Protein AF-0000000079571972 (afdb_homodimer)

InterPro domains:
  IPR006089 Acyl-CoA dehydrogenase, conserved site [PS00072] (127-139)
  IPR006089 Acyl-CoA dehydrogenase, conserved site [PS00073] (340-359)
  IPR006091 Acyl-CoA dehydrogenase/oxidase, middle domain [PF02770] (125-221)
  IPR009075 Acyl-CoA dehydrogenase/oxidase, C-terminal [PF00441] (233-381)
  IPR009100 Acyl-CoA dehydrogenase/oxidase, N-terminal and middle domain superfamily [SSF56645] (8-245)
  IPR013786 Acyl-CoA dehydrogenase/oxidase, N-terminal [PF02771] (15-121)
  IPR036250 Acyl-CoA dehydrogenase-like, C-terminal [SSF47203] (231-381)
  IPR037069 Acyl-CoA dehydrogenase/oxidase, N-terminal domain superfamily [G3DSA:1.10.540.10] (5-122)
  IPR046373 Acyl-CoA oxidase/dehydrogenase, middle domain superfamily [G3DSA:2.40.110.10] (124-237)

Nearest PDB structures (foldseek):
  3r7k-assembly1_D  TM=9.551E-01  e=2.498E-31  Mycobacteroides abscessus ATCC 19977
  1ukw-assembly1_A  TM=9.372E-01  e=2.269E-30  Thermus thermophilus
  1buc-assembly1_A  TM=9.477E-01  e=1.796E-29  Megasphaera elsdenii
  1jqi-assembly1_B  TM=9.505E-01  e=3.747E-29  Rattus norvegicus
  7w0j-assembly1_A  TM=8.946E-01  e=2.552E-25  Thermobifida fusca YX

pLDDT: mean 96.96, std 5.47, range [35.09, 98.94]

Radius of gyration: 28.4 Å; Cα contacts (8 Å, |Δi|>4): 1554; chains: 2; bounding box: 53×86×61 Å

Secondary structure (DSSP, 8-state):
--TTS-TT--HHHHHHHHHHHHHHHHHHHHHHHHHHHHTS--HHHHHHHHHTT-SSTTS-GGGTS-S--HHHHHHHHHHHHTTT----THHHIIIIIHHHHHHHS-HHHHHHHHHHHHHTSS-EEEE--BTTBSS-GGG---EEEEETTEEEEEEEEEEEETTTT-SEEEEEEESSGGGGGGGEEEEEEEGGG-TTEEEEEEPPBSS-TTS-EEEEEEEEEEEEGGGEES-TT-HHHHHHHHHHHHHHHHHHHHHHHHHHHHHHHHHHHHH-EETTEEGGGSHHHHHHHHHHHHHHHHHHHHHHHHHHHHHHT---HHHHHHHHHHHHHHHHHHHHHHHHTTGGGGGBTTSHHHHHHHHHGGGGTTTS-HHHHHHHHHHH-/--TTS-TT--HHHHHHHHHHHHHHHHHHHHHHHHHHHHTS--HHHHHHHHHTT-SSTTS-GGGTS-S--HHHHHHHHHHHHTTT----THHHIIIIIHHHHHHHS-HHHHHHHHHHHHHTSS-EEEE--BTTBSS-GGG---EEEEETTEEEEEEEEEEEETTTT-SEEEEEEESSGGGGGGGEEEEEEEGGG-TTEEEEEEPPBSS-TTS-EEEEEEEEEEEEGGGEES-TT-HHHHHHHHHHHHHHHHHHHHHHHHHHHHHHHHHHHHH-EETTEEGGGSHHHHHHHHHHHHHHHHHHHHHHHHHHHHHHT---HHHHHHHHHHHHHHHHHHHHHHHHTTGGGGGBTTSHHHHHHHHHGGGGTTTS-HHHHHHHHHHH-

Organism: NCBI:txid1891644

Sequence (762 aa):
MSRYGRAWITGDVADLYDLASDFLTREVAAKAQMWAEQRHVDREFWKQAGELGLLCASIPEEYGGGGGTFVHHAAIQWAYSQTGDRAWGNSVHSGIVAHYLLDYGTEQQRQRWLPGMATGDLVAAIGMTEPSAGSDLKAIRTTARRDGDDYVINGSKTFITNGSSADLIVVAAKTDPDAGAKGISLIVVETGKADGFSVGRVLSKVGQHGADTSELFFDDVRVPADNLLGGEGTGFSMMMSQLPQERLIIGITAVGAMELALEVTRQHVKDREAFGQRLIDMQNTRFELAEAATLTKVAGVFLDDCMATHLHEGLDTPTAAMCKWWLTDVQCQVIDQCLQLFGGYGYMTEYPIARLYADARAQRIYGGANEIQKELIARSLMSRYGRAWITGDVADLYDLASDFLTREVAAKAQMWAEQRHVDREFWKQAGELGLLCASIPEEYGGGGGTFVHHAAIQWAYSQTGDRAWGNSVHSGIVAHYLLDYGTEQQRQRWLPGMATGDLVAAIGMTEPSAGSDLKAIRTTARRDGDDYVINGSKTFITNGSSADLIVVAAKTDPDAGAKGISLIVVETGKADGFSVGRVLSKVGQHGADTSELFFDDVRVPADNLLGGEGTGFSMMMSQLPQERLIIGITAVGAMELALEVTRQHVKDREAFGQRLIDMQNTRFELAEAATLTKVAGVFLDDCMATHLHEGLDTPTAAMCKWWLTDVQCQVIDQCLQLFGGYGYMTEYPIARLYADARAQRIYGGANEIQKELIARSL

Solvent-accessible surface area (backbone atoms only — not comparable to full-atom values): 37150 Å² total; per-residue (Å²): 124,56,99,76,77,42,90,83,55,48,72,71,37,35,52,48,23,53,52,39,32,56,53,47,46,54,48,46,74,74,38,45,68,58,18,34,76,71,30,32,64,56,66,66,56,40,32,52,36,15,73,70,50,72,25,26,22,41,33,52,51,94,35,50,20,60,51,43,42,65,64,41,42,50,30,42,46,39,33,43,17,55,61,63,64,59,30,73,56,50,63,46,24,40,62,38,47,48,48,52,38,63,75,40,33,50,73,67,52,31,62,66,47,40,35,37,39,10,41,29,80,33,37,38,21,58,37,66,31,26,92,77,13,59,85,39,57,60,62,53,76,25,31,34,44,80,56,88,69,22,28,37,27,39,41,55,30,36,76,17,53,27,46,75,68,32,39,34,32,42,31,54,23,26,62,35,80,86,46,50,48,54,7,20,17,31,36,51,42,50,50,90,68,26,60,47,56,44,67,58,57,72,64,59,47,58,30,45,48,11,27,27,30,11,30,38,39,30,50,67,20,55,40,56,49,84,36,48,39,62,46,87,28,41,27,45,61,53,51,63,69,49,42,31,60,51,23,46,53,52,27,44,36,24,45,25,40,34,52,42,34,50,52,56,38,54,55,46,28,63,68,40,56,54,87,89,36,40,42,54,77,36,66,71,49,44,52,56,47,50,53,36,50,52,53,44,50,53,45,45,53,52,50,50,52,50,50,53,38,36,75,72,76,49,54,51,64,44,60,23,26,49,41,27,35,50,35,28,50,50,28,47,53,37,33,52,59,41,23,58,75,46,42,73,55,23,44,24,51,89,35,67,49,20,45,48,47,39,38,45,64,52,51,45,29,55,93,52,31,37,68,55,25,52,49,48,37,57,72,74,106,122,56,98,76,77,42,92,83,57,47,72,70,38,35,54,49,24,52,53,39,32,56,53,46,46,54,50,45,75,73,38,45,69,58,18,33,74,69,31,33,62,57,67,66,56,40,31,52,35,14,75,70,49,70,25,25,22,38,34,51,50,94,34,47,20,60,51,45,42,67,64,42,41,48,30,41,48,40,33,43,18,56,62,63,64,61,30,72,55,50,62,46,24,41,63,41,48,48,49,53,39,64,76,38,33,52,72,66,52,29,61,66,47,41,35,37,39,10,40,28,79,31,38,37,20,58,37,65,32,25,93,77,15,58,84,40,56,60,62,54,76,25,31,33,42,79,54,88,69,21,28,37,27,37,40,53,30,36,77,17,52,28,46,75,68,31,38,35,32,43,32,53,22,26,62,34,79,87,47,50,48,54,7,21,17,32,37,51,41,50,53,90,68,27,60,46,54,44,67,58,57,72,64,59,49,58,30,45,49,11,27,26,28,13,30,38,39,30,50,66,21,56,40,57,48,84,35,47,39,62,47,89,28,41,27,45,61,52,51,63,68,50,42,31,61,50,22,47,53,52,28,45,36,24,44,27,40,33,52,42,35,50,52,56,38,54,54,46,29,64,70,39,56,55,86,91,35,43,40,55,76,36,66,70,50,43,51,56,49,51,53,38,50,49,51,46,51,55,43,46,53,52,50,50,51,52,49,54,39,36,76,71,75,49,55,52,65,42,60,22,25,50,40,27,35,51,35,28,50,51,27,48,52,38,33,51,59,40,22,59,77,48,42,72,55,22,44,22,51,87,34,66,49,19,45,46,49,39,37,43,64,51,52,47,29,58,92,52,31,38,67,56,27,51,50,49,39,58,73,73,108

Structure (mmCIF, N/CA/C/O backbone):
data_AF-0000000079571972-model_v1
#
loop_
_entity.id
_entity.type
_entity.pdbx_description
1 polymer Acyl-
#
loop_
_atom_site.group_PDB
_atom_site.id
_atom_site.type_symbol
_atom_site.label_atom_id
_atom_site.label_alt_id
_atom_site.label_comp_id
_atom_site.label_asym_id
_atom_site.label_entity_id
_atom_site.label_seq_id
_atom_site.pdbx_PDB_ins_code
_atom_site.Cartn_x
_atom_site.Cartn_y
_atom_site.Cartn_z
_atom_site.occupancy
_atom_site.B_iso_or_equiv
_atom_site.auth_seq_id
_atom_site.auth_comp_id
_atom_site.auth_asym_id
_atom_site.auth_atom_id
_atom_site.pdbx_PDB_model_num
ATOM 1 N N . MET A 1 1 ? -18.141 1.457 27.812 1 35.09 1 MET A N 1
ATOM 2 C CA . MET A 1 1 ? -17.312 2.053 26.766 1 35.09 1 MET A CA 1
ATOM 3 C C . MET A 1 1 ? -18.078 3.131 26 1 35.09 1 MET A C 1
ATOM 5 O O . MET A 1 1 ? -19.25 2.932 25.641 1 35.09 1 MET A O 1
ATOM 9 N N . SER A 1 2 ? -17.828 4.371 26.375 1 47.72 2 SER A N 1
ATOM 10 C CA . SER A 1 2 ? -18.609 5.488 25.859 1 47.72 2 SER A CA 1
ATOM 11 C C . SER A 1 2 ? -19.078 5.215 24.422 1 47.72 2 SER A C 1
ATOM 13 O O . SER A 1 2 ? -18.422 4.469 23.688 1 47.72 2 SER A O 1
ATOM 15 N N . ARG A 1 3 ? -20.359 5.465 24.234 1 50.91 3 ARG A N 1
ATOM 16 C CA . ARG A 1 3 ? -21.031 5.324 22.938 1 50.91 3 ARG A CA 1
ATOM 17 C C . ARG A 1 3 ? -20.109 5.785 21.812 1 50.91 3 ARG A C 1
ATOM 19 O O . ARG A 1 3 ? -20.234 5.32 20.672 1 50.91 3 ARG A O 1
ATOM 26 N N . TYR A 1 4 ? -19.156 6.656 22.281 1 67.5 4 TYR A N 1
ATOM 27 C CA . TYR A 1 4 ? -18.359 7.348 21.266 1 67.5 4 TYR A CA 1
ATOM 28 C C . TYR A 1 4 ? -16.922 6.836 21.25 1 67.5 4 TYR A C 1
ATOM 30 O O . TYR A 1 4 ? -16.125 7.223 20.391 1 67.5 4 TYR A O 1
ATOM 38 N N . GLY A 1 5 ? -16.516 5.934 22.172 1 67.56 5 GLY A N 1
ATOM 39 C CA . GLY A 1 5 ? -15.234 5.262 22.266 1 67.56 5 GLY A CA 1
ATOM 40 C C . GLY A 1 5 ? -14.148 6.125 22.891 1 67.56 5 GLY A C 1
ATOM 41 O O . GLY A 1 5 ? -12.992 5.711 22.984 1 67.56 5 GLY A O 1
ATOM 42 N N . ARG A 1 6 ? -14.602 7.516 23.156 1 84.19 6 ARG A N 1
ATOM 43 C CA . ARG A 1 6 ? -13.602 8.422 23.719 1 84.19 6 ARG A CA 1
ATOM 44 C C . ARG A 1 6 ? -14.172 9.203 24.891 1 84.19 6 ARG A C 1
ATOM 46 O O . ARG A 1 6 ? -15.242 9.805 24.781 1 84.19 6 ARG A O 1
ATOM 53 N N . ALA A 1 7 ? -13.461 9.398 26 1 84.56 7 ALA A N 1
ATOM 54 C CA . ALA A 1 7 ? -13.922 10.023 27.234 1 84.56 7 ALA A CA 1
ATOM 55 C C . ALA A 1 7 ? -14.117 11.523 27.047 1 84.56 7 ALA A C 1
ATOM 57 O O . ALA A 1 7 ? -14.898 12.148 27.781 1 84.56 7 ALA A O 1
ATOM 58 N N . TRP A 1 8 ? -13.445 12.094 26.109 1 91.38 8 TRP A N 1
ATOM 59 C CA . TRP A 1 8 ? -13.477 13.539 25.953 1 91.38 8 TRP A CA 1
ATOM 60 C C . TRP A 1 8 ? -14.602 13.961 25.016 1 91.38 8 TRP A C 1
ATOM 62 O O . TRP A 1 8 ? -14.781 15.156 24.75 1 91.38 8 TRP A O 1
ATOM 72 N N . ILE A 1 9 ? -15.383 13.102 24.516 1 93.44 9 ILE A N 1
ATOM 73 C CA . ILE A 1 9 ? -16.562 13.391 23.688 1 93.44 9 ILE A CA 1
ATOM 74 C C . ILE A 1 9 ? -17.812 13.352 24.562 1 93.44 9 ILE A C 1
ATOM 76 O O . ILE A 1 9 ? -18.422 12.297 24.734 1 93.44 9 ILE A O 1
ATOM 80 N N . THR A 1 10 ? -18.156 14.453 25.141 1 91.69 10 THR A N 1
ATOM 81 C CA . THR A 1 10 ? -19.312 14.594 26.016 1 91.69 10 THR A CA 1
ATOM 82 C C . THR A 1 10 ? -20.031 15.914 25.766 1 91.69 10 THR A C 1
ATOM 84 O O . THR A 1 10 ? -19.484 16.812 25.125 1 91.69 10 THR A O 1
ATOM 87 N N . GLY A 1 11 ? -21.312 15.992 26.156 1 93.25 11 GLY A N 1
ATOM 88 C CA . GLY A 1 11 ? -22.078 17.234 26.062 1 93.25 11 GLY A CA 1
ATOM 89 C C . GLY A 1 11 ? -22.188 17.75 24.641 1 93.25 11 GLY A C 1
ATOM 90 O O . GLY A 1 11 ? -22.562 17.016 23.719 1 93.25 11 GLY A O 1
ATOM 91 N N . ASP A 1 12 ? -21.859 18.984 24.531 1 94.25 12 ASP A N 1
ATOM 92 C CA . ASP A 1 12 ? -21.969 19.656 23.234 1 94.25 12 ASP A CA 1
ATOM 93 C C . ASP A 1 12 ? -20.969 19.062 22.25 1 94.25 12 ASP A C 1
ATOM 95 O O . ASP A 1 12 ? -21.219 19.062 21.031 1 94.25 12 ASP A O 1
ATOM 99 N N . VAL A 1 13 ? -19.844 18.562 22.703 1 96.56 13 VAL A N 1
ATOM 100 C CA . VAL A 1 13 ? -18.859 17.891 21.859 1 96.56 13 VAL A CA 1
ATOM 101 C C . VAL A 1 13 ? -19.469 16.641 21.25 1 96.56 13 VAL A C 1
ATOM 103 O O . VAL A 1 13 ? -19.219 16.312 20.078 1 96.56 13 VAL A O 1
ATOM 106 N N . ALA A 1 14 ? -20.266 15.953 22 1 96.44 14 ALA A N 1
ATOM 107 C CA . ALA A 1 14 ? -20.953 14.758 21.516 1 96.44 14 ALA A CA 1
ATOM 108 C C . ALA A 1 14 ? -21.953 15.109 20.406 1 96.44 14 ALA A C 1
ATOM 110 O O . ALA A 1 14 ? -22.094 14.367 19.438 1 96.44 14 ALA A O 1
ATOM 111 N N . ASP A 1 15 ? -22.656 16.203 20.578 1 96.38 15 ASP A N 1
ATOM 112 C CA . ASP A 1 15 ? -23.594 16.656 19.562 1 96.38 15 ASP A CA 1
ATOM 113 C C . ASP A 1 15 ? -22.859 16.953 18.25 1 96.38 15 ASP A C 1
ATOM 115 O O . ASP A 1 15 ? -23.344 16.609 17.172 1 96.38 15 ASP A O 1
ATOM 119 N N . LEU A 1 16 ? -21.781 17.594 18.406 1 97.75 16 LEU A N 1
ATOM 120 C CA . LEU A 1 16 ? -20.969 17.922 17.25 1 97.75 16 LEU A CA 1
ATOM 121 C C . LEU A 1 16 ? -20.438 16.656 16.578 1 97.75 16 LEU A C 1
ATOM 123 O O . LEU A 1 16 ? -20.422 16.562 15.344 1 97.75 16 LEU A O 1
ATOM 127 N N . TYR A 1 17 ? -19.969 15.734 17.375 1 97.75 17 TYR A N 1
ATOM 128 C CA . TYR A 1 17 ? -19.516 14.453 16.844 1 97.75 17 TYR A CA 1
ATOM 129 C C . TYR A 1 17 ? -20.625 13.781 16.031 1 97.75 17 TYR A C 1
ATOM 131 O O . TYR A 1 17 ? -20.375 13.289 14.922 1 97.75 17 TYR A O 1
ATOM 139 N N . ASP A 1 18 ? -21.812 13.719 16.547 1 97.62 18 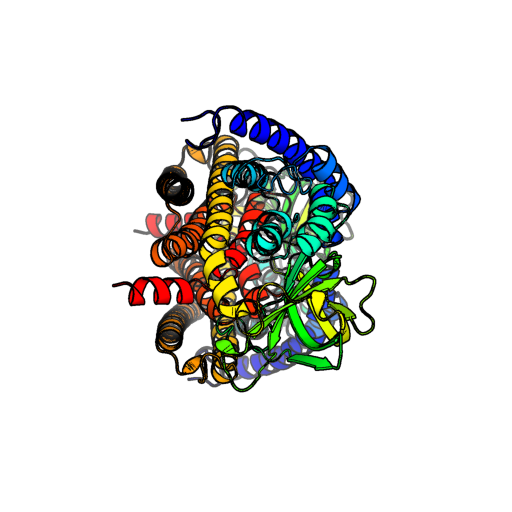ASP A N 1
ATOM 140 C CA . ASP A 1 18 ? -22.922 13.062 15.883 1 97.62 18 ASP A CA 1
ATOM 141 C C . ASP A 1 18 ? -23.234 13.734 14.547 1 97.62 18 ASP A C 1
ATOM 143 O O . ASP A 1 18 ? -23.469 13.055 13.547 1 97.62 18 ASP A O 1
ATOM 147 N N . LEU A 1 19 ? -23.234 15.016 14.594 1 97.88 19 LEU A N 1
ATOM 148 C CA . LEU A 1 19 ? -23.469 15.773 13.375 1 97.88 19 LEU A CA 1
ATOM 149 C C . LEU A 1 19 ? -22.391 15.477 12.336 1 97.88 19 LEU A C 1
ATOM 151 O O . LEU A 1 19 ? -22.703 15.188 11.18 1 97.88 19 LEU A O 1
ATOM 155 N N . ALA A 1 20 ? -21.156 15.562 12.734 1 98.5 20 ALA A N 1
ATOM 156 C CA . ALA A 1 20 ? -20.031 15.297 11.844 1 98.5 20 ALA A CA 1
ATOM 157 C C . ALA A 1 20 ? -20.078 13.875 11.312 1 98.5 20 ALA A C 1
ATOM 159 O O . ALA A 1 20 ? -19.891 13.641 10.117 1 98.5 20 ALA A O 1
ATOM 160 N N . SER A 1 21 ? -20.297 12.938 12.211 1 98.06 21 SER A N 1
ATOM 161 C CA . SER A 1 21 ? -20.328 11.531 11.836 1 98.06 21 SER A CA 1
ATOM 162 C C . SER A 1 21 ? -21.391 11.258 10.773 1 98.06 21 SER A C 1
ATOM 164 O O . SER A 1 21 ? -21.109 10.586 9.781 1 98.06 21 SER A O 1
ATOM 166 N N . ASP A 1 22 ? -22.578 11.773 10.969 1 98.19 22 ASP A N 1
ATOM 167 C CA . ASP A 1 22 ? -23.672 11.578 10.023 1 98.19 22 ASP A CA 1
ATOM 168 C C . ASP A 1 22 ? -23.328 12.164 8.656 1 98.19 22 ASP A C 1
ATOM 170 O O . ASP A 1 22 ? -23.484 11.5 7.629 1 98.19 22 ASP A O 1
ATOM 174 N N . PHE A 1 23 ? -22.859 13.367 8.656 1 98.56 23 PHE A N 1
ATOM 175 C CA . PHE A 1 23 ? -22.531 14.078 7.422 1 98.56 23 PHE A CA 1
ATOM 176 C C . PHE A 1 23 ? -21.391 13.398 6.695 1 98.56 23 PHE A C 1
ATOM 178 O O . PHE A 1 23 ? -21.484 13.102 5.5 1 98.56 23 PHE A O 1
ATOM 185 N N . LEU A 1 24 ? -20.312 13.07 7.391 1 98.62 24 LEU A N 1
ATOM 186 C CA . LEU A 1 24 ? -19.094 12.562 6.781 1 98.62 24 LEU A CA 1
ATOM 187 C C . LEU A 1 24 ? -19.281 11.133 6.293 1 98.62 24 LEU A C 1
ATOM 189 O O . LEU A 1 24 ? -18.797 10.773 5.215 1 98.62 24 LEU A O 1
ATOM 193 N N . THR A 1 25 ? -19.953 10.312 7.082 1 98 25 THR A N 1
ATOM 194 C CA . THR A 1 25 ? -20.203 8.945 6.648 1 98 25 THR A CA 1
ATOM 195 C C . THR A 1 25 ? -20.984 8.922 5.34 1 98 25 THR A C 1
ATOM 197 O O . THR A 1 25 ? -20.656 8.18 4.414 1 98 25 THR A O 1
ATOM 200 N N . ARG A 1 26 ? -22 9.742 5.242 1 98.06 26 ARG A N 1
ATOM 201 C CA . ARG A 1 26 ? -22.844 9.805 4.055 1 98.06 26 ARG A CA 1
ATOM 202 C C . ARG A 1 26 ? -22.047 10.312 2.85 1 98.06 26 ARG A C 1
ATOM 204 O O . ARG A 1 26 ? -22.094 9.703 1.777 1 98.06 26 ARG A O 1
ATOM 211 N N . GLU A 1 27 ? -21.328 11.422 2.986 1 98 27 GLU A N 1
ATOM 212 C CA . GLU A 1 27 ? -20.625 12.039 1.871 1 98 27 GLU A CA 1
ATOM 213 C C . GLU A 1 27 ? -19.469 11.164 1.393 1 98 27 GLU A C 1
ATOM 215 O O . GLU A 1 27 ? -19.219 11.055 0.189 1 98 27 GLU A O 1
ATOM 220 N N . VAL A 1 28 ? -18.766 10.555 2.312 1 97.06 28 VAL A N 1
ATOM 221 C CA . VAL A 1 28 ? -17.656 9.688 1.956 1 97.06 28 VAL A CA 1
ATOM 222 C C . VAL A 1 28 ? -18.156 8.477 1.178 1 97.06 28 VAL A C 1
ATOM 224 O O . VAL A 1 28 ? -17.594 8.102 0.152 1 97.06 28 VAL A O 1
ATOM 227 N N . ALA A 1 29 ? -19.219 7.875 1.631 1 96.19 29 ALA A N 1
ATOM 228 C CA . ALA A 1 29 ? -19.797 6.734 0.928 1 96.19 29 ALA A CA 1
ATOM 229 C C . ALA A 1 29 ? -20.172 7.102 -0.507 1 96.19 29 ALA A C 1
ATOM 231 O O . ALA A 1 29 ? -20 6.297 -1.425 1 96.19 29 ALA A O 1
ATOM 232 N N . ALA A 1 30 ? -20.578 8.312 -0.694 1 97.38 30 ALA A N 1
ATOM 233 C CA . ALA A 1 30 ? -21.109 8.742 -1.987 1 97.38 30 ALA A CA 1
ATOM 234 C C . ALA A 1 30 ? -19.984 9.211 -2.906 1 97.38 30 ALA A C 1
ATOM 236 O O . ALA A 1 30 ? -20.078 9.094 -4.129 1 97.38 30 ALA A O 1
ATOM 237 N N . LYS A 1 31 ? -18.875 9.766 -2.334 1 98 31 LYS A N 1
ATOM 238 C CA . LYS A 1 31 ? -18.016 10.594 -3.186 1 98 31 LYS A CA 1
ATOM 239 C C . LYS A 1 31 ? -16.562 10.125 -3.123 1 98 31 LYS A C 1
ATOM 241 O O . LYS A 1 31 ? -15.719 10.594 -3.889 1 98 31 LYS A O 1
ATOM 246 N N . ALA A 1 32 ? -16.25 9.227 -2.25 1 96.81 32 ALA A N 1
ATOM 247 C CA . ALA A 1 32 ? -14.859 8.844 -1.997 1 96.81 32 ALA A CA 1
ATOM 248 C C . ALA A 1 32 ? -14.172 8.398 -3.283 1 96.81 32 ALA A C 1
ATOM 250 O O . ALA A 1 32 ? -13.023 8.75 -3.537 1 96.81 32 ALA A O 1
ATOM 251 N N . GLN A 1 33 ? -14.805 7.582 -4.074 1 95.75 33 GLN A N 1
ATOM 252 C CA . GLN A 1 33 ? -14.211 7.082 -5.312 1 95.75 33 GLN A CA 1
ATOM 253 C C . GLN A 1 33 ? -13.914 8.227 -6.281 1 95.75 33 GLN A C 1
ATOM 255 O O . GLN A 1 33 ? -12.852 8.258 -6.898 1 95.75 33 GLN A O 1
ATOM 260 N N . MET A 1 34 ? -14.836 9.094 -6.414 1 97.38 34 MET A N 1
ATOM 261 C CA . MET A 1 34 ? -14.648 10.258 -7.27 1 97.38 34 MET A CA 1
ATOM 262 C C . MET A 1 34 ? -13.477 11.109 -6.789 1 97.38 34 MET A C 1
ATOM 264 O O . MET A 1 34 ? -12.656 11.555 -7.59 1 97.38 34 MET A O 1
ATOM 268 N N . TRP A 1 35 ? -13.422 11.391 -5.457 1 98.25 35 TRP A N 1
ATOM 269 C CA . TRP A 1 35 ? -12.312 12.156 -4.891 1 98.25 35 TRP A CA 1
ATOM 270 C C . TRP A 1 35 ? -10.977 11.484 -5.188 1 98.25 35 TRP A C 1
ATOM 272 O O . TRP A 1 35 ? -9.992 12.164 -5.492 1 98.25 35 TRP A O 1
ATOM 282 N N . ALA A 1 36 ? -10.922 10.172 -5.109 1 97 36 ALA A N 1
ATOM 283 C CA . ALA A 1 36 ? -9.695 9.438 -5.395 1 97 36 ALA A CA 1
ATOM 284 C C . ALA A 1 36 ? -9.273 9.617 -6.852 1 97 36 ALA A C 1
ATOM 286 O O . ALA A 1 36 ? -8.086 9.805 -7.141 1 97 36 ALA A O 1
ATOM 287 N N . GLU A 1 37 ? -10.172 9.609 -7.742 1 95.62 37 GLU A N 1
ATOM 288 C CA . GLU A 1 37 ? -9.891 9.719 -9.172 1 95.62 37 GLU A CA 1
ATOM 289 C C . GLU A 1 37 ? -9.43 11.125 -9.539 1 95.62 37 GLU A C 1
ATOM 291 O O . GLU A 1 37 ? -8.5 11.297 -10.336 1 95.62 37 GLU A O 1
ATOM 296 N N . GLN A 1 38 ? -10.078 12.094 -8.883 1 97.06 38 GLN A N 1
ATOM 297 C CA . GLN A 1 38 ? -9.742 13.469 -9.258 1 97.06 38 GLN A CA 1
ATOM 298 C C . GLN A 1 38 ? -8.648 14.031 -8.352 1 97.06 38 GLN A C 1
ATOM 300 O O . GLN A 1 38 ? -8.148 15.133 -8.586 1 97.06 38 GLN A O 1
ATOM 305 N N . ARG A 1 39 ? -8.32 13.367 -7.23 1 97.5 39 ARG A N 1
ATOM 306 C CA . ARG A 1 39 ? -7.207 13.656 -6.328 1 97.5 39 ARG A CA 1
ATOM 307 C C . ARG A 1 39 ? -7.473 14.922 -5.523 1 97.5 39 ARG A C 1
ATOM 309 O O . ARG A 1 39 ? -6.555 15.703 -5.266 1 97.5 39 ARG A O 1
ATOM 316 N N . HIS A 1 40 ? -8.711 15.227 -5.215 1 98 40 HIS A N 1
ATOM 317 C CA . HIS A 1 40 ? -9.117 16.297 -4.316 1 98 40 HIS A CA 1
ATOM 318 C C . HIS A 1 40 ? -10.602 16.203 -3.963 1 98 40 HIS A C 1
ATOM 320 O O . HIS A 1 40 ? -11.375 15.57 -4.691 1 98 40 HIS A O 1
ATOM 326 N N . VAL A 1 41 ? -10.961 16.781 -2.844 1 98.06 41 VAL A N 1
ATOM 327 C CA . VAL A 1 41 ? -12.375 16.922 -2.51 1 98.06 41 VAL A CA 1
ATOM 328 C C . VAL A 1 41 ? -12.953 18.156 -3.211 1 98.06 41 VAL A C 1
ATOM 330 O O . VAL A 1 41 ? -12.242 19.125 -3.457 1 98.06 41 VAL A O 1
ATOM 333 N N . ASP A 1 42 ? -14.211 18.109 -3.457 1 97.44 42 ASP A N 1
ATOM 334 C CA . ASP A 1 42 ? -14.891 19.203 -4.133 1 97.44 42 ASP A CA 1
ATOM 335 C C . ASP A 1 42 ? -14.938 20.453 -3.25 1 97.44 42 ASP A C 1
ATOM 337 O O . ASP A 1 42 ? -15.102 20.359 -2.033 1 97.44 42 ASP A O 1
ATOM 341 N N . ARG A 1 43 ? -14.859 21.594 -3.932 1 98.06 43 ARG A N 1
ATOM 342 C CA . ARG A 1 43 ? -15.016 22.859 -3.217 1 98.06 43 ARG A CA 1
ATOM 343 C C . ARG A 1 43 ? -16.375 22.922 -2.527 1 98.06 43 ARG A C 1
ATOM 345 O O . ARG A 1 43 ? -16.484 23.453 -1.423 1 98.06 43 ARG A O 1
ATOM 352 N N . GLU A 1 44 ? -17.359 22.375 -3.211 1 98.12 44 GLU A N 1
ATOM 353 C CA . GLU A 1 44 ? -18.703 22.359 -2.645 1 98.12 44 GLU A CA 1
ATOM 354 C C . GLU A 1 44 ? -18.734 21.594 -1.324 1 98.12 44 GLU A C 1
ATOM 356 O O . GLU A 1 44 ? -19.5 21.953 -0.418 1 98.12 44 GLU A O 1
ATOM 361 N N . PHE A 1 45 ? -17.984 20.547 -1.204 1 98.62 45 PHE A N 1
ATOM 362 C CA . PHE A 1 45 ? -17.922 19.781 0.037 1 98.62 45 PHE A CA 1
ATOM 363 C C . PHE A 1 45 ? -17.375 20.641 1.172 1 98.62 45 PHE A C 1
ATOM 365 O O . PHE A 1 45 ? -17.875 20.594 2.297 1 98.62 45 PHE A O 1
ATOM 372 N N . TRP A 1 46 ? -16.344 21.469 0.915 1 98.75 46 TRP A N 1
ATOM 373 C CA . TRP A 1 46 ? -15.812 22.406 1.898 1 98.75 46 TRP A CA 1
ATOM 374 C C . TRP A 1 46 ? -16.891 23.391 2.361 1 98.75 46 TRP A C 1
ATOM 376 O O . TRP A 1 46 ? -17.047 23.625 3.561 1 98.75 46 TRP A O 1
ATOM 386 N N . LYS A 1 47 ? -17.625 23.891 1.43 1 98.69 47 LYS A N 1
ATOM 387 C CA . LYS A 1 47 ? -18.656 24.875 1.746 1 98.69 47 LYS A CA 1
ATOM 388 C C . LYS A 1 47 ? -19.781 24.25 2.574 1 98.69 47 LYS A C 1
ATOM 390 O O . LYS A 1 47 ? -20.266 24.859 3.527 1 98.69 47 LYS A O 1
ATOM 395 N N . GLN A 1 48 ? -20.156 23.016 2.197 1 98.69 48 GLN A N 1
ATOM 396 C CA . GLN A 1 48 ? -21.172 22.312 2.967 1 98.69 48 GLN A CA 1
ATOM 397 C C . GLN A 1 48 ? -20.688 22.062 4.398 1 98.69 48 GLN A C 1
ATOM 399 O O . GLN A 1 48 ? -21.469 22.234 5.348 1 98.69 48 GLN A O 1
ATOM 404 N N . ALA A 1 49 ? -19.453 21.672 4.547 1 98.88 49 ALA A N 1
ATOM 405 C CA . ALA A 1 49 ? -18.891 21.484 5.879 1 98.88 49 ALA A CA 1
ATOM 406 C C . ALA A 1 49 ? -18.891 22.781 6.676 1 98.88 49 ALA A C 1
ATOM 408 O O . ALA A 1 49 ? -19.172 22.781 7.879 1 98.88 49 ALA A O 1
ATOM 409 N N . GLY A 1 50 ? -18.547 23.891 6 1 98.81 50 GLY A N 1
ATOM 410 C CA . GLY A 1 50 ? -18.609 25.188 6.641 1 98.81 50 GLY A CA 1
ATOM 411 C C . GLY A 1 50 ? -20 25.562 7.109 1 98.81 50 GLY A C 1
ATOM 412 O O . GLY A 1 50 ? -20.172 26.062 8.227 1 98.81 50 GLY A O 1
ATOM 413 N N . GLU A 1 51 ? -21 25.281 6.277 1 98.44 51 GLU A N 1
ATOM 414 C CA . GLU A 1 51 ? -22.375 25.578 6.617 1 98.44 51 GLU A CA 1
ATOM 415 C C . GLU A 1 51 ? -22.828 24.797 7.848 1 98.44 51 GLU A C 1
ATOM 417 O O . GLU A 1 51 ? -23.641 25.297 8.641 1 98.44 51 GLU A O 1
ATOM 422 N N . LEU A 1 52 ? -22.25 23.656 7.977 1 98.5 52 LEU A N 1
ATOM 423 C CA . LEU A 1 52 ? -22.641 22.781 9.078 1 98.5 52 LEU A CA 1
ATOM 424 C C . LEU A 1 52 ? -21.812 23.078 10.328 1 98.5 52 LEU A C 1
ATOM 426 O O . LEU A 1 52 ? -22.016 22.438 11.367 1 98.5 52 LEU A O 1
ATOM 430 N N . GLY A 1 53 ? -20.875 24 10.227 1 98.25 53 GLY A N 1
ATOM 431 C CA . GLY A 1 53 ? -20.047 24.359 11.375 1 98.25 53 GLY A CA 1
ATOM 432 C C . GLY A 1 53 ? -18.938 23.359 11.633 1 98.25 53 GLY A C 1
ATOM 433 O O . GLY A 1 53 ? -18.453 23.25 12.766 1 98.25 53 GLY A O 1
ATOM 434 N N . LEU A 1 54 ? -18.5 22.609 10.602 1 98.88 54 LEU A N 1
ATOM 435 C CA . LEU A 1 54 ? -17.5 21.578 10.773 1 98.88 54 LEU A CA 1
ATOM 436 C C . LEU A 1 54 ? -16.109 22.094 10.461 1 98.88 54 LEU A C 1
ATOM 438 O O . LEU A 1 54 ? -15.117 21.359 10.57 1 98.88 54 LEU A O 1
ATOM 442 N N . LEU A 1 55 ? -16 23.344 10.039 1 98.94 55 LEU A N 1
ATOM 443 C CA . LEU A 1 55 ? -14.727 24 9.828 1 98.94 55 LEU A CA 1
ATOM 444 C C . LEU A 1 55 ? -14.453 25.031 10.922 1 98.94 55 LEU A C 1
ATOM 446 O O . LEU A 1 55 ? -15.367 25.734 11.359 1 98.94 55 LEU A O 1
ATOM 450 N N . CYS A 1 56 ? -13.18 25.062 11.414 1 98.88 56 CYS A N 1
ATOM 451 C CA . CYS A 1 56 ? -12.727 26.047 12.383 1 98.88 56 CYS A CA 1
ATOM 452 C C . CYS A 1 56 ? -13.617 26.047 13.625 1 98.88 56 CYS A C 1
ATOM 454 O O . CYS A 1 56 ? -13.945 27.109 14.156 1 98.88 56 CYS A O 1
ATOM 456 N N . ALA A 1 57 ? -13.945 24.875 14.07 1 98.62 57 ALA A N 1
ATOM 457 C CA . ALA A 1 57 ? -14.836 24.719 15.219 1 98.62 57 ALA A CA 1
ATOM 458 C C . ALA A 1 57 ? -14.18 25.234 16.5 1 98.62 57 ALA A C 1
ATOM 460 O O . ALA A 1 57 ? -14.867 25.656 17.422 1 98.62 57 ALA A O 1
ATOM 461 N N . SER A 1 58 ? -12.844 25.25 16.562 1 98 58 SER A N 1
ATOM 462 C CA . SER A 1 58 ? -12.094 25.656 17.75 1 98 58 SER A CA 1
ATOM 463 C C . SER A 1 58 ? -11.711 27.125 17.688 1 98 58 SER A C 1
ATOM 465 O O . SER A 1 58 ? -10.992 27.625 18.547 1 98 58 SER A O 1
ATOM 467 N N . ILE A 1 59 ? -12.141 27.859 16.688 1 98.75 59 ILE A N 1
ATOM 468 C CA . ILE A 1 59 ? -11.82 29.266 16.5 1 98.75 59 ILE A CA 1
ATOM 469 C C . ILE A 1 59 ? -12.93 30.141 17.078 1 98.75 59 ILE A C 1
ATOM 471 O O . ILE A 1 59 ? -14.117 29.812 16.938 1 98.75 59 ILE A O 1
ATOM 475 N N . PRO A 1 60 ? -12.641 31.297 17.734 1 98.69 60 PRO A N 1
ATOM 476 C CA . PRO A 1 60 ? -13.648 32.156 18.328 1 98.69 60 PRO A CA 1
ATOM 477 C C . PRO A 1 60 ? -14.695 32.625 17.328 1 98.69 60 PRO A C 1
ATOM 479 O O . PRO A 1 60 ? -14.383 32.844 16.156 1 98.69 60 PRO A O 1
ATOM 482 N N . GLU A 1 61 ? -15.836 32.875 17.812 1 98.56 61 GLU A N 1
ATOM 483 C CA . GLU A 1 61 ? -16.969 33.312 17 1 98.56 61 GLU A CA 1
ATOM 484 C C . GLU A 1 61 ? -16.688 34.688 16.359 1 98.56 61 GLU A C 1
ATOM 486 O O . GLU A 1 61 ? -17.141 34.938 15.242 1 98.56 61 GLU A O 1
ATOM 491 N N . GLU A 1 62 ? -15.977 35.5 17.047 1 98.31 62 GLU A N 1
ATOM 492 C CA . GLU A 1 62 ? -15.664 36.812 16.531 1 98.31 62 GLU A CA 1
ATOM 493 C C . GLU A 1 62 ? -14.883 36.75 15.234 1 98.31 62 GLU A C 1
ATOM 495 O O . GLU A 1 62 ? -14.859 37.688 14.453 1 98.31 62 GLU A O 1
ATOM 500 N N . TYR A 1 63 ? -14.312 35.594 14.977 1 98.56 63 TYR A N 1
ATOM 501 C CA . TYR A 1 63 ? -13.57 35.406 13.734 1 98.56 63 TYR A CA 1
ATOM 502 C C . TYR A 1 63 ? -14.266 34.375 12.836 1 98.56 63 TYR A C 1
ATOM 504 O O . TYR A 1 63 ? -13.633 33.781 11.969 1 98.56 63 TYR A O 1
ATOM 512 N N . GLY A 1 64 ? -15.547 34.094 13.133 1 98.31 64 GLY A N 1
ATOM 513 C CA . GLY A 1 64 ? -16.359 33.25 12.273 1 98.31 64 GLY A CA 1
ATOM 514 C C . GLY A 1 64 ? -16.312 31.766 12.656 1 98.31 64 GLY A C 1
ATOM 515 O O . GLY A 1 64 ? -16.984 30.938 12.047 1 98.31 64 GLY A O 1
ATOM 516 N N . GLY A 1 65 ? -15.555 31.438 13.664 1 98.5 65 GLY A N 1
ATOM 517 C CA . GLY A 1 65 ? -15.43 30.047 14.078 1 98.5 65 GLY A CA 1
ATOM 518 C C . GLY A 1 65 ? -16.578 29.578 14.953 1 98.5 65 GLY A C 1
ATOM 519 O O . GLY A 1 65 ? -17.578 30.266 15.086 1 98.5 65 GLY A O 1
ATOM 520 N N . GLY A 1 66 ? -16.469 28.391 15.391 1 97.75 66 GLY A N 1
ATOM 521 C CA . GLY A 1 66 ? -17.531 27.75 16.156 1 97.75 66 GLY A CA 1
ATOM 522 C C . GLY A 1 66 ? -17.516 28.156 17.625 1 97.75 66 GLY A C 1
ATOM 523 O O . GLY A 1 66 ? -18.484 27.906 18.344 1 97.75 66 GLY A O 1
ATOM 524 N N . GLY A 1 67 ? -16.438 28.781 18.094 1 98.06 67 GLY A N 1
ATOM 525 C CA . GLY A 1 67 ? -16.359 29.266 19.469 1 98.06 67 GLY A CA 1
ATOM 526 C C . GLY A 1 67 ? -15.953 28.188 20.453 1 98.06 67 GLY A C 1
ATOM 527 O O . GLY A 1 67 ? -15.938 28.422 21.656 1 98.06 67 GLY A O 1
ATOM 528 N N . GLY A 1 68 ? -15.594 27.062 19.984 1 97.12 68 GLY A N 1
ATOM 529 C CA . GLY A 1 68 ? -15.188 25.953 20.844 1 97.12 68 GLY A CA 1
ATOM 530 C C . GLY A 1 68 ? -13.695 25.922 21.109 1 97.12 68 GLY A C 1
ATOM 531 O O . GLY A 1 68 ? -13.023 26.953 21.047 1 97.12 68 GLY A O 1
ATOM 532 N N . THR A 1 69 ? -13.266 24.781 21.562 1 96.06 69 THR A N 1
ATOM 533 C CA . THR A 1 69 ? -11.852 24.516 21.812 1 96.06 69 THR A CA 1
ATOM 534 C C . THR A 1 69 ? -11.344 23.391 20.922 1 96.06 69 THR A C 1
ATOM 536 O O . THR A 1 69 ? -12.07 22.906 20.047 1 96.06 69 THR A O 1
ATOM 539 N N . PHE A 1 70 ? -10.109 23.016 21.156 1 97.06 70 PHE A N 1
ATOM 540 C CA . PHE A 1 70 ? -9.5 21.984 20.328 1 97.06 70 PHE A CA 1
ATOM 541 C C . PHE A 1 70 ? -10.32 20.703 20.391 1 97.06 70 PHE A C 1
ATOM 543 O O . PHE A 1 70 ? -10.375 19.953 19.406 1 97.06 70 PHE A O 1
ATOM 550 N N . VAL A 1 71 ? -10.984 20.422 21.531 1 97.38 71 VAL A N 1
ATOM 551 C CA . VAL A 1 71 ? -11.742 19.188 21.688 1 97.38 71 VAL A CA 1
ATOM 552 C C . VAL A 1 71 ? -12.844 19.125 20.625 1 97.38 71 VAL A C 1
ATOM 554 O O . VAL A 1 71 ? -13.203 18.031 20.156 1 97.38 71 VAL A O 1
ATOM 557 N N . HIS A 1 72 ? -13.367 20.25 20.172 1 98.12 72 HIS A N 1
ATOM 558 C CA . HIS A 1 72 ? -14.391 20.297 19.125 1 98.12 72 HIS A CA 1
ATOM 559 C C . HIS A 1 72 ? -13.812 19.906 17.766 1 98.12 72 HIS A C 1
ATOM 561 O O . HIS A 1 72 ? -14.422 19.125 17.031 1 98.12 72 HIS A O 1
ATOM 567 N N . HIS A 1 73 ? -12.625 20.422 17.453 1 98.31 73 HIS A N 1
ATOM 568 C CA . HIS A 1 73 ? -11.961 19.953 16.25 1 98.31 73 HIS A CA 1
ATOM 569 C C . HIS A 1 73 ? -11.656 18.453 16.328 1 98.31 73 HIS A C 1
ATOM 571 O O . HIS A 1 73 ? -11.828 17.719 15.352 1 98.31 73 HIS A O 1
ATOM 577 N N . ALA A 1 74 ? -11.164 18.047 17.484 1 98.25 74 ALA A N 1
ATOM 578 C CA . ALA A 1 74 ? -10.805 16.656 17.703 1 98.25 74 ALA A CA 1
ATOM 579 C C . ALA A 1 74 ? -12 15.734 17.469 1 98.25 74 ALA A C 1
ATOM 581 O O . ALA A 1 74 ? -11.852 14.641 16.922 1 98.25 74 ALA A O 1
ATOM 582 N N . ALA A 1 75 ? -13.172 16.188 17.875 1 98.06 75 ALA A N 1
ATOM 583 C CA . ALA A 1 75 ? -14.383 15.398 17.672 1 98.06 75 ALA A CA 1
ATOM 584 C C . ALA A 1 75 ? -14.695 15.227 16.188 1 98.06 75 ALA A C 1
ATOM 586 O O . ALA A 1 75 ? -15.109 14.148 15.758 1 98.06 75 ALA A O 1
ATOM 587 N N . ILE A 1 76 ? -14.531 16.266 15.438 1 98.69 76 ILE A N 1
ATOM 588 C CA . ILE A 1 76 ? -14.75 16.219 14 1 98.69 76 ILE A CA 1
ATOM 589 C C . ILE A 1 76 ? -13.711 15.305 13.352 1 98.69 76 ILE A C 1
ATOM 591 O O . ILE A 1 76 ? -14.055 14.484 12.492 1 98.69 76 ILE A O 1
ATOM 595 N N . GLN A 1 77 ? -12.461 15.438 13.805 1 98.56 77 GLN A N 1
ATOM 596 C CA . GLN A 1 77 ? -11.391 14.586 13.289 1 98.56 77 GLN A CA 1
ATOM 597 C C . GLN A 1 77 ? -11.648 13.117 13.617 1 98.56 77 GLN A C 1
ATOM 599 O O . GLN A 1 77 ? -11.367 12.242 12.797 1 98.56 77 GLN A O 1
ATOM 604 N N . TRP A 1 78 ? -12.094 12.875 14.805 1 98.12 78 TRP A N 1
ATOM 605 C CA . TRP A 1 78 ? -12.422 11.516 15.219 1 98.12 78 TRP A CA 1
ATOM 606 C C . TRP A 1 78 ? -13.516 10.93 14.336 1 98.12 78 TRP A C 1
ATOM 608 O O . TRP A 1 78 ? -13.383 9.805 13.836 1 98.12 78 TRP A O 1
ATOM 618 N N . ALA A 1 79 ? -14.578 11.688 14.094 1 98.06 79 ALA A N 1
ATOM 619 C CA . ALA A 1 79 ? -15.656 11.25 13.211 1 98.06 79 ALA A CA 1
ATOM 620 C C . ALA A 1 79 ? -15.125 10.93 11.812 1 98.06 79 ALA A C 1
ATOM 622 O O . ALA A 1 79 ? -15.484 9.906 11.234 1 98.06 79 ALA A O 1
ATOM 623 N N . TYR A 1 80 ? -14.258 11.789 11.336 1 98.38 80 TYR A N 1
ATOM 624 C CA . TYR A 1 80 ? -13.703 11.602 10.008 1 98.38 80 TYR A CA 1
ATOM 625 C C . TYR A 1 80 ? -12.82 10.359 9.945 1 98.38 80 TYR A C 1
ATOM 627 O O . TYR A 1 80 ? -12.859 9.609 8.977 1 98.38 80 TYR A O 1
ATOM 635 N N . SER A 1 81 ? -12.039 10.164 11.016 1 97.69 81 SER A N 1
ATOM 636 C CA . SER A 1 81 ? -11.133 9.016 11.055 1 97.69 81 SER A CA 1
ATOM 637 C C . SER A 1 81 ? -11.906 7.707 10.977 1 97.69 81 SER A C 1
ATOM 639 O O . SER A 1 81 ? -11.422 6.734 10.391 1 97.69 81 SER A O 1
ATOM 641 N N . GLN A 1 82 ? -13.094 7.703 11.414 1 96.12 82 GLN A N 1
ATOM 642 C CA . GLN A 1 82 ? -13.906 6.492 11.477 1 96.12 82 GLN A CA 1
ATOM 643 C C . GLN A 1 82 ? -14.5 6.16 10.102 1 96.12 82 GLN A C 1
ATOM 645 O O . GLN A 1 82 ? -14.984 5.051 9.883 1 96.12 82 GLN A O 1
ATOM 650 N N . THR A 1 83 ? -14.453 7.078 9.203 1 97.56 83 THR A N 1
ATOM 651 C CA . THR A 1 83 ? -14.938 6.805 7.855 1 97.56 83 THR A CA 1
ATOM 652 C C . THR A 1 83 ? -13.898 6.02 7.055 1 97.56 83 THR A C 1
ATOM 654 O O . THR A 1 83 ? -14.227 5.41 6.035 1 97.56 83 THR A O 1
ATOM 657 N N . GLY A 1 84 ? -12.633 6.129 7.457 1 97.44 84 GLY A N 1
ATOM 658 C CA . GLY A 1 84 ? -11.547 5.492 6.727 1 97.44 84 GLY A CA 1
ATOM 659 C C . GLY A 1 84 ? -11.039 6.324 5.562 1 97.44 84 GLY A C 1
ATOM 660 O O . GLY A 1 84 ? -10.023 5.988 4.949 1 97.44 84 GLY A O 1
ATOM 661 N N . ASP A 1 85 ? -11.664 7.398 5.262 1 9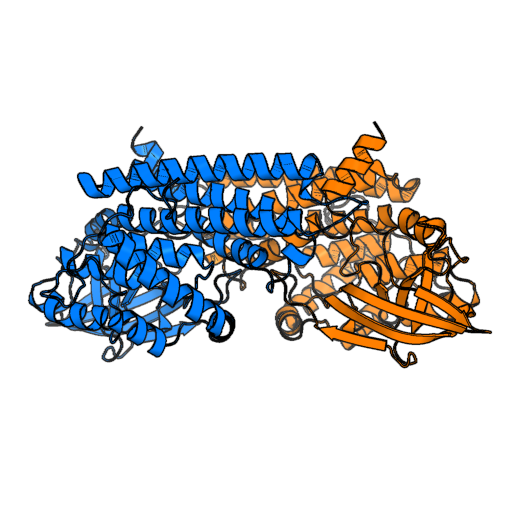7.75 85 ASP A N 1
ATOM 662 C CA . ASP A 1 85 ? -11.266 8.273 4.16 1 97.75 85 ASP A CA 1
ATOM 663 C C . ASP A 1 85 ? -10.117 9.188 4.578 1 97.75 85 ASP A C 1
ATOM 665 O O . ASP A 1 85 ? -9.93 9.453 5.766 1 97.75 85 ASP A O 1
ATOM 669 N N . ARG A 1 86 ? -9.297 9.602 3.615 1 98.06 86 ARG A N 1
ATOM 670 C CA . ARG A 1 86 ? -8.164 10.484 3.885 1 98.06 86 ARG A CA 1
ATOM 671 C C . ARG A 1 86 ? -8.094 11.609 2.857 1 98.06 86 ARG A C 1
ATOM 673 O O . ARG A 1 86 ? -7.055 12.25 2.695 1 98.06 86 ARG A O 1
ATOM 680 N N . ALA A 1 87 ? -9.172 11.883 2.164 1 98.5 87 ALA A N 1
ATOM 681 C CA . ALA A 1 87 ? -9.172 12.852 1.07 1 98.5 87 ALA A CA 1
ATOM 682 C C . ALA A 1 87 ? -9.266 14.281 1.6 1 98.5 87 ALA A C 1
ATOM 684 O O . ALA A 1 87 ? -8.633 15.195 1.057 1 98.5 87 ALA A O 1
ATOM 685 N N . TRP A 1 88 ? -10.023 14.484 2.688 1 98.62 88 TRP A N 1
ATOM 686 C CA . TRP A 1 88 ? -10.383 15.812 3.186 1 98.62 88 TRP A CA 1
ATOM 687 C C . TRP A 1 88 ? -9.281 16.375 4.066 1 98.62 88 TRP A C 1
ATOM 689 O O . TRP A 1 88 ? -8.953 15.812 5.109 1 98.62 88 TRP A O 1
ATOM 699 N N . GLY A 1 89 ? -8.688 17.516 3.672 1 98.5 89 GLY A N 1
ATOM 700 C CA . GLY A 1 89 ? -7.535 18.094 4.336 1 98.5 89 GLY A CA 1
ATOM 701 C C . GLY A 1 89 ? -7.91 19.062 5.445 1 98.5 89 GLY A C 1
ATOM 702 O O . GLY A 1 89 ? -7.223 20.062 5.668 1 98.5 89 GLY A O 1
ATOM 703 N N . ASN A 1 90 ? -8.984 18.797 6.195 1 98.81 90 ASN A N 1
ATOM 704 C CA . ASN A 1 90 ? -9.43 19.688 7.254 1 98.81 90 ASN A CA 1
ATOM 705 C C . ASN A 1 90 ? -8.445 19.719 8.422 1 98.81 90 ASN A C 1
ATOM 707 O O . ASN A 1 90 ? -8.367 20.703 9.148 1 98.81 90 ASN A O 1
ATOM 711 N N . SER A 1 91 ? -7.715 18.578 8.625 1 98.44 91 SER A N 1
ATOM 712 C CA . SER A 1 91 ? -6.699 18.562 9.672 1 98.44 91 SER A CA 1
ATOM 713 C C . SER A 1 91 ? -5.695 19.703 9.484 1 98.44 91 SER A C 1
ATOM 715 O O . SER A 1 91 ? -5.309 20.359 10.453 1 98.44 91 SER A O 1
ATOM 717 N N . VAL A 1 92 ? -5.352 19.953 8.25 1 98.69 92 VAL A N 1
ATOM 718 C CA . VAL A 1 92 ? -4.402 21.016 7.949 1 98.69 92 VAL A CA 1
ATOM 719 C C . VAL A 1 92 ? -5.117 22.359 7.969 1 98.69 92 VAL A C 1
ATOM 721 O O . VAL A 1 92 ? -4.633 23.312 8.578 1 98.69 92 VAL A O 1
ATOM 724 N N . HIS A 1 93 ? -6.312 22.422 7.449 1 98.81 93 HIS A N 1
ATOM 725 C CA . HIS A 1 93 ? -7.094 23.656 7.32 1 98.81 93 HIS A CA 1
ATOM 726 C C . HIS A 1 93 ? -7.527 24.172 8.688 1 98.81 93 HIS A C 1
ATOM 728 O O . HIS A 1 93 ? -6.898 25.078 9.234 1 98.81 93 HIS A O 1
ATOM 734 N N . SER A 1 94 ? -8.344 23.422 9.367 1 98.81 94 SER A N 1
ATOM 735 C CA . SER A 1 94 ? -8.914 23.844 10.633 1 98.81 94 SER A CA 1
ATOM 736 C C . SER A 1 94 ? -7.988 23.531 11.797 1 98.81 94 SER A C 1
ATOM 738 O O . SER A 1 94 ? -7.949 24.25 12.797 1 98.81 94 SER A O 1
ATOM 740 N N . GLY A 1 95 ? -7.25 22.438 11.664 1 98.19 95 GLY A N 1
ATOM 741 C CA . GLY A 1 95 ? -6.492 21.922 12.797 1 98.19 95 GLY A CA 1
ATOM 742 C C . GLY A 1 95 ? -5.133 22.578 12.945 1 98.19 95 GLY A C 1
ATOM 743 O O . GLY A 1 95 ? -4.586 22.625 14.055 1 98.19 95 GLY A O 1
ATOM 744 N N . ILE A 1 96 ? -4.598 23.078 11.836 1 98.31 96 ILE A N 1
ATOM 745 C CA . ILE A 1 96 ? -3.227 23.562 11.883 1 98.31 96 ILE A CA 1
ATOM 746 C C . ILE A 1 96 ? -3.197 25.047 11.477 1 98.31 96 ILE A C 1
ATOM 748 O O . ILE A 1 96 ? -3.018 25.922 12.328 1 98.31 96 ILE A O 1
ATOM 752 N N . VAL A 1 97 ? -3.623 25.375 10.312 1 98.81 97 VAL A N 1
ATOM 753 C CA . VAL A 1 97 ? -3.426 26.703 9.766 1 98.81 97 VAL A CA 1
ATOM 754 C C . VAL A 1 97 ? -4.289 27.703 10.531 1 98.81 97 VAL A C 1
ATOM 756 O O . VAL A 1 97 ? -3.842 28.812 10.836 1 98.81 97 VAL A O 1
ATOM 759 N N . ALA A 1 98 ? -5.496 27.344 10.812 1 98.88 98 ALA A N 1
ATOM 760 C CA . ALA A 1 98 ? -6.383 28.25 11.539 1 98.88 98 ALA A CA 1
ATOM 761 C C . ALA A 1 98 ? -5.762 28.688 12.859 1 98.88 98 ALA A C 1
ATOM 763 O O . ALA A 1 98 ? -5.922 29.828 13.281 1 98.88 98 ALA A O 1
ATOM 764 N N . HIS A 1 99 ? -5.035 27.812 13.477 1 98.38 99 HIS A N 1
ATOM 765 C CA . HIS A 1 99 ? -4.453 28.125 14.773 1 98.38 99 HIS A CA 1
ATOM 766 C C . HIS A 1 99 ? -3.182 28.953 14.625 1 98.38 99 HIS A C 1
ATOM 768 O O . HIS A 1 99 ? -2.844 29.75 15.508 1 98.38 99 HIS A O 1
ATOM 774 N N . TYR A 1 100 ? -2.441 28.812 13.539 1 98.75 100 TYR A N 1
ATOM 775 C CA . TYR A 1 100 ? -1.356 29.734 13.25 1 98.75 100 TYR A CA 1
ATOM 776 C C . TYR A 1 100 ? -1.875 31.172 13.141 1 98.75 100 TYR A C 1
ATOM 778 O O . TYR A 1 100 ? -1.309 32.094 13.742 1 98.75 100 TYR A O 1
ATOM 786 N N . LEU A 1 101 ? -2.982 31.312 12.414 1 98.81 101 LEU A N 1
ATOM 787 C CA . LEU A 1 101 ? -3.555 32.625 12.211 1 98.81 101 LEU A CA 1
ATOM 788 C C . LEU A 1 101 ? -4.105 33.188 13.523 1 98.81 101 LEU A C 1
ATOM 790 O O . LEU A 1 101 ? -3.932 34.375 13.812 1 98.81 101 LEU A O 1
ATOM 794 N N . LEU A 1 102 ? -4.73 32.344 14.258 1 98.69 102 LEU A N 1
ATOM 795 C CA . LEU A 1 102 ? -5.324 32.781 15.516 1 98.69 102 LEU A CA 1
ATOM 796 C C . LEU A 1 102 ? -4.25 33.25 16.5 1 98.69 102 LEU A C 1
ATOM 798 O O . LEU A 1 102 ? -4.355 34.312 17.094 1 98.69 102 LEU A O 1
ATOM 802 N N . ASP A 1 103 ? -3.211 32.469 16.656 1 98.06 103 ASP A N 1
ATOM 803 C CA . ASP A 1 103 ? -2.242 32.656 17.734 1 98.06 103 ASP A CA 1
ATOM 804 C C . ASP A 1 103 ? -1.211 33.719 17.359 1 98.06 103 ASP A C 1
ATOM 806 O O . ASP A 1 103 ? -0.69 34.406 18.234 1 98.06 103 ASP A O 1
ATOM 810 N N . TYR A 1 104 ? -0.946 33.875 16.078 1 98.62 104 TYR A N 1
ATOM 811 C CA . TYR A 1 104 ? 0.205 34.688 15.742 1 98.62 104 TYR A CA 1
ATOM 812 C C . TYR A 1 104 ? -0.201 35.844 14.812 1 98.62 104 TYR A C 1
ATOM 814 O O . TYR A 1 104 ? 0.593 36.75 14.555 1 98.62 104 TYR A O 1
ATOM 822 N N . GLY A 1 105 ? -1.413 35.812 14.312 1 98.62 105 GLY A N 1
ATOM 823 C CA . GLY A 1 105 ? -1.874 36.875 13.43 1 98.62 105 GLY A CA 1
ATOM 824 C C . GLY A 1 105 ? -2.227 38.156 14.156 1 98.62 105 GLY A C 1
ATOM 825 O 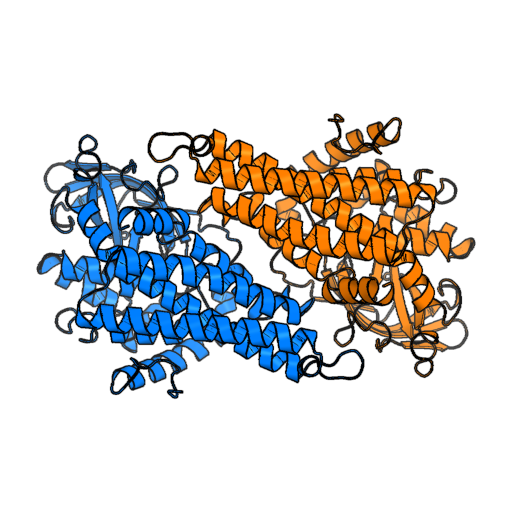O . GLY A 1 105 ? -2.553 38.125 15.344 1 98.62 105 GLY A O 1
ATOM 826 N N . THR A 1 106 ? -2.111 39.219 13.461 1 98.38 106 THR A N 1
ATOM 827 C CA . THR A 1 106 ? -2.672 40.469 13.953 1 98.38 106 THR A CA 1
ATOM 828 C C . THR A 1 106 ? -4.195 40.438 13.922 1 98.38 106 THR A C 1
ATOM 830 O O . THR A 1 106 ? -4.785 39.531 13.305 1 98.38 106 THR A O 1
ATOM 833 N N . GLU A 1 107 ? -4.762 41.406 14.586 1 98.44 107 GLU A N 1
ATOM 834 C CA . GLU A 1 107 ? -6.219 41.5 14.555 1 98.44 107 GLU A CA 1
ATOM 835 C C . GLU A 1 107 ? -6.734 41.625 13.125 1 98.44 107 GLU A C 1
ATOM 837 O O . GLU A 1 107 ? -7.73 41 12.758 1 98.44 107 GLU A O 1
ATOM 842 N N . GLN A 1 108 ? -6.074 42.406 12.328 1 98.25 108 GLN A N 1
ATOM 843 C CA . GLN A 1 108 ? -6.457 42.594 10.938 1 98.25 108 GLN A CA 1
ATOM 844 C C . GLN A 1 108 ? -6.359 41.281 10.164 1 98.25 108 GLN A C 1
ATOM 846 O O . GLN A 1 108 ? -7.238 40.938 9.359 1 98.25 108 GLN A O 1
ATOM 851 N N . GLN A 1 109 ? -5.344 40.562 10.383 1 98.69 109 GLN A N 1
ATOM 852 C CA . GLN A 1 109 ? -5.141 39.281 9.703 1 98.69 109 GLN A CA 1
ATOM 853 C C . GLN A 1 109 ? -6.215 38.25 10.094 1 98.69 109 GLN A C 1
ATOM 855 O O . GLN A 1 109 ? -6.77 37.562 9.234 1 98.69 109 GLN A O 1
ATOM 860 N N . ARG A 1 110 ? -6.547 38.156 11.359 1 98.81 110 ARG A N 1
ATOM 861 C CA . ARG A 1 110 ? -7.59 37.25 11.844 1 98.81 110 ARG A CA 1
ATOM 862 C C . ARG A 1 110 ? -8.93 37.562 11.195 1 98.81 110 ARG A C 1
ATOM 864 O O . ARG A 1 110 ? -9.633 36.656 10.727 1 98.81 110 ARG A O 1
ATOM 871 N N . GLN A 1 111 ? -9.203 38.844 11.133 1 98.62 111 GLN A N 1
ATOM 872 C CA . GLN A 1 111 ? -10.477 39.281 10.562 1 98.62 111 GLN A CA 1
ATOM 873 C C . GLN A 1 111 ? -10.508 39.031 9.055 1 98.62 111 GLN A C 1
ATOM 875 O O . GLN A 1 111 ? -11.57 38.75 8.492 1 98.62 111 GLN A O 1
ATOM 880 N N . ARG A 1 112 ? -9.461 39.094 8.484 1 98.38 112 ARG A N 1
ATOM 881 C CA . ARG A 1 112 ? -9.367 39 7.031 1 98.38 112 ARG A CA 1
ATOM 882 C C . ARG A 1 112 ? -9.516 37.562 6.559 1 98.38 112 ARG A C 1
ATOM 884 O O . ARG A 1 112 ? -10.148 37.312 5.531 1 98.38 112 ARG A O 1
ATOM 891 N N . TRP A 1 113 ? -8.984 36.594 7.242 1 98.88 113 TRP A N 1
ATOM 892 C CA . TRP A 1 113 ? -8.82 35.281 6.637 1 98.88 113 TRP A CA 1
ATOM 893 C C . TRP A 1 113 ? -9.664 34.25 7.367 1 98.88 113 TRP A C 1
ATOM 895 O O . TRP A 1 113 ? -10.273 33.375 6.738 1 98.88 113 TRP A O 1
ATOM 905 N N . LEU A 1 114 ? -9.82 34.25 8.68 1 98.94 114 LEU A N 1
ATOM 906 C CA . LEU A 1 114 ? -10.422 33.188 9.469 1 98.94 114 LEU A CA 1
ATOM 907 C C . LEU A 1 114 ? -11.906 33.031 9.125 1 98.94 114 LEU A C 1
ATOM 909 O O . LEU A 1 114 ? -12.398 31.906 9.008 1 98.94 114 LEU A O 1
ATOM 913 N N . PRO A 1 115 ? -12.656 34.156 8.945 1 98.88 115 PRO A N 1
ATOM 914 C CA . PRO A 1 115 ? -14.062 33.969 8.586 1 98.88 115 PRO A CA 1
ATOM 915 C C . PRO A 1 115 ? -14.242 33.188 7.281 1 98.88 115 PRO A C 1
ATOM 917 O O . PRO A 1 115 ? -15.109 32.312 7.191 1 98.88 115 PRO A O 1
ATOM 920 N N . GLY A 1 116 ? -13.453 33.469 6.281 1 98.88 116 GLY A N 1
ATOM 921 C CA . GLY A 1 116 ? -13.508 32.75 5.031 1 98.88 116 GLY A CA 1
ATOM 922 C C . GLY A 1 116 ? -13.125 31.281 5.184 1 98.88 116 GLY A C 1
ATOM 923 O O . GLY A 1 116 ? -13.664 30.422 4.492 1 98.88 116 GLY A O 1
ATOM 924 N N . MET A 1 117 ? -12.188 30.984 6.062 1 98.94 117 MET A N 1
ATOM 925 C CA . MET A 1 117 ? -11.82 29.594 6.355 1 98.94 117 MET A CA 1
ATOM 926 C C . MET A 1 117 ? -12.969 28.859 7.047 1 98.94 117 MET A C 1
ATOM 928 O O . MET A 1 117 ? -13.227 27.703 6.758 1 98.94 117 MET A O 1
ATOM 932 N N . ALA A 1 118 ? -13.695 29.562 7.902 1 98.88 118 ALA A N 1
ATOM 933 C CA . ALA A 1 118 ? -14.789 28.953 8.656 1 98.88 118 ALA A CA 1
ATOM 934 C C . ALA A 1 118 ? -15.953 28.578 7.73 1 98.88 118 ALA A C 1
ATOM 936 O O . ALA A 1 118 ? -16.656 27.594 7.965 1 98.88 118 ALA A O 1
ATOM 937 N N . THR A 1 119 ? -16.125 29.344 6.652 1 98.62 119 THR A N 1
ATOM 938 C CA . THR A 1 119 ? -17.25 29.109 5.746 1 98.62 119 THR A CA 1
ATOM 939 C C . THR A 1 119 ? -16.859 28.094 4.664 1 98.62 119 THR A C 1
ATOM 941 O O . THR A 1 119 ? -17.719 27.547 3.977 1 98.62 119 THR A O 1
ATOM 944 N N . GLY A 1 120 ? -15.602 27.906 4.527 1 98.69 120 GLY A N 1
ATOM 945 C CA . GLY A 1 120 ? -15.125 27.047 3.451 1 98.69 120 GLY A CA 1
ATOM 946 C C . GLY A 1 120 ? -14.891 27.797 2.154 1 98.69 120 GLY A C 1
ATOM 947 O O . GLY A 1 120 ? -14.516 27.203 1.142 1 98.69 120 GLY A O 1
ATOM 948 N N . ASP A 1 121 ? -15.039 29.094 2.188 1 98.5 121 ASP A N 1
ATOM 949 C CA . ASP A 1 121 ? -14.742 29.922 1.021 1 98.5 121 ASP A CA 1
ATOM 950 C C . ASP A 1 121 ? -13.242 30 0.76 1 98.5 121 ASP A C 1
ATOM 952 O O . ASP A 1 121 ? -12.812 30.188 -0.38 1 98.5 121 ASP A O 1
ATOM 956 N N . LEU A 1 122 ? -12.477 29.859 1.801 1 98.75 122 LEU A N 1
ATOM 957 C CA . LEU A 1 122 ? -11.031 29.766 1.708 1 98.75 122 LEU A CA 1
ATOM 958 C C . LEU A 1 122 ? -10.539 28.422 2.223 1 98.75 122 LEU A C 1
ATOM 960 O O . LEU A 1 122 ? -10.938 27.984 3.305 1 98.75 122 LEU A O 1
ATOM 964 N N . VAL A 1 123 ? -9.789 27.734 1.407 1 98.88 123 VAL A N 1
ATOM 965 C CA . VAL A 1 123 ? -9.086 26.531 1.828 1 98.88 123 VAL A CA 1
ATOM 966 C C . VAL A 1 123 ? -7.613 26.859 2.092 1 98.88 123 VAL A C 1
ATOM 968 O O . VAL A 1 123 ? -6.969 27.531 1.294 1 98.88 123 VAL A O 1
ATOM 971 N N . ALA A 1 124 ? -7.121 26.344 3.195 1 98.88 124 ALA A N 1
ATOM 972 C CA . ALA A 1 124 ? -5.785 26.75 3.611 1 98.88 124 ALA A CA 1
ATOM 973 C C . ALA A 1 124 ? -4.816 25.578 3.6 1 98.88 124 ALA A C 1
ATOM 975 O O . ALA A 1 124 ? -5.227 24.422 3.742 1 98.88 124 ALA A O 1
ATOM 976 N N . ALA A 1 125 ? -3.559 25.859 3.371 1 98.88 125 ALA A N 1
ATOM 977 C CA . ALA A 1 125 ? -2.432 24.938 3.428 1 98.88 125 ALA A CA 1
ATOM 978 C C . ALA A 1 125 ? -1.227 25.578 4.105 1 98.88 125 ALA A C 1
ATOM 980 O O . ALA A 1 125 ? -1.214 26.781 4.352 1 98.88 125 ALA A O 1
ATOM 981 N N . ILE A 1 126 ? -0.295 24.781 4.473 1 98.69 126 ILE A N 1
ATOM 982 C CA . ILE A 1 126 ? 0.979 25.25 5 1 98.69 126 ILE A CA 1
ATOM 983 C C . ILE A 1 126 ? 2.129 24.609 4.223 1 98.69 126 ILE A C 1
ATOM 985 O O . ILE A 1 126 ? 2.143 23.406 3.996 1 98.69 126 ILE A O 1
ATOM 989 N N . GLY A 1 127 ? 3.006 25.438 3.699 1 98.5 127 GLY A N 1
ATOM 990 C CA . GLY A 1 127 ? 4.133 25 2.893 1 98.5 127 GLY A CA 1
ATOM 991 C C . GLY A 1 127 ? 5.457 25.078 3.623 1 98.5 127 GLY A C 1
ATOM 992 O O . GLY A 1 127 ? 6.125 26.109 3.605 1 98.5 127 GLY A O 1
ATOM 993 N N . MET A 1 128 ? 5.938 23.938 4.141 1 97.31 128 MET A N 1
ATOM 994 C CA . MET A 1 128 ? 7.199 23.844 4.871 1 97.31 128 MET A CA 1
ATOM 995 C C . MET A 1 128 ? 8.219 23.016 4.098 1 97.31 128 MET A C 1
ATOM 997 O O . MET A 1 128 ? 9.266 23.531 3.693 1 97.31 128 MET A O 1
ATOM 1001 N N . THR A 1 129 ? 7.832 21.828 3.75 1 97.62 129 THR A N 1
ATOM 1002 C CA . THR A 1 129 ? 8.727 20.844 3.166 1 97.62 129 THR A CA 1
ATOM 1003 C C . THR A 1 129 ? 9.156 21.25 1.762 1 97.62 129 THR A C 1
ATOM 1005 O O . THR A 1 129 ? 8.352 21.766 0.989 1 97.62 129 THR A O 1
ATOM 1008 N N . GLU A 1 130 ? 10.414 21.125 1.501 1 98.06 130 GLU A N 1
ATOM 1009 C CA . GLU A 1 130 ? 11.023 21.359 0.196 1 98.06 130 GLU A CA 1
ATOM 1010 C C . GLU A 1 130 ? 11.703 20.109 -0.332 1 98.06 130 GLU A C 1
ATOM 1012 O O . GLU A 1 130 ? 11.945 19.156 0.421 1 98.06 130 GLU A O 1
ATOM 1017 N N . PRO A 1 131 ? 11.984 20.109 -1.604 1 94.75 131 PRO A N 1
ATOM 1018 C CA . PRO A 1 131 ? 12.664 18.938 -2.154 1 94.75 131 PRO A CA 1
ATOM 1019 C C . PRO A 1 131 ? 13.953 18.594 -1.404 1 94.75 131 PRO A C 1
ATOM 1021 O O . PRO A 1 131 ? 14.289 17.422 -1.235 1 94.75 131 PRO A O 1
ATOM 1024 N N . SER A 1 132 ? 14.625 19.547 -0.891 1 93.25 132 SER A N 1
ATOM 1025 C CA . SER A 1 132 ? 15.922 19.312 -0.261 1 93.25 132 SER A CA 1
ATOM 1026 C C . SER A 1 132 ? 15.812 19.328 1.26 1 93.25 132 SER A C 1
ATOM 1028 O O . SER A 1 132 ? 16.797 19.109 1.964 1 93.25 132 SER A O 1
ATOM 1030 N N . ALA A 1 133 ? 14.609 19.625 1.775 1 94.56 133 ALA A N 1
ATOM 1031 C CA . ALA A 1 133 ? 14.477 19.766 3.223 1 94.56 133 ALA A CA 1
ATOM 1032 C C . ALA A 1 133 ? 13.102 19.281 3.697 1 94.56 133 ALA A C 1
ATOM 1034 O O . ALA A 1 133 ? 12.078 19.859 3.314 1 94.56 133 ALA A O 1
ATOM 1035 N N . GLY A 1 134 ? 13.117 18.266 4.492 1 93.81 134 GLY A N 1
ATOM 1036 C CA . GLY A 1 134 ? 11.93 17.766 5.172 1 93.81 134 GLY A CA 1
ATOM 1037 C C . GLY A 1 134 ? 12.039 17.812 6.684 1 93.81 134 GLY A C 1
ATOM 1038 O O . GLY A 1 134 ? 11.766 18.844 7.297 1 93.81 134 GLY A O 1
ATOM 1039 N N . SER A 1 135 ? 12.633 16.75 7.266 1 91.62 135 SER A N 1
ATOM 1040 C CA . SER A 1 135 ? 12.875 16.688 8.703 1 91.62 135 SER A CA 1
ATOM 1041 C C . SER A 1 135 ? 13.836 17.797 9.148 1 91.62 135 SER A C 1
ATOM 1043 O O . SER A 1 135 ? 13.719 18.312 10.258 1 91.62 135 SER A O 1
ATOM 1045 N N . ASP A 1 136 ? 14.734 18.141 8.312 1 93.38 136 ASP A N 1
ATOM 1046 C CA . ASP A 1 136 ? 15.664 19.234 8.562 1 93.38 136 ASP A CA 1
ATOM 1047 C C . ASP A 1 136 ? 15.078 20.562 8.102 1 93.38 136 ASP A C 1
ATOM 1049 O O . ASP A 1 136 ? 15.641 21.219 7.223 1 93.38 136 ASP A O 1
ATOM 1053 N N . LEU A 1 137 ? 14.094 21 8.797 1 92.62 137 LEU A N 1
ATOM 1054 C CA . LEU A 1 137 ? 13.32 22.172 8.398 1 92.62 137 LEU A CA 1
ATOM 1055 C C . LEU A 1 137 ? 14.188 23.422 8.406 1 92.62 137 LEU A C 1
ATOM 1057 O O . LEU A 1 137 ? 13.938 24.359 7.645 1 92.62 137 LEU A O 1
ATOM 1061 N N . LYS A 1 138 ? 15.172 23.469 9.227 1 93.56 138 LYS A N 1
ATOM 1062 C CA . LYS A 1 138 ? 16.016 24.672 9.328 1 93.56 138 LYS A CA 1
ATOM 1063 C C . LYS A 1 138 ? 16.828 24.875 8.055 1 93.56 138 LYS A C 1
ATOM 1065 O O . LYS A 1 138 ? 17.375 25.953 7.832 1 93.56 138 LYS A O 1
ATOM 1070 N N . ALA A 1 139 ? 16.859 23.828 7.234 1 95.06 139 ALA A N 1
ATOM 1071 C CA . ALA A 1 139 ? 17.703 23.875 6.043 1 95.06 139 ALA A CA 1
ATOM 1072 C C . ALA A 1 139 ? 16.906 24.281 4.812 1 95.06 139 ALA A C 1
ATOM 1074 O O . ALA A 1 139 ? 17.391 24.203 3.686 1 95.06 139 ALA A O 1
ATOM 1075 N N . ILE A 1 140 ? 15.688 24.75 4.984 1 97.38 140 ILE A N 1
ATOM 1076 C CA . ILE A 1 140 ? 14.891 25.156 3.832 1 97.38 140 ILE A CA 1
ATOM 1077 C C . ILE A 1 140 ? 15.602 26.281 3.09 1 97.38 140 ILE A C 1
ATOM 1079 O O . ILE A 1 140 ? 16.422 26.984 3.67 1 97.38 140 ILE A O 1
ATOM 1083 N N . ARG A 1 141 ? 15.203 26.438 1.747 1 97.25 141 ARG A N 1
ATOM 1084 C CA . ARG A 1 141 ? 15.945 27.375 0.897 1 97.25 141 ARG A CA 1
ATOM 1085 C C . ARG A 1 141 ? 15.016 28.438 0.319 1 97.25 141 ARG A C 1
ATOM 1087 O O . ARG A 1 141 ? 15.477 29.438 -0.225 1 97.25 141 ARG A O 1
ATOM 1094 N N . THR A 1 142 ? 13.703 28.234 0.403 1 98.69 142 THR A N 1
ATOM 1095 C CA . THR A 1 142 ? 12.781 29.266 -0.036 1 98.69 142 THR A CA 1
ATOM 1096 C C . THR A 1 142 ? 13.078 30.594 0.665 1 98.69 142 THR A C 1
ATOM 1098 O O . THR A 1 142 ? 13.281 30.625 1.88 1 98.69 142 THR A O 1
ATOM 1101 N N . THR A 1 143 ? 13.086 31.688 -0.13 1 98.69 143 THR A N 1
ATOM 1102 C CA . THR A 1 143 ? 13.406 33 0.44 1 98.69 143 THR A CA 1
ATOM 1103 C C . THR A 1 143 ? 12.227 33.938 0.318 1 98.69 143 THR A C 1
ATOM 1105 O O . THR A 1 143 ? 11.383 33.781 -0.569 1 98.69 143 THR A O 1
ATOM 1108 N N . ALA A 1 144 ? 12.117 34.812 1.27 1 98.75 144 ALA A N 1
ATOM 1109 C CA . ALA A 1 144 ? 11.242 35.969 1.228 1 98.75 144 ALA A CA 1
ATOM 1110 C C . ALA A 1 144 ? 12.016 37.281 1.503 1 98.75 144 ALA A C 1
ATOM 1112 O O . ALA A 1 144 ? 12.188 37.656 2.66 1 98.75 144 ALA A O 1
ATOM 1113 N N . ARG A 1 145 ? 12.344 37.938 0.45 1 98.06 145 ARG A N 1
ATOM 1114 C CA . ARG A 1 145 ? 13.141 39.125 0.585 1 98.06 145 ARG A CA 1
ATOM 1115 C C . ARG A 1 145 ? 12.25 40.375 0.67 1 98.06 145 ARG A C 1
ATOM 1117 O O . ARG A 1 145 ? 11.352 40.562 -0.156 1 98.06 145 ARG A O 1
ATOM 1124 N N . ARG A 1 146 ? 12.531 41.219 1.674 1 97.81 146 ARG A N 1
ATOM 1125 C CA . ARG A 1 146 ? 11.789 42.469 1.792 1 97.81 146 ARG A CA 1
ATOM 1126 C C . ARG A 1 146 ? 12.133 43.438 0.644 1 97.81 146 ARG A C 1
ATOM 1128 O O . ARG A 1 146 ? 13.305 43.625 0.319 1 97.81 146 ARG A O 1
ATOM 1135 N N . ASP A 1 147 ? 11.148 43.938 -0.003 1 97.69 147 ASP A N 1
ATOM 1136 C CA . ASP A 1 147 ? 11.242 44.938 -1.052 1 97.69 147 ASP A CA 1
ATOM 1137 C C . ASP A 1 147 ? 10.18 46.031 -0.87 1 97.69 147 ASP A C 1
ATOM 1139 O O . ASP A 1 147 ? 9.086 45.938 -1.438 1 97.69 147 ASP A O 1
ATOM 1143 N N . GLY A 1 148 ? 10.547 47.062 -0.147 1 97.12 148 GLY A N 1
ATOM 1144 C CA . GLY A 1 148 ? 9.57 48.094 0.204 1 97.12 148 GLY A CA 1
ATOM 1145 C C . GLY A 1 148 ? 8.469 47.594 1.11 1 97.12 148 GLY A C 1
ATOM 1146 O O . GLY A 1 148 ? 8.742 47.062 2.189 1 97.12 148 GLY A O 1
ATOM 1147 N N . ASP A 1 149 ? 7.25 47.688 0.579 1 97.5 149 ASP A N 1
ATOM 1148 C CA . ASP A 1 149 ? 6.086 47.281 1.364 1 97.5 149 ASP A CA 1
ATOM 1149 C C . ASP A 1 149 ? 5.672 45.844 1.045 1 97.5 149 ASP A C 1
ATOM 1151 O O . ASP A 1 149 ? 4.59 45.406 1.432 1 97.5 149 ASP A O 1
ATOM 1155 N N . ASP A 1 150 ? 6.656 45.125 0.371 1 98.31 150 ASP A N 1
ATOM 1156 C CA . ASP A 1 150 ? 6.332 43.75 -0.028 1 98.31 150 ASP A CA 1
ATOM 1157 C C . ASP A 1 150 ? 7.453 42.781 0.345 1 98.31 150 ASP A C 1
ATOM 1159 O O . ASP A 1 150 ? 8.562 43.219 0.675 1 98.31 150 ASP A O 1
ATOM 1163 N N . TYR A 1 151 ? 7.086 41.562 0.419 1 98.62 151 TYR A N 1
ATOM 1164 C CA . TYR A 1 151 ? 8.047 40.469 0.312 1 98.62 151 TYR A CA 1
ATOM 1165 C C . TYR A 1 151 ? 8.039 39.875 -1.09 1 98.62 151 TYR A C 1
ATOM 1167 O O . TYR A 1 151 ? 6.988 39.781 -1.724 1 98.62 151 TYR A O 1
ATOM 1175 N N . VAL A 1 152 ? 9.203 39.5 -1.566 1 98.81 152 VAL A N 1
ATOM 1176 C CA . VAL A 1 152 ? 9.336 38.75 -2.803 1 98.81 152 VAL A CA 1
ATOM 1177 C C . VAL A 1 152 ? 9.781 37.312 -2.484 1 98.81 152 VAL A C 1
ATOM 1179 O O . VAL A 1 152 ? 10.883 37.125 -1.968 1 98.81 152 VAL A O 1
ATOM 1182 N N . ILE A 1 153 ? 8.93 36.344 -2.807 1 98.88 153 ILE A N 1
ATOM 1183 C CA . ILE A 1 153 ? 9.156 34.969 -2.42 1 98.88 153 ILE A CA 1
ATOM 1184 C C . ILE A 1 153 ? 9.664 34.156 -3.623 1 98.88 153 ILE A C 1
ATOM 1186 O O . ILE A 1 153 ? 9.094 34.25 -4.715 1 98.88 153 ILE A O 1
ATOM 1190 N N . ASN A 1 154 ? 10.766 33.469 -3.461 1 98.88 154 ASN A N 1
ATOM 1191 C CA . ASN A 1 154 ? 11.328 32.531 -4.441 1 98.88 154 ASN A CA 1
ATOM 1192 C C . ASN A 1 154 ? 11.625 31.172 -3.824 1 98.88 154 ASN A C 1
ATOM 1194 O O . ASN A 1 154 ? 12.211 31.094 -2.746 1 98.88 154 ASN A O 1
ATOM 1198 N N . GLY A 1 155 ? 11.141 30.156 -4.477 1 98.62 155 GLY A N 1
ATOM 1199 C CA . GLY A 1 155 ? 11.438 28.828 -3.996 1 98.62 155 GLY A CA 1
ATOM 1200 C C . GLY A 1 155 ? 10.383 27.797 -4.398 1 98.62 155 GLY A C 1
ATOM 1201 O O . GLY A 1 155 ? 9.672 28 -5.383 1 98.62 155 GLY A O 1
ATOM 1202 N N . SER A 1 156 ? 10.422 26.641 -3.742 1 98.69 156 SER A N 1
ATOM 1203 C CA . SER A 1 156 ? 9.477 25.562 -4.016 1 98.69 156 SER A CA 1
ATOM 1204 C C . SER A 1 156 ? 9.188 24.75 -2.756 1 98.69 156 SER A C 1
ATOM 1206 O O . SER A 1 156 ? 10.008 24.703 -1.842 1 98.69 156 SER A O 1
ATOM 1208 N N . LYS A 1 157 ? 8.031 24.312 -2.668 1 98.69 157 LYS A N 1
ATOM 1209 C CA . LYS A 1 157 ? 7.57 23.391 -1.643 1 98.69 157 LYS A CA 1
ATOM 1210 C C . LYS A 1 157 ? 7.043 22.094 -2.268 1 98.69 157 LYS A C 1
ATOM 1212 O O . LYS A 1 157 ? 6.664 22.078 -3.439 1 98.69 157 LYS A O 1
ATOM 1217 N N . THR A 1 158 ? 7.094 20.984 -1.505 1 98.31 158 THR A N 1
ATOM 1218 C CA . THR A 1 158 ? 6.586 19.703 -1.998 1 98.31 158 THR A CA 1
ATOM 1219 C C . THR A 1 158 ? 5.859 18.938 -0.89 1 98.31 158 THR A C 1
ATOM 1221 O O . THR A 1 158 ? 5.973 19.297 0.287 1 98.31 158 THR A O 1
ATOM 1224 N N . PHE A 1 159 ? 4.992 17.984 -1.294 1 98.38 159 PHE A N 1
ATOM 1225 C CA . PHE A 1 159 ? 4.164 17.188 -0.402 1 98.38 159 PHE A CA 1
ATOM 1226 C C . PHE A 1 159 ? 3.176 18.062 0.356 1 98.38 159 PHE A C 1
ATOM 1228 O O . PHE A 1 159 ? 2.912 17.828 1.538 1 98.38 159 PHE A O 1
ATOM 1235 N N . ILE A 1 160 ? 2.639 19.094 -0.258 1 98.62 160 ILE A N 1
ATOM 1236 C CA . ILE A 1 160 ? 1.823 20.062 0.481 1 98.62 160 ILE A CA 1
ATOM 1237 C C . ILE A 1 160 ? 0.355 19.641 0.417 1 98.62 160 ILE A C 1
ATOM 1239 O O . ILE A 1 160 ? -0.262 19.688 -0.649 1 98.62 160 ILE A O 1
ATOM 1243 N N . THR A 1 161 ? -0.167 19.234 1.564 1 98.38 161 THR A N 1
ATOM 1244 C CA . THR A 1 161 ? -1.586 18.922 1.704 1 98.38 161 THR A CA 1
ATOM 1245 C C . THR A 1 161 ? -2.441 20.141 1.369 1 98.38 161 THR A C 1
ATOM 1247 O O . THR A 1 161 ? -2.154 21.25 1.819 1 98.38 161 THR A O 1
ATOM 1250 N N . ASN A 1 162 ? -3.465 20.031 0.578 1 98.62 162 ASN A N 1
ATOM 1251 C CA . ASN A 1 162 ? -4.387 21.047 0.093 1 98.62 162 ASN A CA 1
ATOM 1252 C C . ASN A 1 162 ? -3.711 21.984 -0.911 1 98.62 162 ASN A C 1
ATOM 1254 O O . ASN A 1 162 ? -4.266 23.016 -1.27 1 98.62 162 ASN A O 1
ATOM 1258 N N . GLY A 1 163 ? -2.502 21.656 -1.355 1 98.38 163 GLY A N 1
ATOM 1259 C CA . GLY A 1 163 ? -1.684 22.594 -2.113 1 98.38 163 GLY A CA 1
ATOM 1260 C C . GLY A 1 163 ? -2.35 23.062 -3.389 1 98.38 163 GLY A C 1
ATOM 1261 O O . GLY A 1 163 ? -2.311 24.266 -3.707 1 98.38 163 GLY A O 1
ATOM 1262 N N . SER A 1 164 ? -3.018 22.234 -4.098 1 97.75 164 SER A N 1
ATOM 1263 C CA . SER A 1 164 ? -3.615 22.594 -5.375 1 97.75 164 SER A CA 1
ATOM 1264 C C . SER A 1 164 ? -4.949 23.312 -5.18 1 97.75 164 SER A C 1
ATOM 1266 O O . SER A 1 164 ? -5.371 24.094 -6.027 1 97.75 164 SER A O 1
ATOM 1268 N N . SER A 1 165 ? -5.547 23.078 -4.027 1 97.81 165 SER A N 1
ATOM 1269 C CA . SER A 1 165 ? -6.875 23.625 -3.766 1 97.81 165 SER A CA 1
ATOM 1270 C C . SER A 1 165 ? -6.801 24.875 -2.895 1 97.81 165 SER A C 1
ATOM 1272 O O . SER A 1 165 ? -7.809 25.562 -2.686 1 97.81 165 SER A O 1
ATOM 1274 N N . ALA A 1 166 ? -5.676 25.219 -2.434 1 98.69 166 ALA A N 1
ATOM 1275 C CA . ALA A 1 166 ? -5.555 26.219 -1.378 1 98.69 166 ALA A CA 1
ATOM 1276 C C . ALA A 1 166 ? -5.746 27.641 -1.935 1 98.69 166 ALA A C 1
ATOM 1278 O O . ALA A 1 166 ? -5.27 27.938 -3.029 1 98.69 166 ALA A O 1
ATOM 1279 N N . ASP A 1 167 ? -6.426 28.422 -1.199 1 98.69 167 ASP A N 1
ATOM 1280 C CA . ASP A 1 167 ? -6.555 29.859 -1.438 1 98.69 167 ASP A CA 1
ATOM 1281 C C . ASP A 1 167 ? -5.562 30.641 -0.585 1 98.69 167 ASP A C 1
ATOM 1283 O O . ASP A 1 167 ? -5.207 31.781 -0.923 1 98.69 167 ASP A O 1
ATOM 1287 N N . LEU A 1 168 ? -5.242 30.062 0.537 1 98.69 168 LEU A N 1
ATOM 1288 C CA . LEU A 1 168 ? -4.34 30.641 1.524 1 98.69 168 LEU A CA 1
ATOM 1289 C C . LEU A 1 168 ? -3.242 29.656 1.904 1 98.69 168 LEU A C 1
ATOM 1291 O O . LEU A 1 168 ? -3.531 28.547 2.34 1 98.69 168 LEU A O 1
ATOM 1295 N N . ILE A 1 169 ? -1.997 30.078 1.746 1 98.88 169 ILE A N 1
ATOM 1296 C CA . ILE A 1 169 ? -0.892 29.188 2.109 1 98.88 169 ILE A CA 1
ATOM 1297 C C . ILE A 1 169 ? 0.053 29.922 3.064 1 98.88 169 ILE A C 1
ATOM 1299 O O . ILE A 1 169 ? 0.57 30.984 2.742 1 98.88 169 ILE A O 1
ATOM 1303 N N . VAL A 1 170 ? 0.218 29.359 4.262 1 98.94 170 VAL A N 1
ATOM 1304 C CA . VAL A 1 170 ? 1.291 29.812 5.141 1 98.94 170 VAL A CA 1
ATOM 1305 C C . VAL A 1 170 ? 2.623 29.234 4.672 1 98.94 170 VAL A C 1
ATOM 1307 O O . VAL A 1 170 ? 2.84 28.031 4.75 1 98.94 170 VAL A O 1
ATOM 1310 N N . VAL A 1 171 ? 3.562 30.094 4.23 1 98.88 171 VAL A N 1
ATOM 1311 C CA . VAL A 1 171 ? 4.809 29.641 3.623 1 98.88 171 VAL A CA 1
ATOM 1312 C C . VAL A 1 171 ? 5.973 29.906 4.57 1 98.88 171 VAL A C 1
ATOM 1314 O O . VAL A 1 171 ? 6.199 31.047 4.973 1 98.88 171 VAL A O 1
ATOM 1317 N N . ALA A 1 172 ? 6.695 28.859 4.922 1 98.81 172 ALA A N 1
ATOM 1318 C CA . ALA A 1 172 ? 7.961 29.031 5.629 1 98.81 172 ALA A CA 1
ATOM 1319 C C . ALA A 1 172 ? 9.078 29.438 4.668 1 98.81 172 ALA A C 1
ATOM 1321 O O . ALA A 1 172 ? 9.344 28.734 3.688 1 98.81 172 ALA A O 1
ATOM 1322 N N . ALA A 1 173 ? 9.68 30.562 4.957 1 98.81 173 ALA A N 1
ATOM 1323 C CA . ALA A 1 173 ? 10.727 31.094 4.078 1 98.81 173 ALA A CA 1
ATOM 1324 C C . ALA A 1 173 ? 11.812 31.797 4.879 1 98.81 173 ALA A C 1
ATOM 1326 O O . ALA A 1 173 ? 11.57 32.281 5.996 1 98.81 173 ALA A O 1
ATOM 1327 N N . LYS A 1 174 ? 12.945 31.844 4.262 1 98.56 174 LYS A N 1
ATOM 1328 C CA . LYS A 1 174 ? 14.062 32.562 4.859 1 98.56 174 LYS A CA 1
ATOM 1329 C C . LYS A 1 174 ? 13.961 34.062 4.57 1 98.56 174 LYS A C 1
ATOM 1331 O O . LYS A 1 174 ? 14.055 34.5 3.418 1 98.56 174 LYS A O 1
ATOM 1336 N N . THR A 1 175 ? 13.789 34.812 5.617 1 98.44 175 THR A N 1
ATOM 1337 C CA . THR A 1 175 ? 13.914 36.281 5.496 1 98.44 175 THR A CA 1
ATOM 1338 C C . THR A 1 175 ? 15.344 36.719 5.789 1 98.44 175 THR A C 1
ATOM 1340 O O . THR A 1 175 ? 15.75 37.812 5.387 1 98.44 175 THR A O 1
ATOM 1343 N N . ASP A 1 176 ? 16.031 35.875 6.539 1 97.38 176 ASP A N 1
ATOM 1344 C CA . ASP A 1 176 ? 17.469 36 6.742 1 97.38 176 ASP A CA 1
ATOM 1345 C C . ASP A 1 176 ? 18.188 34.656 6.527 1 97.38 176 ASP A C 1
ATOM 1347 O O . ASP A 1 176 ? 18.391 33.906 7.477 1 97.38 176 ASP A O 1
ATOM 1351 N N . PRO A 1 177 ? 18.672 34.438 5.344 1 94.62 177 PRO A N 1
ATOM 1352 C CA . PRO A 1 177 ? 19.25 33.125 5 1 94.62 177 PRO A CA 1
ATOM 1353 C C . PRO A 1 177 ? 20.469 32.781 5.848 1 94.62 177 PRO A C 1
ATOM 1355 O O . PRO A 1 177 ? 20.844 31.625 5.953 1 94.62 177 PRO A O 1
ATOM 1358 N N . ASP A 1 178 ? 21.047 33.75 6.484 1 94.06 178 ASP A N 1
ATOM 1359 C CA . ASP A 1 178 ? 22.297 33.531 7.207 1 94.06 178 ASP A CA 1
ATOM 1360 C C . ASP A 1 178 ? 22.031 33.219 8.68 1 94.06 178 ASP A C 1
ATOM 1362 O O . ASP A 1 178 ? 22.953 32.875 9.43 1 94.06 178 ASP A O 1
ATOM 1366 N N . ALA A 1 179 ? 20.812 33.219 9.117 1 95.38 179 ALA A N 1
ATOM 1367 C CA . ALA A 1 179 ? 20.531 33.125 10.547 1 95.38 179 ALA A CA 1
ATOM 1368 C C . ALA A 1 179 ? 19.953 31.766 10.898 1 95.38 179 ALA A C 1
ATOM 1370 O O . ALA A 1 179 ? 19.297 31.609 11.938 1 95.38 179 ALA A O 1
ATOM 1371 N N . GLY A 1 180 ? 20.125 30.781 10.016 1 93.19 180 GLY A N 1
ATOM 1372 C CA . GLY A 1 180 ? 19.641 29.453 10.32 1 93.19 180 GLY A CA 1
ATOM 1373 C C . GLY A 1 180 ? 18.172 29.438 10.695 1 93.19 180 GLY A C 1
ATOM 1374 O O . GLY A 1 180 ? 17.328 29.984 9.992 1 93.19 180 GLY A O 1
ATOM 1375 N N . ALA A 1 181 ? 17.828 28.797 11.797 1 94.56 181 ALA A N 1
ATOM 1376 C CA . ALA A 1 181 ? 16.453 28.688 12.281 1 94.56 181 ALA A CA 1
ATOM 1377 C C . ALA A 1 181 ? 15.875 30.062 12.594 1 94.56 181 ALA A C 1
ATOM 1379 O O . ALA A 1 181 ? 14.688 30.312 12.367 1 94.56 181 ALA A O 1
ATOM 1380 N N . LYS A 1 182 ? 16.672 30.969 13.047 1 96.75 182 LYS A N 1
ATOM 1381 C CA . LYS A 1 182 ? 16.234 32.312 13.438 1 96.75 182 LYS A CA 1
ATOM 1382 C C . LYS A 1 182 ? 16 33.188 12.211 1 96.75 182 LYS A C 1
ATOM 1384 O O . LYS A 1 182 ? 15.547 34.312 12.344 1 96.75 182 LYS A O 1
ATOM 1389 N N . GLY A 1 183 ? 16.281 32.656 11.062 1 97.88 183 GLY A N 1
ATOM 1390 C CA . GLY A 1 183 ? 16.047 33.375 9.82 1 97.88 183 GLY A CA 1
ATOM 1391 C C . GLY A 1 183 ? 14.734 33 9.148 1 97.88 183 GLY A C 1
ATOM 1392 O O . GLY A 1 183 ? 14.352 33.594 8.141 1 97.88 183 GLY A O 1
ATOM 1393 N N . ILE A 1 184 ? 14.062 32.031 9.703 1 98.62 184 ILE A N 1
ATOM 1394 C CA . ILE A 1 184 ? 12.844 31.531 9.086 1 98.62 184 ILE A CA 1
ATOM 1395 C C . ILE A 1 184 ? 11.641 32.344 9.562 1 98.62 184 ILE A C 1
ATOM 1397 O O . ILE A 1 184 ? 11.469 32.562 10.766 1 98.62 184 ILE A O 1
ATOM 1401 N N . SER A 1 185 ? 10.867 32.812 8.664 1 98.81 185 SER A N 1
ATOM 1402 C CA . SER A 1 185 ? 9.609 33.531 8.906 1 98.81 185 SER A CA 1
ATOM 1403 C C . SER A 1 185 ? 8.438 32.812 8.227 1 98.81 185 SER A C 1
ATOM 1405 O O . SER A 1 185 ? 8.641 31.938 7.391 1 98.81 185 SER A O 1
ATOM 1407 N N . LEU A 1 186 ? 7.223 33.094 8.656 1 98.88 186 LEU A N 1
ATOM 1408 C CA . LEU A 1 186 ? 6 32.594 8.039 1 98.88 186 LEU A CA 1
ATOM 1409 C C . LEU A 1 186 ? 5.254 33.719 7.324 1 98.88 186 LEU A C 1
ATOM 1411 O O . LEU A 1 186 ? 4.891 34.719 7.945 1 98.88 186 LEU A O 1
ATOM 1415 N N . ILE A 1 187 ? 5.055 33.562 6.016 1 98.75 187 ILE A N 1
ATOM 1416 C CA . ILE A 1 187 ? 4.379 34.562 5.195 1 98.75 187 ILE A CA 1
ATOM 1417 C C . ILE A 1 187 ? 3.127 33.969 4.566 1 98.75 187 ILE A C 1
ATOM 1419 O O . ILE A 1 187 ? 3.189 32.875 3.953 1 98.75 187 ILE A O 1
ATOM 1423 N N . VAL A 1 188 ? 2 34.625 4.727 1 98.88 188 VAL A N 1
ATOM 1424 C CA . VAL A 1 188 ? 0.748 34.125 4.168 1 98.88 188 VAL A CA 1
ATOM 1425 C C . VAL A 1 188 ? 0.622 34.562 2.709 1 98.88 188 VAL A C 1
ATOM 1427 O O . VAL A 1 188 ? 0.716 35.75 2.395 1 98.88 188 VAL A O 1
ATOM 1430 N N . VAL A 1 189 ? 0.442 33.656 1.85 1 98.81 189 VAL A N 1
ATOM 1431 C CA . VAL A 1 189 ? 0.271 33.875 0.421 1 98.81 189 VAL A CA 1
ATOM 1432 C C . VAL A 1 189 ? -1.185 33.656 0.026 1 98.81 189 VAL A C 1
ATOM 1434 O O . VAL A 1 189 ? -1.714 32.562 0.22 1 98.81 189 VAL A O 1
ATOM 1437 N N . GLU A 1 190 ? -1.846 34.656 -0.452 1 98.75 190 GLU A N 1
ATOM 1438 C CA . GLU A 1 190 ? -3.146 34.5 -1.102 1 98.75 190 GLU A CA 1
ATOM 1439 C C . GLU A 1 190 ? -2.992 34.125 -2.57 1 98.75 190 GLU A C 1
ATOM 1441 O O . GLU A 1 190 ? -2.662 34.969 -3.406 1 98.75 190 GLU A O 1
ATOM 1446 N N . THR A 1 191 ? -3.348 32.938 -2.871 1 98.38 191 THR A N 1
ATOM 1447 C CA . THR A 1 191 ? -2.926 32.344 -4.137 1 98.38 191 THR A CA 1
ATOM 1448 C C . THR A 1 191 ? -3.613 33.031 -5.312 1 98.38 191 THR A C 1
ATOM 1450 O O . THR A 1 191 ? -3.047 33.125 -6.402 1 98.38 191 THR A O 1
ATOM 1453 N N . GLY A 1 192 ? -4.809 33.562 -5.164 1 96.38 192 GLY A N 1
ATOM 1454 C CA . GLY A 1 192 ? -5.547 34.219 -6.223 1 96.38 192 GLY A CA 1
ATOM 1455 C C . GLY A 1 192 ? -4.945 35.562 -6.617 1 96.38 192 GLY A C 1
ATOM 1456 O O . GLY A 1 192 ? -5.258 36.094 -7.684 1 96.38 192 GLY A O 1
ATOM 1457 N N . LYS A 1 193 ? -4.059 36.031 -5.832 1 94.06 193 LYS A N 1
ATOM 1458 C CA . LYS A 1 193 ? -3.449 37.344 -6.07 1 94.06 193 LYS A CA 1
ATOM 1459 C C . LYS A 1 193 ? -1.935 37.219 -6.215 1 94.06 193 LYS A C 1
ATOM 1461 O O . LYS A 1 193 ? -1.222 38.219 -6.164 1 94.06 193 LYS A O 1
ATOM 1466 N N . ALA A 1 194 ? -1.514 36.094 -6.277 1 96.31 194 ALA A N 1
ATOM 1467 C CA . ALA A 1 194 ? -0.074 35.844 -6.211 1 96.31 194 ALA A CA 1
ATOM 1468 C C . ALA A 1 194 ? 0.496 35.531 -7.594 1 96.31 194 ALA A C 1
ATOM 1470 O O . ALA A 1 194 ? 0.735 34.375 -7.93 1 96.31 194 ALA A O 1
ATOM 1471 N N . ASP A 1 195 ? 0.819 36.594 -8.383 1 97.12 195 ASP A N 1
ATOM 1472 C CA . ASP A 1 195 ? 1.518 36.406 -9.648 1 97.12 195 ASP A CA 1
ATOM 1473 C C . ASP A 1 195 ? 2.859 35.688 -9.422 1 97.12 195 ASP A C 1
ATOM 1475 O O . ASP A 1 195 ? 3.604 36.062 -8.508 1 97.12 195 ASP A O 1
ATOM 1479 N N . GLY A 1 196 ? 3.111 34.656 -10.258 1 98.44 196 GLY A N 1
ATOM 1480 C CA . GLY A 1 196 ? 4.348 33.906 -10.102 1 98.44 196 GLY A CA 1
ATOM 1481 C C . GLY A 1 196 ? 4.172 32.625 -9.32 1 98.44 196 GLY A C 1
ATOM 1482 O O . GLY A 1 196 ? 5.055 31.766 -9.328 1 98.44 196 GLY A O 1
ATOM 1483 N N . PHE A 1 197 ? 3.045 32.531 -8.648 1 98.62 197 PHE A N 1
ATOM 1484 C CA . PHE A 1 197 ? 2.709 31.312 -7.949 1 98.62 197 PHE A CA 1
ATOM 1485 C C . PHE A 1 197 ? 2.148 30.281 -8.922 1 98.62 197 PHE A C 1
ATOM 1487 O O . PHE A 1 197 ? 1.362 30.609 -9.812 1 98.62 197 PHE A O 1
ATOM 1494 N N . SER A 1 198 ? 2.6 29.016 -8.812 1 98.44 198 SER A N 1
ATOM 1495 C CA . SER A 1 198 ? 2.023 27.953 -9.609 1 98.44 198 SER A CA 1
ATOM 1496 C C . SER A 1 198 ? 2.039 26.625 -8.859 1 98.44 198 SER A C 1
ATOM 1498 O O . SER A 1 198 ? 2.883 26.406 -7.984 1 98.44 198 SER A O 1
ATOM 1500 N N . VAL A 1 199 ? 1.033 25.875 -9.164 1 98.06 199 VAL A N 1
ATOM 1501 C CA . VAL A 1 199 ? 0.927 24.5 -8.648 1 98.06 199 VAL A CA 1
ATOM 1502 C C . VAL A 1 199 ? 1.565 23.531 -9.633 1 98.06 199 VAL A C 1
ATOM 1504 O O . VAL A 1 199 ? 1.276 23.562 -10.828 1 98.06 199 VAL A O 1
ATOM 1507 N N . GLY A 1 200 ? 2.469 22.75 -9.109 1 96.81 200 GLY A N 1
ATOM 1508 C CA . GLY A 1 200 ? 3.018 21.688 -9.93 1 96.81 200 GLY A CA 1
ATOM 1509 C C . GLY A 1 200 ? 2.117 20.469 -10.008 1 96.81 200 GLY A C 1
ATOM 1510 O O . GLY A 1 200 ? 0.899 20.594 -10.148 1 96.81 200 GLY A O 1
ATOM 1511 N N . ARG A 1 201 ? 2.707 19.328 -9.961 1 92 201 ARG A N 1
ATOM 1512 C CA . ARG A 1 201 ? 1.971 18.078 -10.008 1 92 201 ARG A CA 1
ATOM 1513 C C . ARG A 1 201 ? 1.179 17.844 -8.727 1 92 201 ARG A C 1
ATOM 1515 O O . ARG A 1 201 ? 1.66 18.156 -7.633 1 92 201 ARG A O 1
ATOM 1522 N N . VAL A 1 202 ? -0.001 17.344 -8.867 1 95.25 202 VAL A N 1
ATOM 1523 C CA . VAL A 1 202 ? -0.625 16.625 -7.766 1 95.25 202 VAL A CA 1
ATOM 1524 C C . VAL A 1 202 ? -0.068 15.195 -7.703 1 95.25 202 VAL A C 1
ATOM 1526 O O . VAL A 1 202 ? -0.235 14.414 -8.641 1 95.25 202 VAL A O 1
ATOM 1529 N N . LEU A 1 203 ? 0.558 14.875 -6.652 1 96.06 203 LEU A N 1
ATOM 1530 C CA . LEU A 1 203 ? 1.492 13.758 -6.582 1 96.06 203 LEU A CA 1
ATOM 1531 C C . LEU A 1 203 ? 0.747 12.43 -6.555 1 96.06 203 LEU A C 1
ATOM 1533 O O . LEU A 1 203 ? -0.313 12.32 -5.934 1 96.06 203 LEU A O 1
ATOM 1537 N N . SER A 1 204 ? 1.297 11.398 -7.246 1 96.44 204 SER A N 1
ATOM 1538 C CA . SER A 1 204 ? 0.821 10.023 -7.207 1 96.44 204 SER A CA 1
ATOM 1539 C C . SER A 1 204 ? 1.437 9.258 -6.039 1 96.44 204 SER A C 1
ATOM 1541 O O . SER A 1 204 ? 2.66 9.219 -5.895 1 96.44 204 SER A O 1
ATOM 1543 N N . LYS A 1 205 ? 0.543 8.672 -5.242 1 97.94 205 LYS A N 1
ATOM 1544 C CA . LYS A 1 205 ? 0.973 8.102 -3.969 1 97.94 205 LYS A CA 1
ATOM 1545 C C . LYS A 1 205 ? 0.538 6.641 -3.848 1 97.94 205 LYS A C 1
ATOM 1547 O O . LYS A 1 205 ? -0.298 6.172 -4.625 1 97.94 205 LYS A O 1
ATOM 1552 N N . VAL A 1 206 ? 1.085 5.914 -2.887 1 98.06 206 VAL A N 1
ATOM 1553 C CA . VAL A 1 206 ? 0.727 4.539 -2.562 1 98.06 206 VAL A CA 1
ATOM 1554 C C . VAL A 1 206 ? -0.737 4.469 -2.135 1 98.06 206 VAL A C 1
ATOM 1556 O O . VAL A 1 206 ? -1.444 3.516 -2.465 1 98.06 206 VAL A O 1
ATOM 1559 N N . GLY A 1 207 ? -1.208 5.398 -1.438 1 98.31 207 GLY A N 1
ATOM 1560 C CA . GLY A 1 207 ? -2.551 5.555 -0.901 1 98.31 207 GLY A CA 1
ATOM 1561 C C . GLY A 1 207 ? -2.979 7.008 -0.785 1 98.31 207 GLY A C 1
ATOM 1562 O O . GLY A 1 207 ? -2.395 7.887 -1.422 1 98.31 207 GLY A O 1
ATOM 1563 N N . GLN A 1 208 ? -4.047 7.23 -0.066 1 98.38 208 GLN A N 1
ATOM 1564 C CA . GLN A 1 208 ? -4.609 8.57 0.089 1 98.38 208 GLN A CA 1
ATOM 1565 C C . GLN A 1 208 ? -4.793 9.25 -1.265 1 98.38 208 GLN A C 1
ATOM 1567 O O . GLN A 1 208 ? -4.379 10.391 -1.45 1 98.38 208 GLN A O 1
ATOM 1572 N N . HIS A 1 209 ? -5.344 8.523 -2.131 1 97.56 209 HIS A N 1
ATOM 1573 C CA . HIS A 1 209 ? -5.426 8.961 -3.52 1 97.56 209 HIS A CA 1
ATOM 1574 C C . HIS A 1 209 ? -6.281 10.211 -3.656 1 97.56 209 HIS A C 1
ATOM 1576 O O . HIS A 1 209 ? -6.043 11.039 -4.539 1 97.56 209 HIS A O 1
ATOM 1582 N N . GLY A 1 210 ? -7.254 10.383 -2.793 1 98.06 210 GLY A N 1
ATOM 1583 C CA . GLY A 1 210 ? -8.141 11.531 -2.879 1 98.06 210 GLY A CA 1
ATOM 1584 C C . GLY A 1 210 ? -7.566 12.781 -2.242 1 98.06 210 GLY A C 1
ATOM 1585 O O . GLY A 1 210 ? -8.102 13.875 -2.416 1 98.06 210 GLY A O 1
ATOM 1586 N N . ALA A 1 211 ? -6.52 12.625 -1.449 1 98.31 211 ALA A N 1
ATOM 1587 C CA . ALA A 1 211 ? -5.906 13.766 -0.779 1 98.31 211 ALA A CA 1
ATOM 1588 C C . ALA A 1 211 ? -5.109 14.617 -1.765 1 98.31 211 ALA A C 1
ATOM 1590 O O . ALA A 1 211 ? -4.258 14.102 -2.492 1 98.31 211 ALA A O 1
ATOM 1591 N N . ASP A 1 212 ? -5.418 15.867 -1.753 1 98 212 ASP A N 1
ATOM 1592 C CA . ASP A 1 212 ? -4.68 16.844 -2.547 1 98 212 ASP A CA 1
ATOM 1593 C C . ASP A 1 212 ? -3.303 17.109 -1.944 1 98 212 ASP A C 1
ATOM 1595 O O . ASP A 1 212 ? -3.188 17.828 -0.946 1 98 212 ASP A O 1
ATOM 1599 N N . THR A 1 213 ? -2.238 16.5 -2.469 1 98.12 213 THR A N 1
ATOM 1600 C CA . THR A 1 213 ? -0.845 16.703 -2.09 1 98.12 213 THR A CA 1
ATOM 1601 C C . THR A 1 213 ? -0.012 17.141 -3.291 1 98.12 213 THR A C 1
ATOM 1603 O O . THR A 1 213 ? 0.073 16.422 -4.289 1 98.12 213 THR A O 1
ATOM 1606 N N . SER A 1 214 ? 0.606 18.344 -3.189 1 98 214 SER A N 1
ATOM 1607 C CA . SER A 1 214 ? 1.117 18.891 -4.445 1 98 214 SER A CA 1
ATOM 1608 C C . SER A 1 214 ? 2.469 19.562 -4.242 1 98 214 SER A C 1
ATOM 1610 O O . SER A 1 214 ? 2.9 19.766 -3.107 1 98 214 SER A O 1
ATOM 1612 N N . GLU A 1 215 ? 3.076 19.812 -5.34 1 98.19 215 GLU A N 1
ATOM 1613 C CA . GLU A 1 215 ? 4.234 20.703 -5.438 1 98.19 215 GLU A CA 1
ATOM 1614 C C . GLU A 1 215 ? 3.807 22.156 -5.66 1 98.19 215 GLU A C 1
ATOM 1616 O O . GLU A 1 215 ? 2.836 22.406 -6.375 1 98.19 215 GLU A O 1
ATOM 1621 N N . LEU A 1 216 ? 4.516 23.016 -5.008 1 98.75 216 LEU A N 1
ATOM 1622 C CA . LEU A 1 216 ? 4.266 24.438 -5.168 1 98.75 216 LEU A CA 1
ATOM 1623 C C . LEU A 1 216 ? 5.527 25.156 -5.637 1 98.75 216 LEU A C 1
ATOM 1625 O O . LEU A 1 216 ? 6.633 24.828 -5.203 1 98.75 216 LEU A O 1
ATOM 1629 N N . PHE A 1 217 ? 5.297 26.172 -6.453 1 98.81 217 PHE A N 1
ATOM 1630 C CA . PHE A 1 217 ? 6.406 26.969 -6.969 1 98.81 217 PHE A CA 1
ATOM 1631 C C . PHE A 1 217 ? 6.145 28.453 -6.781 1 98.81 217 PHE A C 1
ATOM 1633 O O . PHE A 1 217 ? 5.02 28.922 -6.969 1 98.81 217 PHE A O 1
ATOM 1640 N N . PHE A 1 218 ? 7.156 29.141 -6.359 1 98.81 218 PHE A N 1
ATOM 1641 C CA . PHE A 1 218 ? 7.148 30.578 -6.191 1 98.81 218 PHE A CA 1
ATOM 1642 C C . PHE A 1 218 ? 8.25 31.234 -7.02 1 98.81 218 PHE A C 1
ATOM 1644 O O . PHE A 1 218 ? 9.438 31 -6.781 1 98.81 218 PHE A O 1
ATOM 1651 N N . ASP A 1 219 ? 7.84 31.984 -7.969 1 98.81 219 ASP A N 1
ATOM 1652 C CA . ASP A 1 219 ? 8.758 32.719 -8.836 1 98.81 219 ASP A CA 1
ATOM 1653 C C . ASP A 1 219 ? 8.508 34.219 -8.734 1 98.81 219 ASP A C 1
ATOM 1655 O O . ASP A 1 219 ? 7.637 34.75 -9.422 1 98.81 219 ASP A O 1
ATOM 1659 N N . ASP A 1 220 ? 9.273 34.875 -7.949 1 98.69 220 ASP A N 1
ATOM 1660 C CA . ASP A 1 220 ? 9.172 36.312 -7.68 1 98.69 220 ASP A CA 1
ATOM 1661 C C . ASP A 1 220 ? 7.746 36.688 -7.277 1 98.69 220 ASP A C 1
ATOM 1663 O O . ASP A 1 220 ? 7.176 37.625 -7.828 1 98.69 220 ASP A O 1
ATOM 1667 N N . VAL A 1 221 ? 7.195 35.938 -6.41 1 98.81 221 VAL A N 1
ATOM 1668 C CA . VAL A 1 221 ? 5.848 36.188 -5.918 1 98.81 221 VAL A CA 1
ATOM 1669 C C . VAL A 1 221 ? 5.883 37.375 -4.945 1 98.81 221 VAL A C 1
ATOM 1671 O O . VAL A 1 221 ? 6.543 37.312 -3.906 1 98.81 221 VAL A O 1
ATOM 1674 N N . ARG A 1 222 ? 5.152 38.406 -5.246 1 98.44 222 ARG A N 1
ATOM 1675 C CA . ARG A 1 222 ? 5.094 39.562 -4.395 1 98.44 222 ARG A CA 1
ATOM 1676 C C . ARG A 1 222 ? 3.865 39.531 -3.486 1 98.44 222 ARG A C 1
ATOM 1678 O O . ARG A 1 222 ? 2.748 39.312 -3.955 1 98.44 222 ARG A O 1
ATOM 1685 N N . VAL A 1 223 ? 4.109 39.688 -2.219 1 98.12 223 VAL A N 1
ATOM 1686 C CA . VAL A 1 223 ? 3.031 39.75 -1.236 1 98.12 223 VAL A CA 1
ATOM 1687 C C . VAL A 1 223 ? 3.248 40.938 -0.309 1 98.12 223 VAL A C 1
ATOM 1689 O O . VAL A 1 223 ? 4.387 41.281 0.023 1 98.12 223 VAL A O 1
ATOM 1692 N N . PRO A 1 224 ? 2.184 41.562 0.147 1 98.19 224 PRO A N 1
ATOM 1693 C CA . PRO A 1 224 ? 2.346 42.688 1.077 1 98.19 224 PRO A CA 1
ATOM 1694 C C . PRO A 1 224 ? 3.098 42.281 2.348 1 98.19 224 PRO A C 1
ATOM 1696 O O . PRO A 1 224 ? 2.9 41.188 2.871 1 98.19 224 PRO A O 1
ATOM 1699 N N . ALA A 1 225 ? 3.877 43.188 2.885 1 97.94 225 ALA A N 1
ATOM 1700 C CA . ALA A 1 225 ? 4.648 42.938 4.098 1 97.94 225 ALA A CA 1
ATOM 1701 C C . ALA A 1 225 ? 3.73 42.625 5.277 1 97.94 225 ALA A C 1
ATOM 1703 O O . ALA A 1 225 ? 4.105 41.875 6.184 1 97.94 225 ALA A O 1
ATOM 1704 N N . ASP A 1 226 ? 2.498 43.125 5.211 1 97.62 226 ASP A N 1
ATOM 1705 C CA . ASP A 1 226 ? 1.518 42.906 6.27 1 97.62 226 ASP A CA 1
ATOM 1706 C C . ASP A 1 226 ? 1.065 41.469 6.309 1 97.62 226 ASP A C 1
ATOM 1708 O O . ASP A 1 226 ? 0.398 41.031 7.254 1 97.62 226 ASP A O 1
ATOM 1712 N N . ASN A 1 227 ? 1.551 40.625 5.379 1 98.56 227 ASN A N 1
ATOM 1713 C CA . ASN A 1 227 ? 1.208 39.219 5.355 1 98.56 227 ASN A CA 1
ATOM 1714 C C . ASN A 1 227 ? 2.141 38.406 6.246 1 98.56 227 ASN A C 1
ATOM 1716 O O . ASN A 1 227 ? 1.919 37.188 6.453 1 98.56 227 ASN A O 1
ATOM 1720 N N . LEU A 1 228 ? 3.104 39 6.773 1 98.69 228 LEU A N 1
ATOM 1721 C CA . LEU A 1 228 ? 3.988 38.344 7.73 1 98.69 228 LEU A CA 1
ATOM 1722 C C . LEU A 1 228 ? 3.225 37.938 8.984 1 98.69 228 LEU A C 1
ATOM 1724 O O . LEU A 1 228 ? 2.537 38.75 9.594 1 98.69 228 LEU A O 1
ATOM 1728 N N . LEU A 1 229 ? 3.242 36.688 9.289 1 98.5 229 LEU A N 1
ATOM 1729 C CA . LEU A 1 229 ? 2.689 36.219 10.547 1 98.5 229 LEU A CA 1
ATOM 1730 C C . LEU A 1 229 ? 3.707 36.375 11.68 1 98.5 229 LEU A C 1
ATOM 1732 O O . LEU A 1 229 ? 4.859 35.938 11.539 1 98.5 229 LEU A O 1
ATOM 1736 N N . GLY A 1 230 ? 3.252 36.938 12.797 1 97.69 230 GLY A N 1
ATOM 1737 C CA . GLY A 1 230 ? 4.215 37.188 13.859 1 97.69 230 GLY A CA 1
ATOM 1738 C C . GLY A 1 230 ? 5.297 38.188 13.453 1 97.69 230 GLY A C 1
ATOM 1739 O O . GLY A 1 230 ? 5.004 39.25 12.93 1 97.69 230 GLY A O 1
ATOM 1740 N N . GLY A 1 231 ? 6.582 37.812 13.766 1 97.62 231 GLY A N 1
ATOM 1741 C CA . GLY A 1 231 ? 7.734 38.625 13.414 1 97.62 231 GLY A CA 1
ATOM 1742 C C . GLY A 1 231 ? 8.742 37.906 12.547 1 97.62 231 GLY A C 1
ATOM 1743 O O . GLY A 1 231 ? 8.727 36.688 12.469 1 97.62 231 GLY A O 1
ATOM 1744 N N . GLU A 1 232 ? 9.5 38.781 11.852 1 98.12 232 GLU A N 1
ATOM 1745 C CA . GLU A 1 232 ? 10.602 38.156 11.109 1 98.12 232 GLU A CA 1
ATOM 1746 C C . GLU A 1 232 ? 11.477 37.312 12.031 1 98.12 232 GLU A C 1
ATOM 1748 O O . GLU A 1 232 ? 11.773 37.688 13.156 1 98.12 232 GLU A O 1
ATOM 1753 N N . GLY A 1 233 ? 11.742 36.125 11.531 1 98.12 233 GLY A N 1
ATOM 1754 C CA . GLY A 1 233 ? 12.672 35.25 12.25 1 98.12 233 GLY A CA 1
ATOM 1755 C C . GLY A 1 233 ? 12 34.438 13.336 1 98.12 233 GLY A C 1
ATOM 1756 O O . GLY A 1 233 ? 12.656 33.625 14 1 98.12 233 GLY A O 1
ATOM 1757 N N . THR A 1 234 ? 10.703 34.531 13.484 1 98.31 234 THR A N 1
ATOM 1758 C CA . THR A 1 234 ? 10.031 33.812 14.555 1 98.31 234 THR A CA 1
ATOM 1759 C C . THR A 1 234 ? 9.312 32.594 14.016 1 98.31 234 THR A C 1
ATOM 1761 O O . THR A 1 234 ? 8.656 31.859 14.766 1 98.31 234 THR A O 1
ATOM 1764 N N . GLY A 1 235 ? 9.43 32.344 12.703 1 98.38 235 GLY A N 1
ATOM 1765 C CA . GLY A 1 235 ? 8.695 31.297 12.039 1 98.38 235 GLY A CA 1
ATOM 1766 C C . GLY A 1 235 ? 9.008 29.922 12.602 1 98.38 235 GLY A C 1
ATOM 1767 O O . GLY A 1 235 ? 8.102 29.125 12.867 1 98.38 235 GLY A O 1
ATOM 1768 N N . PHE A 1 236 ? 10.281 29.656 12.797 1 97.31 236 PHE A N 1
ATOM 1769 C CA . PHE A 1 236 ? 10.688 28.344 13.281 1 97.31 236 PHE A CA 1
ATOM 1770 C C . PHE A 1 236 ? 10.117 28.062 14.664 1 97.31 236 PHE A C 1
ATOM 1772 O O . PHE A 1 236 ? 9.578 26.984 14.922 1 97.31 236 PHE A O 1
ATOM 1779 N N . SER A 1 237 ? 10.203 29 15.523 1 97.31 237 SER A N 1
ATOM 1780 C CA . SER A 1 237 ? 9.68 28.844 16.875 1 97.31 237 SER A CA 1
ATOM 1781 C C . SER A 1 237 ? 8.164 28.641 16.859 1 97.31 237 SER A C 1
ATOM 1783 O O . SER A 1 237 ? 7.629 27.859 17.641 1 97.31 237 SER A O 1
ATOM 1785 N N . MET A 1 238 ? 7.465 29.359 16.031 1 97.88 238 MET A N 1
ATOM 1786 C CA . MET A 1 238 ? 6.02 29.203 15.898 1 97.88 238 MET A CA 1
ATOM 1787 C C . MET A 1 238 ? 5.664 27.781 15.453 1 97.88 238 MET A C 1
ATOM 1789 O O . MET A 1 238 ? 4.758 27.156 16.016 1 97.88 238 MET A O 1
ATOM 1793 N N . MET A 1 239 ? 6.391 27.297 14.477 1 96.94 239 MET A N 1
ATOM 1794 C CA . MET A 1 239 ? 6.129 25.953 13.969 1 96.94 239 MET A CA 1
ATOM 1795 C C . MET A 1 239 ? 6.367 24.906 15.047 1 96.94 239 MET A C 1
ATOM 1797 O O . MET A 1 239 ? 5.543 24.016 15.25 1 96.94 239 MET A O 1
ATOM 1801 N N . MET A 1 240 ? 7.473 25.016 15.781 1 94.62 240 MET A N 1
ATOM 1802 C CA . MET A 1 240 ? 7.781 24.062 16.844 1 94.62 240 MET A CA 1
ATOM 1803 C C . MET A 1 240 ? 6.691 24.062 17.906 1 94.62 240 MET A C 1
ATOM 1805 O O . MET A 1 240 ? 6.34 23 18.438 1 94.62 240 MET A O 1
ATOM 1809 N N . SER A 1 241 ? 6.172 25.219 18.156 1 95.19 241 SER A N 1
ATOM 1810 C CA . SER A 1 241 ? 5.152 25.359 19.203 1 95.19 241 SER A CA 1
ATOM 1811 C C . SER A 1 241 ? 3.84 24.719 18.781 1 95.19 241 SER A C 1
ATOM 1813 O O . SER A 1 241 ? 3.062 24.266 19.625 1 95.19 241 SER A O 1
ATOM 1815 N N . GLN A 1 242 ? 3.547 24.609 17.484 1 95.56 242 GLN A N 1
ATOM 1816 C CA . GLN A 1 242 ? 2.277 24.109 16.953 1 95.56 242 GLN A CA 1
ATOM 1817 C C . GLN A 1 242 ? 2.34 22.609 16.703 1 95.56 242 GLN A C 1
ATOM 1819 O O . GLN A 1 242 ? 1.305 21.953 16.578 1 95.56 242 GLN A O 1
ATOM 1824 N N . LEU A 1 243 ? 3.518 22 16.703 1 94.44 243 LEU A N 1
ATOM 1825 C CA . LEU A 1 243 ? 3.732 20.625 16.266 1 94.44 243 LEU A CA 1
ATOM 1826 C C . LEU A 1 243 ? 3.066 19.641 17.234 1 94.44 243 LEU A C 1
ATOM 1828 O O . LEU A 1 243 ? 2.494 18.625 16.797 1 94.44 243 LEU A O 1
ATOM 1832 N N . PRO A 1 244 ? 3.064 19.891 18.547 1 94.81 244 PRO A N 1
ATOM 1833 C CA . PRO A 1 244 ? 2.43 18.906 19.438 1 94.81 244 PRO A CA 1
ATOM 1834 C C . PRO A 1 244 ? 0.956 18.688 19.109 1 94.81 244 PRO A C 1
ATOM 1836 O O . PRO A 1 244 ? 0.497 17.531 19.078 1 94.81 244 PRO A O 1
ATOM 1839 N N . GLN A 1 245 ? 0.226 19.719 18.828 1 95.5 245 GLN A N 1
ATOM 1840 C CA . GLN A 1 245 ? -1.181 19.562 18.469 1 95.5 245 GLN A CA 1
ATOM 1841 C C . GLN A 1 245 ? -1.335 18.844 17.141 1 95.5 245 GLN A C 1
ATOM 1843 O O . GLN A 1 245 ? -2.238 18.031 16.969 1 95.5 245 GLN A O 1
ATOM 1848 N N . GLU A 1 246 ? -0.518 19.188 16.141 1 96.69 246 GLU A N 1
ATOM 1849 C CA . GLU A 1 246 ? -0.534 18.5 14.859 1 96.69 246 GLU A CA 1
ATOM 1850 C C . GLU A 1 246 ? -0.308 17 15.031 1 96.69 246 GLU A C 1
ATOM 1852 O O . GLU A 1 246 ? -1 16.188 14.414 1 96.69 246 GLU A O 1
ATOM 1857 N N . ARG A 1 247 ? 0.649 16.641 15.875 1 98.19 247 ARG A N 1
ATOM 1858 C CA . ARG A 1 247 ? 0.979 15.25 16.125 1 98.19 247 ARG A CA 1
ATOM 1859 C C . ARG A 1 247 ? -0.16 14.539 16.844 1 98.19 247 ARG A C 1
ATOM 1861 O O . ARG A 1 247 ? -0.405 13.352 16.609 1 98.19 247 ARG A O 1
ATOM 1868 N N . LEU A 1 248 ? -0.828 15.258 17.688 1 97.81 248 LEU A N 1
ATOM 1869 C CA . LEU A 1 248 ? -2.01 14.711 18.344 1 97.81 248 LEU A CA 1
ATOM 1870 C C . LEU A 1 248 ? -3.111 14.414 17.344 1 97.81 248 LEU A C 1
ATOM 1872 O O . LEU A 1 248 ? -3.791 13.391 17.438 1 97.81 248 LEU A O 1
ATOM 1876 N N . ILE A 1 249 ? -3.305 15.273 16.344 1 98.5 249 ILE A N 1
ATOM 1877 C CA . ILE A 1 249 ? -4.285 15.062 15.289 1 98.5 249 ILE A CA 1
ATOM 1878 C C . ILE A 1 249 ? -3.949 13.797 14.516 1 98.5 249 ILE A C 1
ATOM 1880 O O . ILE A 1 249 ? -4.836 13 14.195 1 98.5 249 ILE A O 1
ATOM 1884 N N . ILE A 1 250 ? -2.682 13.57 14.234 1 98.69 250 ILE A N 1
ATOM 1885 C CA . ILE A 1 250 ? -2.23 12.352 13.562 1 98.69 250 ILE A CA 1
ATOM 1886 C C . ILE A 1 250 ? -2.555 11.133 14.422 1 98.69 250 ILE A C 1
ATOM 1888 O O . ILE A 1 250 ? -3 10.109 13.906 1 98.69 250 ILE A O 1
ATOM 1892 N N . GLY A 1 251 ? -2.373 11.297 15.75 1 98.69 251 GLY A N 1
ATOM 1893 C CA . GLY A 1 251 ? -2.711 10.227 16.672 1 98.69 251 GLY A CA 1
ATOM 1894 C C . GLY A 1 251 ? -4.184 9.867 16.656 1 98.69 251 GLY A C 1
ATOM 1895 O O . GLY A 1 251 ? -4.543 8.688 16.672 1 98.69 251 GLY A O 1
ATOM 1896 N N . ILE A 1 252 ? -5.059 10.852 16.594 1 98.44 252 ILE A N 1
ATOM 1897 C CA . ILE A 1 252 ? -6.5 10.641 16.531 1 98.44 252 ILE A CA 1
ATOM 1898 C C . ILE A 1 252 ? -6.844 9.82 15.289 1 98.44 252 ILE A C 1
ATOM 1900 O O . ILE A 1 252 ? -7.609 8.852 15.367 1 98.44 252 ILE A O 1
ATOM 1904 N N . THR A 1 253 ? -6.25 10.172 14.188 1 98.62 253 THR A N 1
ATOM 1905 C CA . THR A 1 253 ? -6.488 9.477 12.93 1 98.62 253 THR A CA 1
ATOM 1906 C C . THR A 1 253 ? -6.004 8.031 13.008 1 98.62 253 THR A C 1
ATOM 1908 O O . THR A 1 253 ? -6.68 7.121 12.531 1 98.62 253 THR A O 1
ATOM 1911 N N . ALA A 1 254 ? -4.844 7.824 13.633 1 98.75 254 ALA A N 1
ATOM 1912 C CA . ALA A 1 254 ? -4.258 6.492 13.742 1 98.75 254 ALA A CA 1
ATOM 1913 C C . ALA A 1 254 ? -5.164 5.559 14.539 1 98.75 254 ALA A C 1
ATOM 1915 O O . ALA A 1 254 ? -5.473 4.449 14.094 1 98.75 254 ALA A O 1
ATOM 1916 N N . VAL A 1 255 ? -5.605 6.012 15.68 1 98.5 255 VAL A N 1
ATOM 1917 C CA . VAL A 1 255 ? -6.438 5.176 16.547 1 98.5 255 VAL A CA 1
ATOM 1918 C C . VAL A 1 255 ? -7.785 4.918 15.867 1 98.5 255 VAL A C 1
ATOM 1920 O O . VAL A 1 255 ? -8.297 3.799 15.906 1 98.5 255 VAL A O 1
ATOM 1923 N N . GLY A 1 256 ? -8.367 5.957 15.266 1 98.19 256 GLY A N 1
ATOM 1924 C CA . GLY A 1 256 ? -9.609 5.762 14.539 1 98.19 256 GLY A CA 1
ATOM 1925 C C . GLY A 1 256 ? -9.508 4.715 13.445 1 98.19 256 GLY A C 1
ATOM 1926 O O . GLY A 1 256 ? -10.406 3.889 13.281 1 98.19 256 GLY A O 1
ATOM 1927 N N . ALA A 1 257 ? -8.438 4.746 12.711 1 98.56 257 ALA A N 1
ATOM 1928 C CA . ALA A 1 257 ? -8.211 3.773 11.648 1 98.56 257 ALA A CA 1
ATOM 1929 C C . ALA A 1 257 ? -8.078 2.361 12.211 1 98.56 257 ALA A C 1
ATOM 1931 O O . ALA A 1 257 ? -8.562 1.4 11.609 1 98.56 257 ALA A O 1
ATOM 1932 N N . MET A 1 258 ? -7.371 2.234 13.359 1 98.56 258 MET A N 1
ATOM 1933 C CA . MET A 1 258 ? -7.23 0.93 14 1 98.56 258 MET A CA 1
ATOM 1934 C C . MET A 1 258 ? -8.594 0.364 14.391 1 98.56 258 MET A C 1
ATOM 1936 O O . MET A 1 258 ? -8.875 -0.811 14.141 1 98.56 258 MET A O 1
ATOM 1940 N N . GLU A 1 259 ? -9.359 1.182 14.945 1 98.25 259 GLU A N 1
ATOM 1941 C CA . GLU A 1 259 ? -10.68 0.731 15.383 1 98.25 259 GLU A CA 1
ATOM 1942 C C . GLU A 1 259 ? -11.539 0.304 14.195 1 98.25 259 GLU A C 1
ATOM 1944 O O . GLU A 1 259 ? -12.234 -0.71 14.258 1 98.25 259 GLU A O 1
ATOM 1949 N N . LEU A 1 260 ? -11.484 1.07 13.164 1 98.31 260 LEU A N 1
ATOM 1950 C CA . LEU A 1 260 ? -12.227 0.709 11.961 1 98.31 260 LEU A CA 1
ATOM 1951 C C . LEU A 1 260 ? -11.719 -0.608 11.383 1 98.31 260 LEU A C 1
ATOM 1953 O O . LEU A 1 260 ? -12.516 -1.464 10.984 1 98.31 260 LEU A O 1
ATOM 1957 N N . ALA A 1 261 ? -10.422 -0.772 11.305 1 98.81 261 ALA A N 1
ATOM 1958 C CA . ALA A 1 261 ? -9.836 -2.008 10.797 1 98.81 261 ALA A CA 1
ATOM 1959 C C . ALA A 1 261 ? -10.328 -3.217 11.578 1 98.81 261 ALA A C 1
ATOM 1961 O O . ALA A 1 261 ? -10.695 -4.238 10.992 1 98.81 261 ALA A O 1
ATOM 1962 N N . LEU A 1 262 ? -10.336 -3.07 12.875 1 98.38 262 LEU A N 1
ATOM 1963 C CA . LEU A 1 262 ? -10.805 -4.156 13.727 1 98.38 262 LEU A CA 1
ATOM 1964 C C . LEU A 1 262 ? -12.281 -4.445 13.484 1 98.38 262 LEU A C 1
ATOM 1966 O O . LEU A 1 262 ? -12.688 -5.605 13.422 1 98.38 262 LEU A O 1
ATOM 1970 N N . GLU A 1 263 ? -13.039 -3.412 13.359 1 97.81 263 GLU A N 1
ATOM 1971 C CA . GLU A 1 263 ? -14.477 -3.562 13.18 1 97.81 263 GLU A CA 1
ATOM 1972 C C . GLU A 1 263 ? -14.797 -4.293 11.875 1 97.81 263 GLU A C 1
ATOM 1974 O O . GLU A 1 263 ? -15.547 -5.273 11.875 1 97.81 263 GLU A O 1
ATOM 1979 N N . VAL A 1 264 ? -14.234 -3.85 10.805 1 98.31 264 VAL A N 1
ATOM 1980 C CA . VAL A 1 264 ? -14.555 -4.453 9.516 1 98.31 264 VAL A CA 1
ATOM 1981 C C . VAL A 1 264 ? -14 -5.879 9.461 1 98.31 264 VAL A C 1
ATOM 1983 O O . VAL A 1 264 ? -14.602 -6.758 8.836 1 98.31 264 VAL A O 1
ATOM 1986 N N . THR A 1 265 ? -12.898 -6.133 10.109 1 98.75 265 THR A N 1
ATOM 1987 C CA . THR A 1 265 ? -12.312 -7.469 10.125 1 98.75 265 THR A CA 1
ATOM 1988 C C . THR A 1 265 ? -13.164 -8.422 10.953 1 98.75 265 THR A C 1
ATOM 1990 O O . THR A 1 265 ? -13.391 -9.57 10.562 1 98.75 265 THR A O 1
ATOM 1993 N N . ARG A 1 266 ? -13.602 -7.938 12.125 1 98.12 266 ARG A N 1
ATOM 1994 C CA . ARG A 1 266 ? -14.484 -8.742 12.961 1 98.12 266 ARG A CA 1
ATOM 1995 C C . ARG A 1 266 ? -15.719 -9.188 12.18 1 98.12 266 ARG A C 1
ATOM 1997 O O . ARG A 1 266 ? -16.109 -10.352 12.25 1 98.12 266 ARG A O 1
ATOM 2004 N N . GLN A 1 267 ? -16.297 -8.305 11.43 1 98.19 267 GLN A N 1
ATOM 2005 C CA . GLN A 1 267 ? -17.469 -8.648 10.617 1 98.19 267 GLN A CA 1
ATOM 2006 C C . GLN A 1 267 ? -17.109 -9.664 9.539 1 98.19 267 GLN A C 1
ATOM 2008 O O . GLN A 1 267 ? -17.828 -10.641 9.328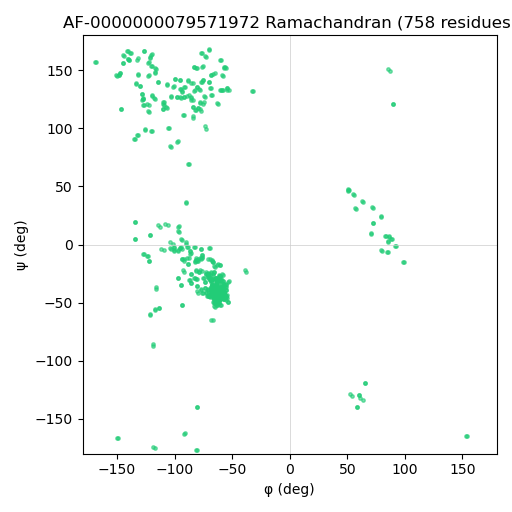 1 98.19 267 GLN A O 1
ATOM 2013 N N . HIS A 1 268 ? -16.031 -9.484 8.914 1 98.19 268 HIS A N 1
ATOM 2014 C CA . HIS A 1 268 ? -15.586 -10.359 7.832 1 98.19 268 HIS A CA 1
ATOM 2015 C C . HIS A 1 268 ? -15.383 -11.781 8.328 1 98.19 268 HIS A C 1
ATOM 2017 O O . HIS A 1 268 ? -15.883 -12.734 7.727 1 98.19 268 HIS A O 1
ATOM 2023 N N . VAL A 1 269 ? -14.695 -11.961 9.445 1 98.25 269 VAL A N 1
ATOM 2024 C CA . VAL A 1 269 ? -14.297 -13.289 9.891 1 98.25 269 VAL A CA 1
ATOM 2025 C C . VAL A 1 269 ? -15.5 -14.016 10.492 1 98.25 269 VAL A C 1
ATOM 2027 O O . VAL A 1 269 ? -15.5 -15.242 10.609 1 98.25 269 VAL A O 1
ATOM 2030 N N . LYS A 1 270 ? -16.484 -13.25 10.938 1 97.88 270 LYS A N 1
ATOM 2031 C CA . LYS A 1 270 ? -17.719 -13.859 11.422 1 97.88 270 LYS A CA 1
ATOM 2032 C C . LYS A 1 270 ? -18.578 -14.367 10.266 1 97.88 270 LYS A C 1
ATOM 2034 O O . LYS A 1 270 ? -19.297 -15.352 10.414 1 97.88 270 LYS A O 1
ATOM 2039 N N . ASP A 1 271 ? -18.469 -13.734 9.109 1 96.88 271 ASP A N 1
ATOM 2040 C CA . ASP A 1 271 ? -19.312 -14.055 7.961 1 96.88 271 ASP A CA 1
ATOM 2041 C C . ASP A 1 271 ? -18.625 -15.062 7.039 1 96.88 271 ASP A C 1
ATOM 2043 O O . ASP A 1 271 ? -19.281 -15.898 6.422 1 96.88 271 ASP A O 1
ATOM 2047 N N . ARG A 1 272 ? -17.359 -15.016 6.887 1 96.44 272 ARG A N 1
ATOM 2048 C CA . ARG A 1 272 ? -16.609 -15.852 5.961 1 96.44 272 ARG A CA 1
ATOM 2049 C C . ARG A 1 272 ? -16.406 -17.25 6.52 1 96.44 272 ARG A C 1
ATOM 2051 O O . ARG A 1 272 ? -16.062 -17.422 7.691 1 96.44 272 ARG A O 1
ATOM 2058 N N . GLU A 1 273 ? -16.656 -18.219 5.664 1 95.31 273 GLU A N 1
ATOM 2059 C CA . GLU A 1 273 ? -16.438 -19.609 6.039 1 95.31 273 GLU A CA 1
ATOM 2060 C C . GLU A 1 273 ? -15.328 -20.234 5.203 1 95.31 273 GLU A C 1
ATOM 2062 O O . GLU A 1 273 ? -15.195 -19.938 4.02 1 95.31 273 GLU A O 1
ATOM 2067 N N . ALA A 1 274 ? -14.523 -21.016 5.812 1 93.19 274 ALA A N 1
ATOM 2068 C CA . ALA A 1 274 ? -13.508 -21.875 5.203 1 93.19 274 ALA A CA 1
ATOM 2069 C C . ALA A 1 274 ? -13.258 -23.109 6.055 1 93.19 274 ALA A C 1
ATOM 2071 O O . ALA A 1 274 ? -13.312 -23.062 7.285 1 93.19 274 ALA A O 1
ATOM 2072 N N . PHE A 1 275 ? -12.961 -24.234 5.379 1 94.69 275 PHE A N 1
ATOM 2073 C CA . PHE A 1 275 ? -12.656 -25.5 6.031 1 94.69 275 PHE A CA 1
ATOM 2074 C C . PHE A 1 275 ? -13.797 -25.922 6.949 1 94.69 275 PHE A C 1
ATOM 2076 O O . PHE A 1 275 ? -13.555 -26.438 8.047 1 94.69 275 PHE A O 1
ATOM 2083 N N . GLY A 1 276 ? -15.008 -25.547 6.582 1 93.38 276 GLY A N 1
ATOM 2084 C CA . GLY A 1 276 ? -16.203 -26.047 7.242 1 93.38 276 GLY A CA 1
ATOM 2085 C C . GLY A 1 276 ? -16.578 -25.234 8.469 1 93.38 276 GLY A C 1
ATOM 2086 O O . GLY A 1 276 ? -17.453 -25.641 9.242 1 93.38 276 GLY A O 1
ATOM 2087 N N . GLN A 1 277 ? -15.914 -24.172 8.703 1 95.75 277 GLN A N 1
ATOM 2088 C CA . GLN A 1 277 ? -16.234 -23.312 9.852 1 95.75 277 GLN A CA 1
ATOM 2089 C C . GLN A 1 277 ? -16.031 -21.844 9.508 1 95.75 277 GLN A C 1
ATOM 2091 O O . GLN A 1 277 ? -15.398 -21.516 8.508 1 95.75 277 GLN A O 1
ATOM 2096 N N . ARG A 1 278 ? -16.703 -21.016 10.445 1 96.75 278 ARG A N 1
ATOM 2097 C CA . ARG A 1 278 ? -16.422 -19.594 10.297 1 96.75 278 ARG A CA 1
ATOM 2098 C C . ARG A 1 278 ? -14.953 -19.297 10.594 1 96.75 278 ARG A C 1
ATOM 2100 O O . ARG A 1 278 ? -14.336 -19.938 11.445 1 96.75 278 ARG A O 1
ATOM 2107 N N . LEU A 1 279 ? -14.328 -18.281 9.914 1 97.56 279 LEU A N 1
ATOM 2108 C CA . LEU A 1 279 ? -12.938 -17.922 10.164 1 97.56 279 LEU A CA 1
ATOM 2109 C C . LEU A 1 279 ? -12.719 -17.578 11.633 1 97.56 279 LEU A C 1
ATOM 2111 O O . LEU A 1 279 ? -11.688 -17.922 12.211 1 97.56 279 LEU A O 1
ATOM 2115 N N . ILE A 1 280 ? -13.734 -16.906 12.336 1 97.5 280 ILE A N 1
ATOM 2116 C CA . ILE A 1 280 ? -13.602 -16.469 13.719 1 97.5 280 ILE A CA 1
ATOM 2117 C C . ILE A 1 280 ? -13.477 -17.672 14.641 1 97.5 280 ILE A C 1
ATOM 2119 O O . ILE A 1 280 ? -13 -17.562 15.773 1 97.5 280 ILE A O 1
ATOM 2123 N N . ASP A 1 281 ? -13.867 -18.844 14.188 1 97.62 281 ASP A N 1
ATOM 2124 C CA . ASP A 1 281 ? -13.836 -20.047 15.016 1 97.62 281 ASP A CA 1
ATOM 2125 C C . ASP A 1 281 ? -12.469 -20.719 14.945 1 97.62 281 ASP A C 1
ATOM 2127 O O . ASP A 1 281 ? -12.188 -21.641 15.711 1 97.62 281 ASP A O 1
ATOM 2131 N N . MET A 1 282 ? -11.586 -20.297 14.109 1 97.06 282 MET A N 1
ATOM 2132 C CA . MET A 1 282 ? -10.227 -20.812 13.992 1 97.06 282 MET A CA 1
ATOM 2133 C C . MET A 1 282 ? -9.305 -20.156 15.008 1 97.06 282 MET A C 1
ATOM 2135 O O . MET A 1 282 ? -9.328 -18.938 15.172 1 97.06 282 MET A O 1
ATOM 2139 N N . GLN A 1 283 ? -8.398 -20.922 15.641 1 96.06 283 GLN A N 1
ATOM 2140 C CA . GLN A 1 283 ? -7.559 -20.438 16.719 1 96.06 283 GLN A CA 1
ATOM 2141 C C . GLN A 1 283 ? -6.637 -19.312 16.25 1 96.06 283 GLN A C 1
ATOM 2143 O O . GLN A 1 283 ? -6.484 -18.297 16.922 1 96.06 283 GLN A O 1
ATOM 2148 N N . ASN A 1 284 ? -5.992 -19.562 15.086 1 97.06 284 ASN A N 1
ATOM 2149 C CA . ASN A 1 284 ? -5.102 -18.531 14.562 1 97.06 284 ASN A CA 1
ATOM 2150 C C . ASN A 1 284 ? -5.82 -17.188 14.398 1 97.06 284 ASN A C 1
ATOM 2152 O O . ASN A 1 284 ? -5.285 -16.141 14.766 1 97.06 284 ASN A O 1
ATOM 2156 N N . THR A 1 285 ? -7.055 -17.219 13.836 1 97.88 285 THR A N 1
ATOM 2157 C CA . THR A 1 285 ? -7.844 -16.016 13.648 1 97.88 285 THR A CA 1
ATOM 2158 C C . THR A 1 285 ? -8.125 -15.328 14.984 1 97.88 285 THR A C 1
ATOM 2160 O O . THR A 1 285 ? -7.934 -14.117 15.125 1 97.88 285 THR A O 1
ATOM 2163 N N . ARG A 1 286 ? -8.5 -16.062 15.984 1 97.56 286 ARG A N 1
ATOM 2164 C CA . ARG A 1 286 ? -8.812 -15.516 17.297 1 97.56 286 ARG A CA 1
ATOM 2165 C C . ARG A 1 286 ? -7.578 -14.891 17.938 1 97.56 286 ARG A C 1
ATOM 2167 O O . ARG A 1 286 ? -7.664 -13.82 18.562 1 97.56 286 ARG A O 1
ATOM 2174 N N . PHE A 1 287 ? -6.383 -15.5 17.797 1 97.75 287 PHE A N 1
ATOM 2175 C CA . PHE A 1 287 ? -5.16 -14.977 18.406 1 97.75 287 PHE A CA 1
ATOM 2176 C C . PHE A 1 287 ? -4.738 -13.672 17.734 1 97.75 287 PHE A C 1
ATOM 2178 O O . PHE A 1 287 ? -4.367 -12.711 18.406 1 97.75 287 PHE A O 1
ATOM 2185 N N . GLU A 1 288 ? -4.805 -13.719 16.375 1 98.12 288 GLU A N 1
ATOM 2186 C CA . GLU A 1 288 ? -4.48 -12.492 15.648 1 98.12 288 GLU A CA 1
ATOM 2187 C C . GLU A 1 288 ? -5.41 -11.352 16.047 1 98.12 288 GLU A C 1
ATOM 2189 O O . GLU A 1 288 ? -4.957 -10.227 16.281 1 98.12 288 GLU A O 1
ATOM 2194 N N . LEU A 1 289 ? -6.691 -11.594 16.234 1 98.25 289 LEU A N 1
ATOM 2195 C CA . LEU A 1 289 ? -7.668 -10.578 16.609 1 98.25 289 LEU A CA 1
ATOM 2196 C C . LEU A 1 289 ? -7.453 -10.125 18.047 1 98.25 289 LEU A C 1
ATOM 2198 O O . LEU A 1 289 ? -7.613 -8.938 18.359 1 98.25 289 LEU A O 1
ATOM 2202 N N . ALA A 1 290 ? -7.102 -11.031 18.953 1 98.25 290 ALA A N 1
ATOM 2203 C CA . ALA A 1 290 ? -6.848 -10.68 20.344 1 98.25 290 ALA A CA 1
ATOM 2204 C C . ALA A 1 290 ? -5.676 -9.711 20.469 1 98.25 290 ALA A C 1
ATOM 2206 O O . ALA A 1 290 ? -5.734 -8.742 21.219 1 98.25 290 ALA A O 1
ATOM 2207 N N . GLU A 1 291 ? -4.645 -9.984 19.672 1 98.19 291 GLU A N 1
ATOM 2208 C CA . GLU A 1 291 ? -3.48 -9.102 19.672 1 98.19 291 GLU A CA 1
ATOM 2209 C C . GLU A 1 291 ? -3.832 -7.727 19.109 1 98.19 291 GLU A C 1
ATOM 2211 O O . GLU A 1 291 ? -3.504 -6.703 19.719 1 98.19 291 GLU A O 1
ATOM 2216 N N . ALA A 1 292 ? -4.535 -7.746 18.016 1 98.56 292 ALA A N 1
ATOM 2217 C CA . ALA A 1 292 ? -4.93 -6.488 17.375 1 98.56 292 ALA A CA 1
ATOM 2218 C C . ALA A 1 292 ? -5.848 -5.68 18.297 1 98.56 292 ALA A C 1
ATOM 2220 O O . ALA A 1 292 ? -5.684 -4.465 18.422 1 98.56 292 ALA A O 1
ATOM 2221 N N . ALA A 1 293 ? -6.754 -6.328 18.938 1 98.38 293 ALA A N 1
ATOM 2222 C CA . ALA A 1 293 ? -7.695 -5.668 19.828 1 98.38 293 ALA A CA 1
ATOM 2223 C C . ALA A 1 293 ? -6.977 -5.074 21.047 1 98.38 293 ALA A C 1
ATOM 2225 O O . ALA A 1 293 ? -7.285 -3.963 21.469 1 98.38 293 ALA A O 1
ATOM 2226 N N . THR A 1 294 ? -6 -5.844 21.578 1 98.44 294 THR A N 1
ATOM 2227 C CA . THR A 1 294 ? -5.254 -5.371 22.75 1 98.44 294 THR A CA 1
ATOM 2228 C C . THR A 1 294 ? -4.434 -4.133 22.391 1 98.44 294 THR A C 1
ATOM 2230 O O . THR A 1 294 ? -4.484 -3.127 23.109 1 98.44 294 THR A O 1
ATOM 2233 N N . LEU A 1 295 ? -3.766 -4.184 21.25 1 98.38 295 LEU A N 1
ATOM 2234 C CA . LEU A 1 295 ? -2.975 -3.043 20.797 1 98.38 295 LEU A CA 1
ATOM 2235 C C . LEU A 1 295 ? -3.865 -1.829 20.562 1 98.38 295 LEU A C 1
ATOM 2237 O O . LEU A 1 295 ? -3.51 -0.709 20.938 1 98.38 295 LEU A O 1
ATOM 2241 N N . THR A 1 296 ? -5.016 -2.045 19.969 1 98.44 296 THR A N 1
ATOM 2242 C CA . THR A 1 296 ? -5.945 -0.958 19.672 1 98.44 296 THR A CA 1
ATOM 2243 C C . THR A 1 296 ? -6.461 -0.332 20.969 1 98.44 296 THR A C 1
ATOM 2245 O O . THR A 1 296 ? -6.555 0.892 21.078 1 98.44 296 THR A O 1
ATOM 2248 N N . LYS A 1 297 ? -6.738 -1.148 21.938 1 97.25 297 LYS A N 1
ATOM 2249 C CA . LYS A 1 297 ? -7.199 -0.657 23.234 1 97.25 297 LYS A CA 1
ATOM 2250 C C . LYS A 1 297 ? -6.113 0.158 23.938 1 97.25 297 LYS A C 1
ATOM 2252 O O . LYS A 1 297 ? -6.379 1.248 24.453 1 97.25 297 LYS A O 1
ATOM 2257 N N . VAL A 1 298 ? -4.879 -0.354 23.953 1 97.5 298 VAL A N 1
ATOM 2258 C CA . VAL A 1 298 ? -3.754 0.333 24.578 1 97.5 298 VAL A CA 1
ATOM 2259 C C . VAL A 1 298 ? -3.514 1.67 23.875 1 97.5 298 VAL A C 1
ATOM 2261 O O . VAL A 1 298 ? -3.305 2.693 24.531 1 97.5 298 VAL A O 1
ATOM 2264 N N . ALA A 1 299 ? -3.635 1.688 22.562 1 98.31 299 ALA A N 1
ATOM 2265 C CA . ALA A 1 299 ? -3.465 2.904 21.781 1 98.31 299 ALA A CA 1
ATOM 2266 C C . ALA A 1 299 ? -4.535 3.938 22.125 1 98.31 299 ALA A C 1
ATOM 2268 O O . ALA A 1 299 ? -4.23 5.121 22.281 1 98.31 299 ALA A O 1
ATOM 2269 N N . GLY A 1 300 ? -5.77 3.484 22.219 1 97.38 300 GLY A N 1
ATOM 2270 C CA . GLY A 1 300 ? -6.859 4.379 22.578 1 97.38 300 GLY A CA 1
ATOM 2271 C C . GLY A 1 300 ? -6.699 5.012 23.938 1 97.38 300 GLY A C 1
ATOM 2272 O O . GLY A 1 300 ? -6.949 6.207 24.109 1 97.38 300 GLY A O 1
ATOM 2273 N N . VAL A 1 301 ? -6.238 4.227 24.906 1 96.88 301 VAL A N 1
ATOM 2274 C CA . VAL A 1 301 ? -6.035 4.719 26.266 1 96.88 301 VAL A CA 1
ATOM 2275 C C . VAL A 1 301 ? -4.926 5.77 26.266 1 96.88 301 VAL A C 1
ATOM 2277 O O . VAL A 1 301 ? -5.055 6.809 26.922 1 96.88 301 VAL A O 1
ATOM 2280 N N . PHE A 1 302 ? -3.867 5.531 25.562 1 98.19 302 PHE A N 1
ATOM 2281 C CA . PHE A 1 302 ? -2.76 6.473 25.484 1 98.19 302 PHE A CA 1
ATOM 2282 C C . PHE A 1 302 ? -3.199 7.77 24.812 1 98.19 302 PHE A C 1
ATOM 2284 O O . PHE A 1 302 ? -2.871 8.859 25.281 1 98.19 302 PHE A O 1
ATOM 2291 N N . LEU A 1 303 ? -3.984 7.648 23.719 1 98.12 303 LEU A N 1
ATOM 2292 C CA . LEU A 1 303 ? -4.508 8.828 23.047 1 98.12 303 LEU A CA 1
ATOM 2293 C C . LEU A 1 303 ? -5.363 9.664 23.984 1 98.12 303 LEU A C 1
ATOM 2295 O O . LEU A 1 303 ? -5.25 10.891 24.016 1 98.12 303 LEU A O 1
ATOM 2299 N N . ASP A 1 304 ? -6.203 9.031 24.766 1 96.62 304 ASP A N 1
ATOM 2300 C CA . ASP A 1 304 ? -7.066 9.727 25.719 1 96.62 304 ASP A CA 1
ATOM 2301 C C . ASP A 1 304 ? -6.242 10.484 26.75 1 96.62 304 ASP A C 1
ATOM 2303 O O . ASP A 1 304 ? -6.594 11.602 27.141 1 96.62 304 ASP A O 1
ATOM 2307 N N . ASP A 1 305 ? -5.203 9.859 27.188 1 96.44 305 ASP A N 1
ATOM 2308 C CA . ASP A 1 305 ? -4.316 10.523 28.141 1 96.44 305 ASP A CA 1
ATOM 2309 C C . ASP A 1 305 ? -3.674 11.758 27.531 1 96.44 305 ASP A C 1
ATOM 2311 O O . ASP A 1 305 ? -3.605 12.812 28.156 1 96.44 305 ASP A O 1
ATOM 2315 N N . CYS A 1 306 ? -3.195 11.656 26.312 1 97.81 306 CYS A N 1
ATOM 2316 C CA . CYS A 1 306 ? -2.602 12.789 25.594 1 97.81 306 CYS A CA 1
ATOM 2317 C C . CYS A 1 306 ? -3.617 13.906 25.406 1 97.81 306 CYS A C 1
ATOM 2319 O O . CYS A 1 306 ? -3.291 15.086 25.578 1 97.81 306 CYS A O 1
ATOM 2321 N N . MET A 1 307 ? -4.871 13.516 25.094 1 96.88 307 MET A N 1
ATOM 2322 C CA . MET A 1 307 ? -5.934 14.492 24.875 1 96.88 307 MET A CA 1
ATOM 2323 C C . MET A 1 307 ? -6.246 15.242 26.172 1 96.88 307 MET A C 1
ATOM 2325 O O . MET A 1 307 ? -6.34 16.469 26.172 1 96.88 307 MET A O 1
ATOM 2329 N N . ALA A 1 308 ? -6.379 14.484 27.219 1 94.88 308 ALA A N 1
ATOM 2330 C CA . ALA A 1 308 ? -6.672 15.102 28.516 1 94.88 308 ALA A CA 1
ATOM 2331 C C . ALA A 1 308 ? -5.57 16.078 28.922 1 94.88 308 ALA A C 1
ATOM 2333 O O . ALA A 1 308 ? -5.855 17.188 29.375 1 94.88 308 ALA A O 1
ATOM 2334 N N . THR A 1 309 ? -4.363 15.656 28.719 1 95.5 309 THR A N 1
ATOM 2335 C CA . THR A 1 309 ? -3.221 16.5 29.047 1 95.5 309 THR A CA 1
ATOM 2336 C C . THR A 1 309 ? -3.203 17.75 28.188 1 95.5 309 THR A C 1
ATOM 2338 O O . THR A 1 309 ? -3.016 18.859 28.703 1 95.5 309 THR A O 1
ATOM 2341 N N . HIS A 1 310 ? -3.438 17.625 26.922 1 95.81 310 HIS A N 1
ATOM 2342 C CA . HIS A 1 310 ? -3.396 18.75 26 1 95.81 310 HIS A CA 1
ATOM 2343 C C . HIS A 1 310 ? -4.461 19.781 26.344 1 95.81 310 HIS A C 1
ATOM 2345 O O . HIS A 1 310 ? -4.203 20.984 26.281 1 95.81 310 HIS A O 1
ATOM 2351 N N . LEU A 1 311 ? -5.652 19.328 26.703 1 92.38 311 LEU A N 1
ATOM 2352 C CA . LEU A 1 311 ? -6.781 20.219 26.984 1 92.38 311 LEU A CA 1
ATOM 2353 C C . LEU A 1 311 ? -6.586 20.938 28.312 1 92.38 311 LEU A C 1
ATOM 2355 O O . LEU A 1 311 ? -7.086 22.062 28.484 1 92.38 311 LEU A O 1
ATOM 2359 N N . HIS A 1 312 ? -5.836 20.359 29.172 1 92.31 312 HIS A N 1
ATOM 2360 C CA . HIS A 1 312 ? -5.664 20.953 30.5 1 92.31 312 HIS A CA 1
ATOM 2361 C C . HIS A 1 312 ? -4.426 21.844 30.547 1 92.31 312 HIS A C 1
ATOM 2363 O O . HIS A 1 312 ? -4.5 23 30.984 1 92.31 312 HIS A O 1
ATOM 2369 N N . GLU A 1 313 ? -3.27 21.375 30.141 1 93.5 313 GLU A N 1
ATOM 2370 C CA . GLU A 1 313 ? -2.031 22.109 30.359 1 93.5 313 GLU A CA 1
ATOM 2371 C C . GLU A 1 313 ? -1.168 22.125 29.094 1 93.5 313 GLU A C 1
ATOM 2373 O O . GLU A 1 313 ? -0.08 22.703 29.094 1 93.5 313 GLU A O 1
ATOM 2378 N N . GLY A 1 314 ? -1.647 21.625 28.094 1 92.81 314 GLY A N 1
ATOM 2379 C CA . GLY A 1 314 ? -0.826 21.484 26.906 1 92.81 314 GLY A CA 1
ATOM 2380 C C . GLY A 1 314 ? 0.006 20.219 26.891 1 92.81 314 GLY A C 1
ATOM 2381 O O . GLY A 1 314 ? 0.379 19.703 27.953 1 92.81 314 GLY A O 1
ATOM 2382 N N . LEU A 1 315 ? 0.284 19.719 25.75 1 95 315 LEU A N 1
ATOM 2383 C CA . LEU A 1 315 ? 1.077 18.516 25.594 1 95 315 LEU A CA 1
ATOM 2384 C C . LEU A 1 315 ? 2.545 18.844 25.359 1 95 315 LEU A C 1
ATOM 2386 O O . LEU A 1 315 ? 2.871 19.625 24.453 1 95 315 LEU A O 1
ATOM 2390 N N . ASP A 1 316 ? 3.412 18.281 26.156 1 95.56 316 ASP A N 1
ATOM 2391 C CA . ASP A 1 316 ? 4.836 18.547 25.969 1 95.56 316 ASP A CA 1
ATOM 2392 C C . ASP A 1 316 ? 5.375 17.844 24.734 1 95.56 316 ASP A C 1
ATOM 2394 O O . ASP A 1 316 ? 4.777 16.875 24.25 1 95.56 316 ASP A O 1
ATOM 2398 N N . THR A 1 317 ? 6.5 18.328 24.297 1 96.5 317 THR A N 1
ATOM 2399 C CA . THR A 1 317 ? 7.09 17.891 23.047 1 96.5 317 THR A CA 1
ATOM 2400 C C . THR A 1 317 ? 7.402 16.391 23.078 1 96.5 317 THR A C 1
ATOM 2402 O O . THR A 1 317 ? 7.027 15.648 22.172 1 96.5 317 THR A O 1
ATOM 2405 N N . PRO A 1 318 ? 8 15.789 24.125 1 97.38 318 PRO A N 1
ATOM 2406 C CA . PRO A 1 318 ? 8.32 14.359 24.109 1 97.38 318 PRO A CA 1
ATOM 2407 C C . PRO A 1 318 ? 7.07 13.484 24.125 1 97.38 318 PRO A C 1
ATOM 2409 O O . PRO A 1 318 ? 7.031 12.445 23.453 1 97.38 318 PRO A O 1
ATOM 2412 N N . THR A 1 319 ? 6.059 13.859 24.859 1 97.62 319 THR A N 1
ATOM 2413 C CA . THR A 1 319 ? 4.836 13.062 24.906 1 97.62 319 THR A CA 1
ATOM 2414 C C . THR A 1 319 ? 4.109 13.109 23.562 1 97.62 319 THR A C 1
ATOM 2416 O O . THR A 1 319 ? 3.586 12.094 23.109 1 97.62 319 THR A O 1
ATOM 2419 N N . ALA A 1 320 ? 4.078 14.297 22.953 1 98.31 320 ALA A N 1
ATOM 2420 C CA . ALA A 1 320 ? 3.494 14.422 21.609 1 98.31 320 ALA A CA 1
ATOM 2421 C C . ALA A 1 320 ? 4.25 13.562 20.609 1 98.31 320 ALA A C 1
ATOM 2423 O O . ALA A 1 320 ? 3.643 12.961 19.719 1 98.31 320 ALA A O 1
ATOM 2424 N N . ALA A 1 321 ? 5.562 13.523 20.766 1 98.38 321 ALA A N 1
ATOM 2425 C CA . ALA A 1 321 ? 6.398 12.688 19.906 1 98.38 321 ALA A CA 1
ATOM 2426 C C . ALA A 1 321 ? 6.086 11.203 20.109 1 98.38 321 ALA A C 1
ATOM 2428 O O . ALA A 1 321 ? 6.008 10.438 19.141 1 98.38 321 ALA A O 1
ATOM 2429 N N . MET A 1 322 ? 5.875 10.742 21.406 1 98.56 322 MET A N 1
ATOM 2430 C CA . MET A 1 322 ? 5.469 9.367 21.703 1 98.56 322 MET A CA 1
ATOM 2431 C C . MET A 1 322 ? 4.125 9.047 21.047 1 98.56 322 MET A C 1
ATOM 2433 O O . MET A 1 322 ? 3.947 7.965 20.484 1 98.56 322 MET A O 1
ATOM 2437 N N . CYS A 1 323 ? 3.242 10.016 21.125 1 98.56 323 CYS A N 1
ATOM 2438 C CA . CYS A 1 323 ? 1.908 9.852 20.562 1 98.56 323 CYS A CA 1
ATOM 2439 C C . CYS A 1 323 ? 1.982 9.594 19.062 1 98.56 323 CYS A C 1
ATOM 2441 O O . CYS A 1 323 ? 1.442 8.602 18.578 1 98.56 323 CYS A O 1
ATOM 2443 N N . LYS A 1 324 ? 2.691 10.461 18.406 1 98.56 324 LYS A N 1
ATOM 2444 C CA . LYS A 1 324 ? 2.791 10.375 16.953 1 98.56 324 LYS A CA 1
ATOM 2445 C C . LYS A 1 324 ? 3.514 9.102 16.531 1 98.56 324 LYS A C 1
ATOM 2447 O O . LYS A 1 324 ? 2.99 8.32 15.727 1 98.56 324 LYS A O 1
ATOM 2452 N N . TRP A 1 325 ? 4.688 8.828 17.016 1 98.31 325 TRP A N 1
ATOM 2453 C CA . TRP A 1 325 ? 5.484 7.734 16.469 1 98.31 325 TRP A CA 1
ATOM 2454 C C . TRP A 1 325 ? 4.887 6.383 16.828 1 98.31 325 TRP A C 1
ATOM 2456 O O . TRP A 1 325 ? 4.75 5.504 15.977 1 98.31 325 TRP A O 1
ATOM 2466 N N . TRP A 1 326 ? 4.453 6.168 18.094 1 98.62 326 TRP A N 1
ATOM 2467 C CA . TRP A 1 326 ? 4.031 4.836 18.516 1 98.62 326 TRP A CA 1
ATOM 2468 C C . TRP A 1 326 ? 2.643 4.512 17.969 1 98.62 326 TRP A C 1
ATOM 2470 O O . TRP A 1 326 ? 2.4 3.4 17.484 1 98.62 326 TRP A O 1
ATOM 2480 N N . LEU A 1 327 ? 1.736 5.488 18 1 98.81 327 LEU A N 1
ATOM 2481 C CA . LEU A 1 327 ? 0.388 5.219 17.516 1 98.81 327 LEU A CA 1
ATOM 2482 C C . LEU A 1 327 ? 0.402 4.914 16.016 1 98.81 327 LEU A C 1
ATOM 2484 O O . LEU A 1 327 ? -0.361 4.066 15.547 1 98.81 327 LEU A O 1
ATOM 2488 N N . THR A 1 328 ? 1.244 5.621 15.25 1 98.88 328 THR A N 1
ATOM 2489 C CA . THR A 1 328 ? 1.287 5.367 13.812 1 98.88 328 THR A CA 1
ATOM 2490 C C . THR A 1 328 ? 1.986 4.043 13.523 1 98.88 328 THR A C 1
ATOM 2492 O O . THR A 1 328 ? 1.622 3.342 12.578 1 98.88 328 THR A O 1
ATOM 2495 N N . ASP A 1 329 ? 2.977 3.631 14.328 1 98.62 329 ASP A N 1
ATOM 2496 C CA . ASP A 1 329 ? 3.621 2.33 14.172 1 98.62 329 ASP A CA 1
ATOM 2497 C C . ASP A 1 329 ? 2.641 1.193 14.461 1 98.62 329 ASP A C 1
ATOM 2499 O O . ASP A 1 329 ? 2.539 0.245 13.68 1 98.62 329 ASP A O 1
ATOM 2503 N N . VAL A 1 330 ? 1.945 1.332 15.586 1 98.56 330 VAL A N 1
ATOM 2504 C CA . VAL A 1 330 ? 1.009 0.29 16 1 98.56 330 VAL A CA 1
ATOM 2505 C C . VAL A 1 330 ? -0.163 0.236 15.016 1 98.56 330 VAL A C 1
ATOM 2507 O O . VAL A 1 330 ? -0.702 -0.839 14.742 1 98.56 330 VAL A O 1
ATOM 2510 N N . GLN A 1 331 ? -0.563 1.399 14.492 1 98.81 331 GLN A N 1
ATOM 2511 C CA . GLN A 1 331 ? -1.589 1.447 13.453 1 98.81 331 GLN A CA 1
ATOM 2512 C C . GLN A 1 331 ? -1.225 0.546 12.281 1 98.81 331 GLN A C 1
ATOM 2514 O O . GLN A 1 331 ? -2.051 -0.243 11.82 1 98.81 331 GLN A O 1
ATOM 2519 N N . CYS A 1 332 ? -0 0.664 11.773 1 98.81 332 CYS A N 1
ATOM 2520 C CA . CYS A 1 332 ? 0.449 -0.133 10.641 1 98.81 332 CYS A CA 1
ATOM 2521 C C . CYS A 1 332 ? 0.463 -1.617 10.984 1 98.81 332 CYS A C 1
ATOM 2523 O O . CYS A 1 332 ? 0.055 -2.451 10.172 1 98.81 332 CYS A O 1
ATOM 2525 N N . GLN A 1 333 ? 0.874 -1.945 12.172 1 98.56 333 GLN A N 1
ATOM 2526 C CA . GLN A 1 333 ? 0.908 -3.334 12.617 1 98.56 333 GLN A CA 1
ATOM 2527 C C . GLN A 1 333 ? -0.495 -3.934 12.656 1 98.56 333 GLN A C 1
ATOM 2529 O O . GLN A 1 333 ? -0.736 -5 12.094 1 98.56 333 GLN A O 1
ATOM 2534 N N . VAL A 1 334 ? -1.435 -3.244 13.328 1 98.81 334 VAL A N 1
ATOM 2535 C CA . VAL A 1 334 ? -2.799 -3.727 13.516 1 98.81 334 VAL A CA 1
ATOM 2536 C C . VAL A 1 334 ? -3.484 -3.891 12.164 1 98.81 334 VAL A C 1
ATOM 2538 O O . VAL A 1 334 ? -4.113 -4.918 11.898 1 98.81 334 VAL A O 1
ATOM 2541 N N . ILE A 1 335 ? -3.344 -2.928 11.32 1 98.88 335 ILE A N 1
ATOM 2542 C CA . ILE A 1 335 ? -4.027 -2.951 10.031 1 98.88 335 ILE A CA 1
ATOM 2543 C C . ILE A 1 335 ? -3.453 -4.066 9.156 1 98.88 335 ILE A C 1
ATOM 2545 O O . ILE A 1 335 ? -4.191 -4.746 8.445 1 98.88 335 ILE A O 1
ATOM 2549 N N . ASP A 1 336 ? -2.158 -4.258 9.203 1 98.75 336 ASP A N 1
ATOM 2550 C CA . ASP A 1 336 ? -1.52 -5.344 8.469 1 98.75 336 ASP A CA 1
ATOM 2551 C C . ASP A 1 336 ? -2.064 -6.699 8.914 1 98.75 336 ASP A C 1
ATOM 2553 O O . ASP A 1 336 ? -2.354 -7.559 8.078 1 98.75 336 ASP A O 1
ATOM 2557 N N . GLN A 1 337 ? -2.186 -6.938 10.211 1 98.5 337 GLN A N 1
ATOM 2558 C CA . GLN A 1 337 ? -2.74 -8.172 10.758 1 98.5 337 GLN A CA 1
ATOM 2559 C C . GLN A 1 337 ? -4.176 -8.383 10.289 1 98.5 337 GLN A C 1
ATOM 2561 O O . GLN A 1 337 ? -4.551 -9.492 9.898 1 98.5 337 GLN A O 1
ATOM 2566 N N . CYS A 1 338 ? -4.941 -7.309 10.336 1 98.81 338 CYS A N 1
ATOM 2567 C CA . CYS A 1 338 ? -6.34 -7.375 9.93 1 98.81 338 CYS A CA 1
ATOM 2568 C C . CYS A 1 338 ? -6.457 -7.691 8.438 1 98.81 338 CYS A C 1
ATOM 2570 O O . CYS A 1 338 ? -7.273 -8.523 8.039 1 98.81 338 CYS A O 1
ATOM 2572 N N . LEU A 1 339 ? -5.625 -7.039 7.641 1 98.88 339 LEU A N 1
ATOM 2573 C CA . LEU A 1 339 ? -5.637 -7.258 6.199 1 98.88 339 LEU A CA 1
ATOM 2574 C C . LEU A 1 339 ? -5.414 -8.734 5.871 1 98.88 339 LEU A C 1
ATOM 2576 O O . LEU A 1 339 ? -6.094 -9.289 5.004 1 98.88 339 LEU A O 1
ATOM 2580 N N . GLN A 1 340 ? -4.52 -9.336 6.566 1 98.75 340 GLN A N 1
ATOM 2581 C CA . GLN A 1 340 ? -4.164 -10.727 6.301 1 98.75 340 GLN A CA 1
ATOM 2582 C C . GLN A 1 340 ? -5.371 -11.641 6.453 1 98.75 340 GLN A C 1
ATOM 2584 O O . GLN A 1 340 ? -5.504 -12.633 5.727 1 98.75 340 GLN A O 1
ATOM 2589 N N . LEU A 1 341 ? -6.281 -11.328 7.309 1 98.38 341 LEU A N 1
ATOM 2590 C CA . LEU A 1 341 ? -7.438 -12.164 7.609 1 98.38 341 LEU A CA 1
ATOM 2591 C C . LEU A 1 341 ? -8.484 -12.062 6.504 1 98.38 341 LEU A C 1
ATOM 2593 O O . LEU A 1 341 ? -9.406 -12.875 6.441 1 98.38 341 LEU A O 1
ATOM 2597 N N . PHE A 1 342 ? -8.312 -11.117 5.586 1 98.19 342 PHE A N 1
ATOM 2598 C CA . PHE A 1 342 ? -9.219 -10.984 4.445 1 98.19 342 PHE A CA 1
ATOM 2599 C C . PHE A 1 342 ? -8.742 -11.844 3.281 1 98.19 342 PHE A C 1
ATOM 2601 O O . PHE A 1 342 ? -9.469 -12.031 2.305 1 98.19 342 PHE A O 1
ATOM 2608 N N . GLY A 1 343 ? -7.488 -12.398 3.34 1 97.19 343 GLY A N 1
ATOM 2609 C CA . GLY A 1 343 ? -6.945 -13.094 2.182 1 97.19 343 GLY A CA 1
ATOM 2610 C C . GLY A 1 343 ? -6.871 -12.219 0.943 1 97.19 343 GLY A C 1
ATOM 2611 O O . GLY A 1 343 ? -6.453 -11.062 1.019 1 97.19 343 GLY A O 1
ATOM 2612 N N . GLY A 1 344 ? -7.188 -12.758 -0.21 1 97.31 344 GLY A N 1
ATOM 2613 C CA . GLY A 1 344 ? -7.113 -12.031 -1.465 1 97.31 344 GLY A CA 1
ATOM 2614 C C . GLY A 1 344 ? -7.949 -10.766 -1.471 1 97.31 344 GLY A C 1
ATOM 2615 O O . GLY A 1 344 ? -7.566 -9.758 -2.076 1 97.31 344 GLY A O 1
ATOM 2616 N N . TYR A 1 345 ? -9.086 -10.789 -0.81 1 97.56 345 TYR A N 1
ATOM 2617 C CA . TYR A 1 345 ? -9.969 -9.633 -0.763 1 97.56 345 TYR A CA 1
ATOM 2618 C C . TYR A 1 345 ? -9.289 -8.453 -0.072 1 97.56 345 TYR A C 1
ATOM 2620 O O . TYR A 1 345 ? -9.562 -7.297 -0.399 1 97.56 345 TYR A O 1
ATOM 2628 N N . GLY A 1 346 ? -8.398 -8.742 0.862 1 98.25 346 GLY A N 1
ATOM 2629 C CA . GLY A 1 346 ? -7.711 -7.707 1.611 1 98.25 346 GLY A CA 1
ATOM 2630 C C . GLY A 1 346 ? -6.77 -6.879 0.755 1 98.25 346 GLY A C 1
ATOM 2631 O O . GLY A 1 346 ? -6.312 -5.816 1.177 1 98.25 346 GLY A O 1
ATOM 2632 N N . TYR A 1 347 ? -6.469 -7.379 -0.444 1 98.44 347 TYR A N 1
ATOM 2633 C CA . TYR A 1 347 ? -5.551 -6.699 -1.35 1 98.44 347 TYR A CA 1
ATOM 2634 C C . TYR A 1 347 ? -6.312 -5.934 -2.424 1 98.44 347 TYR A C 1
ATOM 2636 O O . TYR A 1 347 ? -5.711 -5.234 -3.242 1 98.44 347 TYR A O 1
ATOM 2644 N N . MET A 1 348 ? -7.66 -6.02 -2.432 1 98.19 348 MET A N 1
ATOM 2645 C CA . MET A 1 348 ? -8.523 -5.332 -3.385 1 98.19 348 MET A CA 1
ATOM 2646 C C . MET A 1 348 ? -9.031 -4.012 -2.811 1 98.19 348 MET A C 1
ATOM 2648 O O . MET A 1 348 ? -9.562 -3.975 -1.701 1 98.19 348 MET A O 1
ATOM 2652 N N . THR A 1 349 ? -8.984 -2.922 -3.582 1 96.25 349 THR A N 1
ATOM 2653 C CA . THR A 1 349 ? -9.242 -1.583 -3.066 1 96.25 349 THR A CA 1
ATOM 2654 C C . THR A 1 349 ? -10.742 -1.365 -2.848 1 96.25 349 THR A C 1
ATOM 2656 O O . THR A 1 349 ? -11.141 -0.393 -2.205 1 96.25 349 THR A O 1
ATOM 2659 N N . GLU A 1 350 ? -11.562 -2.322 -3.326 1 94.5 350 GLU A N 1
ATOM 2660 C CA . GLU A 1 350 ? -12.984 -2.238 -3.02 1 94.5 350 GLU A CA 1
ATOM 2661 C C . GLU A 1 350 ? -13.242 -2.482 -1.535 1 94.5 350 GLU A C 1
ATOM 2663 O O . GLU A 1 350 ? -14.273 -2.064 -1.003 1 94.5 350 GLU A O 1
ATOM 2668 N N . TYR A 1 351 ? -12.375 -3.164 -0.874 1 96.38 351 TYR A N 1
ATOM 2669 C CA . TYR A 1 351 ? -12.492 -3.408 0.56 1 96.38 351 TYR A CA 1
ATOM 2670 C C . TYR A 1 351 ? -11.781 -2.32 1.358 1 96.38 351 TYR A C 1
ATOM 2672 O O . TYR A 1 351 ? -10.625 -1.984 1.072 1 96.38 351 TYR A O 1
ATOM 2680 N N . PRO A 1 352 ? -12.406 -1.819 2.422 1 97.19 352 PRO A N 1
ATOM 2681 C CA . PRO A 1 352 ? -11.82 -0.725 3.195 1 97.19 352 PRO A CA 1
ATOM 2682 C C . PRO A 1 352 ? -10.461 -1.088 3.793 1 97.19 352 PRO A C 1
ATOM 2684 O O . PRO A 1 352 ? -9.594 -0.224 3.928 1 97.19 352 PRO A O 1
ATOM 2687 N N . ILE A 1 353 ? -10.242 -2.352 4.121 1 98.62 353 ILE A N 1
ATOM 2688 C CA . ILE A 1 353 ? -9.016 -2.768 4.797 1 98.62 353 ILE A CA 1
ATOM 2689 C C . ILE A 1 353 ? -7.816 -2.543 3.883 1 98.62 353 ILE A C 1
ATOM 2691 O O . ILE A 1 353 ? -6.727 -2.199 4.348 1 98.62 353 ILE A O 1
ATOM 2695 N N . ALA A 1 354 ? -8.016 -2.766 2.594 1 98.69 354 ALA A N 1
ATOM 2696 C CA . ALA A 1 354 ? -6.949 -2.527 1.621 1 98.69 354 ALA A CA 1
ATOM 2697 C C . ALA A 1 354 ? -6.57 -1.051 1.573 1 98.69 354 ALA A C 1
ATOM 2699 O O . ALA A 1 354 ? -5.383 -0.708 1.561 1 98.69 354 ALA A O 1
ATOM 2700 N N . ARG A 1 355 ? -7.555 -0.185 1.566 1 98.31 355 ARG A N 1
ATOM 2701 C CA . ARG A 1 355 ? -7.32 1.255 1.531 1 98.31 355 ARG A CA 1
ATOM 2702 C C . ARG A 1 355 ? -6.676 1.737 2.826 1 98.31 355 ARG A C 1
ATOM 2704 O O . ARG A 1 355 ? -5.773 2.578 2.801 1 98.31 355 ARG A O 1
ATOM 2711 N N . LEU A 1 356 ? -7.168 1.206 3.965 1 98.81 356 LEU A N 1
ATOM 2712 C CA . LEU A 1 356 ? -6.582 1.555 5.254 1 98.81 356 LEU A CA 1
ATOM 2713 C C . LEU A 1 356 ? -5.098 1.201 5.285 1 98.81 356 LEU A C 1
ATOM 2715 O O . LEU A 1 356 ? -4.285 1.968 5.805 1 98.81 356 LEU A O 1
ATOM 2719 N N . TYR A 1 357 ? -4.734 0.084 4.68 1 98.88 357 TYR A N 1
ATOM 2720 C CA . TYR A 1 357 ? -3.346 -0.363 4.637 1 98.88 357 TYR A CA 1
ATOM 2721 C C . TYR A 1 357 ? -2.486 0.604 3.83 1 98.88 357 TYR A C 1
ATOM 2723 O O . TYR A 1 357 ? -1.436 1.048 4.301 1 98.88 357 TYR A O 1
ATOM 2731 N N . ALA A 1 358 ? -2.934 0.904 2.674 1 98.69 358 ALA A N 1
ATOM 2732 C CA . ALA A 1 358 ? -2.182 1.799 1.799 1 98.69 358 ALA A CA 1
ATOM 2733 C C . ALA A 1 358 ? -2.062 3.193 2.41 1 98.69 358 ALA A C 1
ATOM 2735 O O . ALA A 1 358 ? -1.002 3.818 2.344 1 98.69 358 ALA A O 1
ATOM 2736 N N . ASP A 1 359 ? -3.115 3.643 3.061 1 98.69 359 ASP A N 1
ATOM 2737 C CA . ASP A 1 359 ? -3.182 5.004 3.582 1 98.69 359 ASP A CA 1
ATOM 2738 C C . ASP A 1 359 ? -2.293 5.164 4.812 1 98.69 359 ASP A C 1
ATOM 2740 O O . ASP A 1 359 ? -1.661 6.207 5 1 98.69 359 ASP A O 1
ATOM 2744 N N . ALA A 1 360 ? -2.213 4.199 5.645 1 98.62 360 ALA A N 1
ATOM 2745 C CA . ALA A 1 360 ? -1.593 4.289 6.965 1 98.62 360 ALA A CA 1
ATOM 2746 C C . ALA A 1 360 ? -0.094 4.551 6.848 1 98.62 360 ALA A C 1
ATOM 2748 O O . ALA A 1 360 ? 0.496 5.211 7.707 1 98.62 360 ALA A O 1
ATOM 2749 N N . ARG A 1 361 ? 0.465 4.07 5.746 1 98.56 361 ARG A N 1
ATOM 2750 C CA . ARG A 1 361 ? 1.922 4.008 5.676 1 98.56 361 ARG A CA 1
ATOM 2751 C C . ARG A 1 361 ? 2.529 5.406 5.668 1 98.56 361 ARG A C 1
ATOM 2753 O O . ARG A 1 361 ? 3.654 5.605 6.133 1 98.56 361 ARG A O 1
ATOM 2760 N N . ALA A 1 362 ? 1.816 6.395 5.258 1 98.38 362 ALA A N 1
ATOM 2761 C CA . ALA A 1 362 ? 2.299 7.77 5.176 1 98.38 362 ALA A CA 1
ATOM 2762 C C . ALA A 1 362 ? 2.484 8.367 6.566 1 98.38 362 ALA A C 1
ATOM 2764 O O . ALA A 1 362 ? 3.316 9.258 6.762 1 98.38 362 ALA A O 1
ATOM 2765 N N . GLN A 1 363 ? 1.75 7.848 7.562 1 98.44 363 GLN A N 1
ATOM 2766 C CA . GLN A 1 363 ? 1.666 8.516 8.859 1 98.44 363 GLN A CA 1
ATOM 2767 C C . GLN A 1 363 ? 2.924 8.266 9.688 1 98.44 363 GLN A C 1
ATOM 2769 O O . GLN A 1 363 ? 3.164 8.953 10.68 1 98.44 363 GLN A O 1
ATOM 2774 N N . ARG A 1 364 ? 3.762 7.336 9.25 1 98.5 364 ARG A N 1
ATOM 2775 C CA . ARG A 1 364 ? 5.051 7.137 9.906 1 98.5 364 ARG A CA 1
ATOM 2776 C C . ARG A 1 364 ? 6.09 8.125 9.383 1 98.5 364 ARG A C 1
ATOM 2778 O O . ARG A 1 364 ? 7.211 8.172 9.891 1 98.5 364 ARG A O 1
ATOM 2785 N N . ILE A 1 365 ? 5.625 8.953 8.391 1 98.31 365 ILE A N 1
ATOM 2786 C CA . ILE A 1 365 ? 6.562 9.844 7.707 1 98.31 365 ILE A CA 1
ATOM 2787 C C . ILE A 1 365 ? 6.18 11.297 7.969 1 98.31 365 ILE A C 1
ATOM 2789 O O . ILE A 1 365 ? 6.969 12.062 8.523 1 98.31 365 ILE A O 1
ATOM 2793 N N . TYR A 1 366 ? 4.918 11.672 7.645 1 96.56 366 TYR A N 1
ATOM 2794 C CA . TYR A 1 366 ? 4.598 13.094 7.738 1 96.56 366 TYR A CA 1
ATOM 2795 C C . TYR A 1 366 ? 4.391 13.516 9.188 1 96.56 366 TYR A C 1
ATOM 2797 O O . TYR A 1 366 ? 4.262 12.664 10.07 1 96.56 366 TYR A O 1
ATOM 2805 N N . GLY A 1 367 ? 4.395 14.836 9.445 1 95.12 367 GLY A N 1
ATOM 2806 C CA . GLY A 1 367 ? 4.391 15.344 10.805 1 95.12 367 GLY A CA 1
ATOM 2807 C C . GLY A 1 367 ? 5.715 15.141 11.516 1 95.12 367 GLY A C 1
ATOM 2808 O O . GLY A 1 367 ? 5.781 15.211 12.75 1 95.12 367 GLY A O 1
ATOM 2809 N N . GLY A 1 368 ? 6.809 14.906 10.758 1 95.56 368 GLY A N 1
ATOM 2810 C CA . GLY A 1 368 ? 8.094 14.445 11.258 1 95.56 368 GLY A CA 1
ATOM 2811 C C . GLY A 1 368 ? 8.211 12.938 11.305 1 95.56 368 GLY A C 1
ATOM 2812 O O . GLY A 1 368 ? 7.422 12.273 11.984 1 95.56 368 GLY A O 1
ATOM 2813 N N . ALA A 1 369 ? 9.203 12.445 10.578 1 97.12 369 ALA A N 1
ATOM 2814 C CA . ALA A 1 369 ? 9.375 10.992 10.523 1 97.12 369 ALA A CA 1
ATOM 2815 C C . ALA A 1 369 ? 9.516 10.406 11.922 1 97.12 369 ALA A C 1
ATOM 2817 O O . ALA A 1 369 ? 9.961 11.086 12.844 1 97.12 369 ALA A O 1
ATOM 2818 N N . ASN A 1 370 ? 9.117 9.172 12.062 1 97.62 370 ASN A N 1
ATOM 2819 C CA . ASN A 1 370 ? 9.133 8.531 13.375 1 97.62 370 ASN A CA 1
ATOM 2820 C C . ASN A 1 370 ? 10.531 8.539 13.984 1 97.62 370 ASN A C 1
ATOM 2822 O O . ASN A 1 370 ? 10.68 8.594 15.203 1 97.62 370 ASN A O 1
ATOM 2826 N N . GLU A 1 371 ? 11.617 8.586 13.211 1 97.31 371 GLU A N 1
ATOM 2827 C CA . GLU A 1 371 ? 12.992 8.688 13.688 1 97.31 371 GLU A CA 1
ATOM 2828 C C . GLU A 1 371 ? 13.242 10.039 14.359 1 97.31 371 GLU A C 1
ATOM 2830 O O . GLU A 1 371 ? 13.969 10.117 15.352 1 97.31 371 GLU A O 1
ATOM 2835 N N . ILE A 1 372 ? 12.633 11.086 13.828 1 96.81 372 ILE A N 1
ATOM 2836 C CA . ILE A 1 372 ? 12.75 12.398 14.445 1 96.81 372 ILE A CA 1
ATOM 2837 C C . ILE A 1 372 ? 12.055 12.406 15.805 1 96.81 372 ILE A C 1
ATOM 2839 O O . ILE A 1 372 ? 12.562 12.977 16.766 1 96.81 372 ILE A O 1
ATOM 2843 N N . GLN A 1 373 ? 10.859 11.773 15.875 1 98.12 373 GLN A N 1
ATOM 2844 C CA . GLN A 1 373 ? 10.156 11.68 17.141 1 98.12 373 GLN A CA 1
ATOM 2845 C C . GLN A 1 373 ? 11.016 10.969 18.188 1 98.12 373 GLN A C 1
ATOM 2847 O O . GLN A 1 373 ? 11.086 11.406 19.344 1 98.12 373 GLN A O 1
ATOM 2852 N N . LYS A 1 374 ? 11.664 9.875 17.781 1 97.69 374 LYS A N 1
ATOM 2853 C CA . LYS A 1 374 ? 12.539 9.141 18.688 1 97.69 374 LYS A CA 1
ATOM 2854 C C . LYS A 1 374 ? 13.695 10.016 19.172 1 97.69 374 LYS A C 1
ATOM 2856 O O . LYS A 1 374 ? 14.078 9.961 20.328 1 97.69 374 LYS A O 1
ATOM 2861 N N . GLU A 1 375 ? 14.234 10.828 18.312 1 96.38 375 GLU A N 1
ATOM 2862 C CA . GLU A 1 375 ? 15.281 11.758 18.703 1 96.38 375 GLU A CA 1
ATOM 2863 C C . GLU A 1 375 ? 14.773 12.75 19.734 1 96.38 375 GLU A C 1
ATOM 2865 O O . GLU A 1 375 ? 15.484 13.062 20.703 1 96.38 375 GLU A O 1
ATOM 2870 N N . LEU A 1 376 ? 13.57 13.266 19.547 1 96.19 376 LEU A N 1
ATOM 2871 C CA . LEU A 1 376 ? 13 14.234 20.469 1 96.19 376 LEU A CA 1
ATOM 2872 C C . LEU A 1 376 ? 12.789 13.609 21.859 1 96.19 376 LEU A C 1
ATOM 2874 O O . LEU A 1 376 ? 13.062 14.25 22.875 1 96.19 376 LEU A O 1
ATOM 2878 N N . ILE A 1 377 ? 12.305 12.398 21.891 1 97.19 377 ILE A N 1
ATOM 2879 C CA . ILE A 1 377 ? 12.109 11.672 23.156 1 97.19 377 ILE A CA 1
ATOM 2880 C C . ILE A 1 377 ? 13.461 11.445 23.828 1 97.19 377 ILE A C 1
ATOM 2882 O O . ILE A 1 377 ? 13.625 11.719 25.016 1 97.19 377 ILE A O 1
ATOM 2886 N N . ALA A 1 378 ? 14.484 11.039 23.062 1 97.56 378 ALA A N 1
ATOM 2887 C CA . ALA A 1 378 ? 15.812 10.734 23.594 1 97.56 378 ALA A CA 1
ATOM 2888 C C . ALA A 1 378 ? 16.453 11.984 24.203 1 97.56 378 ALA A C 1
ATOM 2890 O O . ALA A 1 378 ? 17.094 11.906 25.25 1 97.56 378 ALA A O 1
ATOM 2891 N N . ARG A 1 379 ? 16.266 13.109 23.562 1 95.75 379 ARG A N 1
ATOM 2892 C CA . ARG A 1 379 ? 16.828 14.367 24.047 1 95.75 379 ARG A CA 1
ATOM 2893 C C . ARG A 1 379 ? 16.219 14.742 25.391 1 95.75 379 ARG A C 1
ATOM 2895 O O . ARG A 1 379 ? 16.859 15.422 26.203 1 95.75 379 ARG A O 1
ATOM 2902 N N . SER A 1 380 ? 15.008 14.336 25.625 1 95.5 380 SER A N 1
ATOM 2903 C CA . SER A 1 380 ? 14.32 14.695 26.859 1 95.5 380 SER A CA 1
ATOM 2904 C C . SER A 1 380 ? 14.742 13.781 28.016 1 95.5 380 SER A C 1
ATOM 2906 O O . SER A 1 380 ? 14.422 14.055 29.172 1 95.5 380 SER A O 1
ATOM 2908 N N . LEU A 1 381 ? 15.477 12.617 27.766 1 95.5 381 LEU A N 1
ATOM 2909 C CA . LEU A 1 381 ? 15.891 11.656 28.781 1 95.5 381 LEU A CA 1
ATOM 2910 C C . LEU A 1 381 ? 17.172 12.117 29.469 1 95.5 381 LEU A C 1
ATOM 2912 O O . LEU A 1 381 ? 17.406 11.797 30.625 1 95.5 381 LEU A O 1
ATOM 2916 N N . MET B 1 1 ? 30.969 -12.742 -4.906 1 35.31 1 MET B N 1
ATOM 2917 C CA . MET B 1 1 ? 29.516 -12.781 -5.039 1 35.31 1 MET B CA 1
ATOM 2918 C C . MET B 1 1 ? 29.109 -12.828 -6.504 1 35.31 1 MET B C 1
ATOM 2920 O O . MET B 1 1 ? 29.656 -12.086 -7.332 1 35.31 1 MET B O 1
ATOM 2924 N N . SER B 1 2 ? 28.781 -14.016 -6.953 1 47.91 2 SER B N 1
ATOM 2925 C CA . SER B 1 2 ? 28.531 -14.227 -8.375 1 47.91 2 SER B CA 1
ATOM 2926 C C . SER B 1 2 ? 27.922 -12.992 -9.016 1 47.91 2 SER B C 1
ATOM 2928 O O . SER B 1 2 ? 27.234 -12.211 -8.344 1 47.91 2 SER B O 1
ATOM 2930 N N . ARG B 1 3 ? 28.516 -12.633 -10.141 1 51.09 3 ARG B N 1
ATOM 2931 C CA . ARG B 1 3 ? 28.078 -11.5 -10.953 1 51.09 3 ARG B CA 1
ATOM 2932 C C . ARG B 1 3 ? 26.562 -11.414 -11 1 51.09 3 ARG B C 1
ATOM 2934 O O . ARG B 1 3 ? 26 -10.336 -11.18 1 51.09 3 ARG B O 1
ATOM 2941 N N . TYR B 1 4 ? 26 -12.625 -10.703 1 67.88 4 TYR B N 1
ATOM 2942 C CA . TYR B 1 4 ? 24.562 -12.727 -10.93 1 67.88 4 TYR B CA 1
ATOM 2943 C C . TYR B 1 4 ? 23.812 -12.852 -9.609 1 67.88 4 TYR B C 1
ATOM 2945 O O . TYR B 1 4 ? 22.578 -12.836 -9.586 1 67.88 4 TYR B O 1
ATOM 2953 N N . GLY B 1 5 ? 24.5 -12.938 -8.445 1 67.88 5 GLY B N 1
ATOM 2954 C CA . GLY B 1 5 ? 23.969 -12.961 -7.094 1 67.88 5 GLY B CA 1
ATOM 2955 C C . GLY B 1 5 ? 23.422 -14.32 -6.688 1 67.88 5 GLY B C 1
ATOM 2956 O O . GLY B 1 5 ? 22.891 -14.477 -5.586 1 67.88 5 GLY B O 1
ATOM 2957 N N . ARG B 1 6 ? 23.438 -15.312 -7.797 1 84 6 ARG B N 1
ATOM 2958 C CA . ARG B 1 6 ? 22.906 -16.641 -7.496 1 84 6 ARG B CA 1
ATOM 2959 C C . ARG B 1 6 ? 23.828 -17.734 -8.008 1 84 6 ARG B C 1
ATOM 2961 O O . ARG B 1 6 ? 24.234 -17.719 -9.172 1 84 6 ARG B O 1
ATOM 2968 N N . ALA B 1 7 ? 24.062 -18.812 -7.281 1 84.56 7 ALA B N 1
ATOM 2969 C CA . ALA B 1 7 ? 25.016 -19.875 -7.594 1 84.56 7 ALA B CA 1
ATOM 2970 C C . ALA B 1 7 ? 24.516 -20.734 -8.75 1 84.56 7 ALA B C 1
ATOM 2972 O O . ALA B 1 7 ? 25.312 -21.359 -9.461 1 84.56 7 ALA B O 1
ATOM 2973 N N . TRP B 1 8 ? 23.25 -20.75 -8.953 1 91.19 8 TRP B N 1
ATOM 2974 C CA . TRP B 1 8 ? 22.672 -21.641 -9.953 1 91.19 8 TRP B CA 1
ATOM 2975 C C . TRP B 1 8 ? 22.594 -20.969 -11.312 1 91.19 8 TRP B C 1
ATOM 2977 O O . TRP B 1 8 ? 22.125 -21.562 -12.289 1 91.19 8 TRP B O 1
ATOM 2987 N N . ILE B 1 9 ? 23.016 -19.781 -11.477 1 93.38 9 ILE B N 1
ATOM 2988 C CA . ILE B 1 9 ? 23.094 -19.062 -12.75 1 93.38 9 ILE B CA 1
ATOM 2989 C C . ILE B 1 9 ? 24.516 -19.172 -13.312 1 93.38 9 ILE B C 1
ATOM 2991 O O . ILE B 1 9 ? 25.375 -18.344 -13.008 1 93.38 9 ILE B O 1
ATOM 2995 N N . THR B 1 10 ? 24.766 -20.188 -14.078 1 91.5 10 THR B N 1
ATOM 2996 C CA . THR B 1 10 ? 26.062 -20.469 -14.68 1 91.5 10 THR B CA 1
ATOM 2997 C C . THR B 1 10 ? 25.891 -20.969 -16.109 1 91.5 10 THR B C 1
ATOM 2999 O O . THR B 1 10 ? 24.797 -21.375 -16.5 1 91.5 10 THR B O 1
ATOM 3002 N N . GLY B 1 11 ? 26.953 -20.844 -16.922 1 93.19 11 GLY B N 1
ATOM 3003 C CA . GLY B 1 11 ? 26.953 -21.391 -18.266 1 93.19 11 GLY B CA 1
ATOM 3004 C C . GLY B 1 11 ? 25.875 -20.812 -19.141 1 93.19 11 GLY B C 1
ATOM 3005 O O . GLY B 1 11 ? 25.719 -19.594 -19.25 1 93.19 11 GLY B O 1
ATOM 3006 N N . ASP B 1 12 ? 25.172 -21.719 -19.734 1 94.12 12 ASP B N 1
ATOM 3007 C CA . ASP B 1 12 ? 24.109 -21.312 -20.656 1 94.12 12 ASP B CA 1
ATOM 3008 C C . ASP B 1 12 ? 22.984 -20.594 -19.906 1 94.12 12 ASP B C 1
ATOM 3010 O O . ASP B 1 12 ? 22.297 -19.75 -20.484 1 94.12 12 ASP B O 1
ATOM 3014 N N . VAL B 1 13 ? 22.766 -20.922 -18.656 1 96.56 13 VAL B N 1
ATOM 3015 C CA . VAL B 1 13 ? 21.766 -20.25 -17.828 1 96.56 13 VAL B CA 1
ATOM 3016 C C . VAL B 1 13 ? 22.156 -18.797 -17.641 1 96.56 13 VAL B C 1
ATOM 3018 O O . VAL B 1 13 ? 21.297 -17.906 -17.656 1 96.56 13 VAL B O 1
ATOM 3021 N N . ALA B 1 14 ? 23.422 -18.531 -17.531 1 96.38 14 ALA B N 1
ATOM 3022 C CA . ALA B 1 14 ? 23.922 -17.156 -17.406 1 96.38 14 ALA B CA 1
ATOM 3023 C C . ALA B 1 14 ? 23.656 -16.359 -18.688 1 96.38 14 ALA B C 1
ATOM 3025 O O . ALA B 1 14 ? 23.312 -15.188 -18.625 1 96.38 14 ALA B O 1
ATOM 3026 N N . ASP B 1 15 ? 23.859 -17 -19.812 1 96.38 15 ASP B N 1
ATOM 3027 C CA . ASP B 1 15 ? 23.594 -16.344 -21.094 1 96.38 15 ASP B CA 1
ATOM 3028 C C . ASP B 1 15 ? 22.109 -15.961 -21.203 1 96.38 15 ASP B C 1
ATOM 3030 O O . ASP B 1 15 ? 21.781 -14.867 -21.672 1 96.38 15 ASP B O 1
ATOM 3034 N N . LEU B 1 16 ? 21.328 -16.859 -20.797 1 97.69 16 LEU B N 1
ATOM 3035 C CA . LEU B 1 16 ? 19.875 -16.609 -20.828 1 97.69 16 LEU B CA 1
ATOM 3036 C C . LEU B 1 16 ? 19.5 -15.492 -19.875 1 97.69 16 LEU B C 1
ATOM 3038 O O . LEU B 1 16 ? 18.672 -14.641 -20.203 1 97.69 16 LEU B O 1
ATOM 3042 N N . TYR B 1 17 ? 20.078 -15.523 -18.703 1 97.75 17 TYR B N 1
ATOM 3043 C CA . TYR B 1 17 ? 19.844 -14.445 -17.734 1 97.75 17 TYR B CA 1
ATOM 3044 C C . TYR B 1 17 ? 20.219 -13.094 -18.344 1 97.75 17 TYR B C 1
ATOM 3046 O O . TYR B 1 17 ? 19.453 -12.133 -18.219 1 97.75 17 TYR B O 1
ATOM 3054 N N . ASP B 1 18 ? 21.344 -12.984 -18.969 1 97.62 18 ASP B N 1
ATOM 3055 C CA . ASP B 1 18 ? 21.812 -11.727 -19.531 1 97.62 18 ASP B CA 1
ATOM 3056 C C . ASP B 1 18 ? 20.859 -11.227 -20.625 1 97.62 18 ASP B C 1
ATOM 3058 O O . ASP B 1 18 ? 20.531 -10.039 -20.672 1 97.62 18 ASP B O 1
ATOM 3062 N N . LEU B 1 19 ? 20.453 -12.148 -21.422 1 97.88 19 LEU B N 1
ATOM 3063 C CA . LEU B 1 19 ? 19.484 -11.82 -22.469 1 97.88 19 LEU B CA 1
ATOM 3064 C C . LEU B 1 19 ? 18.188 -11.312 -21.859 1 97.88 19 LEU B C 1
ATOM 3066 O O . LEU B 1 19 ? 17.672 -10.266 -22.266 1 97.88 19 LEU B O 1
ATOM 3070 N N . ALA B 1 20 ? 17.656 -12.039 -20.922 1 98.5 20 ALA B N 1
ATOM 3071 C CA . ALA B 1 20 ? 16.406 -11.664 -20.266 1 98.5 20 ALA B CA 1
ATOM 3072 C C . ALA B 1 20 ? 16.547 -10.32 -19.547 1 98.5 20 ALA B C 1
ATOM 3074 O O . ALA B 1 20 ? 15.664 -9.461 -19.672 1 98.5 20 ALA B O 1
ATOM 3075 N N . SER B 1 21 ? 17.609 -10.18 -18.812 1 98.06 21 SER B N 1
ATOM 3076 C CA . SER B 1 21 ? 17.844 -8.953 -18.062 1 98.06 21 SER B CA 1
ATOM 3077 C C . SER B 1 21 ? 17.859 -7.73 -18.969 1 98.06 21 SER B C 1
ATOM 3079 O O . SER B 1 21 ? 17.219 -6.719 -18.672 1 98.06 21 SER B O 1
ATOM 3081 N N . ASP B 1 22 ? 18.578 -7.816 -20.062 1 98.12 22 ASP B N 1
ATOM 3082 C CA . ASP B 1 22 ? 18.688 -6.703 -21 1 98.12 22 ASP B CA 1
ATOM 3083 C C . ASP B 1 22 ? 17.312 -6.352 -21.594 1 98.12 22 ASP B C 1
ATOM 3085 O O . ASP B 1 22 ? 16.922 -5.184 -21.609 1 98.12 22 ASP B O 1
ATOM 3089 N N . PHE B 1 23 ? 16.625 -7.332 -22.031 1 98.62 23 PHE B N 1
ATOM 3090 C CA . PHE B 1 23 ? 15.32 -7.145 -22.672 1 98.62 23 PHE B CA 1
ATOM 3091 C C . PHE B 1 23 ? 14.312 -6.594 -21.672 1 98.62 23 PHE B C 1
ATOM 3093 O O . PHE B 1 23 ? 13.641 -5.598 -21.938 1 98.62 23 PHE B O 1
ATOM 3100 N N . LEU B 1 24 ? 14.242 -7.191 -20.484 1 98.62 24 LEU B N 1
ATOM 3101 C CA . LEU B 1 24 ? 13.211 -6.859 -19.516 1 98.62 24 LEU B CA 1
ATOM 3102 C C . LEU B 1 24 ? 13.469 -5.488 -18.891 1 98.62 24 LEU B C 1
ATOM 3104 O O . LEU B 1 24 ? 12.531 -4.715 -18.672 1 98.62 24 LEU B O 1
ATOM 3108 N N . THR B 1 25 ? 14.727 -5.199 -18.594 1 97.94 25 THR B N 1
ATOM 3109 C CA . THR B 1 25 ? 15.039 -3.889 -18.031 1 97.94 25 THR B CA 1
ATOM 3110 C C . THR B 1 25 ? 14.633 -2.777 -19 1 97.94 25 THR B C 1
ATOM 3112 O O . THR B 1 25 ? 14.023 -1.788 -18.594 1 97.94 25 THR B O 1
ATOM 3115 N N . ARG B 1 26 ? 14.914 -2.945 -20.25 1 98.06 26 ARG B N 1
ATOM 3116 C CA . ARG B 1 26 ? 14.602 -1.951 -21.266 1 98.06 26 ARG B CA 1
ATOM 3117 C C . ARG B 1 26 ? 13.094 -1.794 -21.438 1 98.06 26 ARG B C 1
ATOM 3119 O O . ARG B 1 26 ? 12.578 -0.675 -21.422 1 98.06 26 ARG B O 1
ATOM 3126 N N . GLU B 1 27 ? 12.359 -2.889 -21.594 1 98 27 GLU B N 1
ATOM 3127 C CA . GLU B 1 27 ? 10.93 -2.844 -21.859 1 98 27 GLU B CA 1
ATOM 3128 C C . GLU B 1 27 ? 10.156 -2.32 -20.656 1 98 27 GLU B C 1
ATOM 3130 O O . GLU B 1 27 ? 9.203 -1.556 -20.797 1 98 27 GLU B O 1
ATOM 3135 N N . VAL B 1 28 ? 10.562 -2.719 -19.484 1 97.06 28 VAL B N 1
ATOM 3136 C CA . VAL B 1 28 ? 9.898 -2.268 -18.266 1 97.06 28 VAL B CA 1
ATOM 3137 C C . VAL B 1 28 ? 10.078 -0.76 -18.094 1 97.06 28 VAL B C 1
ATOM 3139 O O . VAL B 1 28 ? 9.125 -0.04 -17.797 1 97.06 28 VAL B O 1
ATOM 3142 N N . ALA B 1 29 ? 11.273 -0.272 -18.297 1 96.19 29 ALA B N 1
ATOM 3143 C CA . ALA B 1 29 ? 11.531 1.163 -18.203 1 96.19 29 ALA B CA 1
ATOM 3144 C C . ALA B 1 29 ? 10.641 1.946 -19.172 1 96.19 29 ALA B C 1
ATOM 3146 O O . ALA B 1 29 ? 10.156 3.031 -18.828 1 96.19 29 ALA B O 1
ATOM 3147 N N . ALA B 1 30 ? 10.367 1.36 -20.281 1 97.44 30 ALA B N 1
ATOM 3148 C CA . ALA B 1 30 ? 9.648 2.061 -21.344 1 97.44 30 ALA B CA 1
ATOM 3149 C C . ALA B 1 30 ? 8.141 1.944 -21.156 1 97.44 30 ALA B C 1
ATOM 3151 O O . ALA B 1 30 ? 7.391 2.842 -21.547 1 97.44 30 ALA B O 1
ATOM 3152 N N . LYS B 1 31 ? 7.656 0.822 -20.562 1 98 31 LYS B N 1
ATOM 3153 C CA . LYS B 1 31 ? 6.246 0.508 -20.766 1 98 31 LYS B CA 1
ATOM 3154 C C . LYS B 1 31 ? 5.527 0.306 -19.438 1 98 31 LYS B C 1
ATOM 3156 O O . LYS B 1 31 ? 4.301 0.19 -19.391 1 98 31 LYS B O 1
ATOM 3161 N N . ALA B 1 32 ? 6.234 0.268 -18.359 1 96.81 32 ALA B N 1
ATOM 3162 C CA . ALA B 1 32 ? 5.656 -0.094 -17.062 1 96.81 32 ALA B CA 1
ATOM 3163 C C . ALA B 1 32 ? 4.48 0.81 -16.719 1 96.81 32 ALA B C 1
ATOM 3165 O O . ALA B 1 32 ? 3.451 0.338 -16.219 1 96.81 32 ALA B O 1
ATOM 3166 N N . GLN B 1 33 ? 4.605 2.088 -16.891 1 95.75 33 GLN B N 1
ATOM 3167 C CA . GLN B 1 33 ? 3.535 3.025 -16.562 1 95.75 33 GLN B CA 1
ATOM 3168 C C . GLN B 1 33 ? 2.291 2.754 -17.406 1 95.75 33 GLN B C 1
ATOM 3170 O O . GLN B 1 33 ? 1.172 2.768 -16.891 1 95.75 33 GLN B O 1
ATOM 3175 N N . MET B 1 34 ? 2.49 2.535 -18.656 1 97.38 34 MET B N 1
ATOM 3176 C CA . MET B 1 34 ? 1.382 2.213 -19.547 1 97.38 34 MET B CA 1
ATOM 3177 C C . MET B 1 34 ? 0.692 0.923 -19.109 1 97.38 34 MET B C 1
ATOM 3179 O O . MET B 1 34 ? -0.538 0.85 -19.094 1 97.38 34 MET B O 1
ATOM 3183 N N . TRP B 1 35 ? 1.482 -0.135 -18.812 1 98.25 35 TRP B N 1
ATOM 3184 C CA . TRP B 1 35 ? 0.921 -1.399 -18.344 1 98.25 35 TRP B CA 1
ATOM 3185 C C . TRP B 1 35 ? 0.087 -1.195 -17.094 1 98.25 35 TRP B C 1
ATOM 3187 O O . TRP B 1 35 ? -0.977 -1.799 -16.938 1 98.25 35 TRP B O 1
ATOM 3197 N N . ALA B 1 36 ? 0.55 -0.358 -16.188 1 97.06 36 ALA B N 1
ATOM 3198 C CA . ALA B 1 36 ? -0.181 -0.075 -14.953 1 97.06 36 ALA B CA 1
ATOM 3199 C C . ALA B 1 36 ? -1.524 0.585 -15.25 1 97.06 36 ALA B C 1
ATOM 3201 O O . ALA B 1 36 ? -2.541 0.243 -14.641 1 97.06 36 ALA B O 1
ATOM 3202 N N . GLU B 1 37 ? -1.562 1.465 -16.172 1 95.69 37 GLU B N 1
ATOM 3203 C CA . GLU B 1 37 ? -2.773 2.207 -16.516 1 95.69 37 GLU B CA 1
ATOM 3204 C C . GLU B 1 37 ? -3.791 1.31 -17.203 1 95.69 37 GLU B C 1
ATOM 3206 O O . GLU B 1 37 ? -4.988 1.386 -16.922 1 95.69 37 GLU B O 1
ATOM 3211 N N . GLN B 1 38 ? -3.256 0.443 -18.062 1 97.12 38 GLN B N 1
ATOM 3212 C CA . GLN B 1 38 ? -4.188 -0.381 -18.828 1 97.12 38 GLN B CA 1
ATOM 3213 C C . GLN B 1 38 ? -4.438 -1.716 -18.125 1 97.12 38 GLN B C 1
ATOM 3215 O O . GLN B 1 38 ? -5.289 -2.496 -18.547 1 97.12 38 GLN B O 1
ATOM 3220 N N . ARG B 1 39 ? -3.652 -2.078 -17.109 1 97.5 39 ARG B N 1
ATOM 3221 C CA . ARG B 1 39 ? -3.826 -3.225 -16.219 1 97.5 39 ARG B CA 1
ATOM 3222 C C . ARG B 1 39 ? -3.523 -4.531 -16.953 1 97.5 39 ARG B C 1
ATOM 3224 O O . ARG B 1 39 ? -4.191 -5.543 -16.734 1 97.5 39 ARG B O 1
ATOM 3231 N N . HIS B 1 40 ? -2.613 -4.527 -17.906 1 98 40 HIS B N 1
ATOM 3232 C CA . HIS B 1 40 ? -2.09 -5.711 -18.578 1 98 40 HIS B CA 1
ATOM 3233 C C . HIS B 1 40 ? -0.871 -5.367 -19.438 1 98 40 HIS B C 1
ATOM 3235 O O . HIS B 1 40 ? -0.673 -4.207 -19.797 1 98 40 HIS B O 1
ATOM 3241 N N . VAL B 1 41 ? -0.064 -6.371 -19.703 1 98.12 41 VAL B N 1
ATOM 3242 C CA . VAL B 1 41 ? 1.018 -6.203 -20.672 1 98.12 41 VAL B CA 1
ATOM 3243 C C . VAL B 1 41 ? 0.485 -6.41 -22.078 1 98.12 41 VAL B C 1
ATOM 3245 O O . VAL B 1 41 ? -0.469 -7.164 -22.297 1 98.12 41 VAL B O 1
ATOM 3248 N N . ASP B 1 42 ? 1.119 -5.801 -23.016 1 97.5 42 ASP B N 1
ATOM 3249 C CA . ASP B 1 42 ? 0.711 -5.902 -24.406 1 97.5 42 ASP B CA 1
ATOM 3250 C C . ASP B 1 42 ? 0.936 -7.312 -24.953 1 97.5 42 ASP B C 1
ATOM 3252 O O . ASP B 1 42 ? 1.924 -7.965 -24.609 1 97.5 42 ASP B O 1
ATOM 3256 N N . ARG B 1 43 ? 0.028 -7.699 -25.844 1 98 43 ARG B N 1
ATOM 3257 C CA . ARG B 1 43 ? 0.206 -8.977 -26.531 1 98 43 ARG B CA 1
ATOM 3258 C C . ARG B 1 43 ? 1.523 -9.008 -27.297 1 98 43 ARG B C 1
ATOM 3260 O O . ARG B 1 43 ? 2.188 -10.047 -27.359 1 98 43 ARG B O 1
ATOM 3267 N N . GLU B 1 44 ? 1.852 -7.867 -27.844 1 98.12 44 GLU B N 1
ATOM 3268 C CA . GLU B 1 44 ? 3.104 -7.773 -28.594 1 98.12 44 GLU B CA 1
ATOM 3269 C C . GLU B 1 44 ? 4.301 -8.078 -27.688 1 98.12 44 GLU B C 1
ATOM 3271 O O . GLU B 1 44 ? 5.297 -8.648 -28.156 1 98.12 44 GLU B O 1
ATOM 3276 N N . PHE B 1 45 ? 4.238 -7.672 -26.453 1 98.62 45 PHE B N 1
ATOM 3277 C CA . PHE B 1 45 ? 5.32 -7.957 -25.516 1 98.62 45 PHE B CA 1
ATOM 3278 C C . PHE B 1 45 ? 5.477 -9.453 -25.312 1 98.62 45 PHE B C 1
ATOM 3280 O O . PHE B 1 45 ? 6.594 -9.969 -25.266 1 98.62 45 PHE B O 1
ATOM 3287 N N . TRP B 1 46 ? 4.383 -10.211 -25.219 1 98.75 46 TRP B N 1
ATOM 3288 C CA . TRP B 1 46 ? 4.422 -11.672 -25.125 1 98.75 46 TRP B CA 1
ATOM 3289 C C . TRP B 1 46 ? 5.105 -12.273 -26.344 1 98.75 46 TRP B C 1
ATOM 3291 O O . TRP B 1 46 ? 5.961 -13.156 -26.203 1 98.75 46 TRP B O 1
ATOM 3301 N N . LYS B 1 47 ? 4.742 -11.797 -27.484 1 98.62 47 LYS B N 1
ATOM 3302 C CA . LYS B 1 47 ? 5.293 -12.336 -28.719 1 98.62 47 LYS B CA 1
ATOM 3303 C C . LYS B 1 47 ? 6.789 -12.055 -28.828 1 98.62 47 LYS B C 1
ATOM 3305 O O . LYS B 1 47 ? 7.559 -12.914 -29.25 1 98.62 47 LYS B O 1
ATOM 3310 N N . GLN B 1 48 ? 7.176 -10.836 -28.438 1 98.69 48 GLN B N 1
ATOM 3311 C CA . GLN B 1 48 ? 8.594 -10.492 -28.438 1 98.69 48 GLN B CA 1
ATOM 3312 C C . GLN B 1 48 ? 9.375 -11.391 -27.484 1 98.69 48 GLN B C 1
ATOM 3314 O O . GLN B 1 48 ? 10.469 -11.859 -27.812 1 98.69 48 GLN B O 1
ATOM 3319 N N . ALA B 1 49 ? 8.812 -11.633 -26.328 1 98.88 49 ALA B N 1
ATOM 3320 C CA . ALA B 1 49 ? 9.445 -12.539 -25.359 1 98.88 49 ALA B CA 1
ATOM 3321 C C . ALA B 1 49 ? 9.57 -13.945 -25.938 1 98.88 49 ALA B C 1
ATOM 3323 O O . ALA B 1 49 ? 10.586 -14.617 -25.734 1 98.88 49 ALA B O 1
ATOM 3324 N N . GLY B 1 50 ? 8.516 -14.391 -26.625 1 98.81 50 GLY B N 1
ATOM 3325 C CA . GLY B 1 50 ? 8.562 -15.688 -27.281 1 98.81 50 GLY B CA 1
ATOM 3326 C C . GLY B 1 50 ? 9.648 -15.773 -28.344 1 98.81 50 GLY B C 1
ATOM 3327 O O . GLY B 1 50 ? 10.375 -16.766 -28.406 1 98.81 50 GLY B O 1
ATOM 3328 N N . GLU B 1 51 ? 9.789 -14.727 -29.125 1 98.44 51 GLU B N 1
ATOM 3329 C CA . GLU B 1 51 ? 10.805 -14.68 -30.172 1 98.44 51 GLU B CA 1
ATOM 3330 C C . GLU B 1 51 ? 12.211 -14.773 -29.594 1 98.44 51 GLU B C 1
ATOM 3332 O O . GLU B 1 51 ? 13.109 -15.359 -30.203 1 98.44 51 GLU B O 1
ATOM 3337 N N . LEU B 1 52 ? 12.32 -14.258 -28.406 1 98.5 52 LEU B N 1
ATOM 3338 C CA . LEU B 1 52 ? 13.633 -14.219 -27.766 1 98.5 52 LEU B CA 1
ATOM 3339 C C . LEU B 1 52 ? 13.875 -15.5 -26.969 1 98.5 52 LEU B C 1
ATOM 3341 O O . LEU B 1 52 ? 14.938 -15.664 -26.359 1 98.5 52 LEU B O 1
ATOM 3345 N N . GLY B 1 53 ? 12.891 -16.391 -26.938 1 98.25 53 GLY B N 1
ATOM 3346 C CA . GLY B 1 53 ? 13.055 -17.641 -26.219 1 98.25 53 GLY B CA 1
ATOM 3347 C C . GLY B 1 53 ? 12.867 -17.5 -24.719 1 98.25 53 GLY B C 1
ATOM 3348 O O . GLY B 1 53 ? 13.383 -18.297 -23.938 1 98.25 53 GLY B O 1
ATOM 3349 N N . LEU B 1 54 ? 12.125 -16.469 -24.281 1 98.88 54 LEU B N 1
ATOM 3350 C CA . LEU B 1 54 ? 11.961 -16.188 -22.859 1 98.88 54 LEU B CA 1
ATOM 3351 C C . LEU B 1 54 ? 10.68 -16.828 -22.328 1 98.88 54 LEU B C 1
ATOM 3353 O O . LEU B 1 54 ? 10.375 -16.719 -21.125 1 98.88 54 LEU B O 1
ATOM 3357 N N . LEU B 1 55 ? 9.906 -17.453 -23.188 1 98.94 55 LEU B N 1
ATOM 3358 C CA . LEU B 1 55 ? 8.727 -18.203 -22.781 1 98.94 55 LEU B CA 1
ATOM 3359 C C . LEU B 1 55 ? 8.969 -19.703 -22.891 1 98.94 55 LEU B C 1
ATOM 3361 O O . LEU B 1 55 ? 9.617 -20.156 -23.828 1 98.94 55 LEU B O 1
ATOM 3365 N N . CYS B 1 56 ? 8.492 -20.453 -21.859 1 98.88 56 CYS B N 1
ATOM 3366 C CA . CYS B 1 56 ? 8.547 -21.922 -21.859 1 98.88 56 CYS B CA 1
ATOM 3367 C C . CYS B 1 56 ? 9.969 -22.406 -22.062 1 98.88 56 CYS B C 1
ATOM 3369 O O . CYS B 1 56 ? 10.195 -23.375 -22.797 1 98.88 56 CYS B O 1
ATOM 3371 N N . ALA B 1 57 ? 10.891 -21.766 -21.406 1 98.62 57 ALA B N 1
ATOM 3372 C CA . ALA B 1 57 ? 12.305 -22.094 -21.562 1 98.62 57 ALA B CA 1
ATOM 3373 C C . ALA B 1 57 ? 12.602 -23.484 -21.016 1 98.62 57 ALA B C 1
ATOM 3375 O O . ALA B 1 57 ? 13.547 -24.141 -21.453 1 98.62 57 ALA B O 1
ATOM 3376 N N . SER B 1 58 ? 11.805 -23.984 -20.062 1 98 58 SER B N 1
ATOM 3377 C CA . SER B 1 58 ? 12.016 -25.281 -19.422 1 98 58 SER B CA 1
ATOM 3378 C C . SER B 1 58 ? 11.242 -26.391 -20.109 1 98 58 SER B C 1
ATOM 3380 O O . SER B 1 58 ? 11.234 -27.531 -19.656 1 98 58 SER B O 1
ATOM 3382 N N . ILE B 1 59 ? 10.57 -26.109 -21.188 1 98.75 59 ILE B N 1
ATOM 3383 C CA . ILE B 1 59 ? 9.758 -27.078 -21.922 1 98.75 59 ILE B CA 1
ATOM 3384 C C . ILE B 1 59 ? 10.578 -27.672 -23.078 1 98.75 59 ILE B C 1
ATOM 3386 O O . ILE B 1 59 ? 11.336 -26.969 -23.734 1 98.75 59 ILE B O 1
ATOM 3390 N N . PRO B 1 60 ? 10.461 -28.984 -23.391 1 98.69 60 PRO B N 1
ATOM 3391 C CA . PRO B 1 60 ? 11.227 -29.641 -24.453 1 98.69 60 PRO B CA 1
ATOM 3392 C C . PRO B 1 60 ? 11.031 -28.969 -25.812 1 98.69 60 PRO B C 1
ATOM 3394 O O . PRO B 1 60 ? 9.945 -28.484 -26.125 1 98.69 60 PRO B O 1
ATOM 3397 N N . GLU B 1 61 ? 12.008 -29.094 -26.609 1 98.56 61 GLU B N 1
ATOM 3398 C CA . GLU B 1 61 ? 12.008 -28.5 -27.938 1 98.56 61 GLU B CA 1
ATOM 3399 C C . GLU B 1 61 ? 10.922 -29.109 -28.828 1 98.56 61 GLU B C 1
ATOM 3401 O O . GLU B 1 61 ? 10.352 -28.438 -29.672 1 98.56 61 GLU B O 1
ATOM 3406 N N . GLU B 1 62 ? 10.695 -30.344 -28.625 1 98.31 62 GLU B N 1
ATOM 3407 C CA . GLU B 1 62 ? 9.695 -31.047 -29.422 1 98.31 62 GLU B CA 1
ATOM 3408 C C . GLU B 1 62 ? 8.312 -30.422 -29.25 1 98.31 62 GLU B C 1
ATOM 3410 O O . GLU B 1 62 ? 7.434 -30.609 -30.094 1 98.31 62 GLU B O 1
ATOM 3415 N N . TYR B 1 63 ? 8.156 -29.656 -28.203 1 98.56 63 TYR B N 1
ATOM 3416 C CA . TYR B 1 63 ? 6.887 -28.984 -27.969 1 98.56 63 TYR B CA 1
ATOM 3417 C C . TYR B 1 63 ? 7.043 -27.469 -28.109 1 98.56 63 TYR B C 1
ATOM 3419 O O . TYR B 1 63 ? 6.25 -26.703 -27.562 1 98.56 63 TYR B O 1
ATOM 3427 N N . GLY B 1 64 ? 8.156 -27.031 -28.703 1 98.31 64 GLY B N 1
ATOM 3428 C CA . GLY B 1 64 ? 8.359 -25.625 -29.016 1 98.31 64 GLY B CA 1
ATOM 3429 C C . GLY B 1 64 ? 9.094 -24.859 -27.922 1 98.31 64 GLY B C 1
ATOM 3430 O O . GLY B 1 64 ? 9.359 -23.672 -28.062 1 98.31 64 GLY B O 1
ATOM 3431 N N . GLY B 1 65 ? 9.422 -25.531 -26.844 1 98.5 65 GLY B N 1
ATOM 3432 C CA . GLY B 1 65 ? 10.094 -24.875 -25.734 1 98.5 65 GLY B CA 1
ATOM 3433 C C . GLY B 1 65 ? 11.586 -24.719 -25.953 1 98.5 65 GLY B C 1
ATOM 3434 O O . GLY B 1 65 ? 12.086 -24.953 -27.047 1 98.5 65 GLY B O 1
ATOM 3435 N N . GLY B 1 66 ? 12.227 -24.203 -24.969 1 97.75 66 GLY B N 1
ATOM 3436 C CA . GLY B 1 66 ? 13.641 -23.891 -25.062 1 97.75 66 GLY B CA 1
ATOM 3437 C C . GLY B 1 66 ? 14.531 -25.109 -24.828 1 97.75 66 GLY B C 1
ATOM 3438 O O . GLY B 1 66 ? 15.727 -25.062 -25.094 1 97.75 66 GLY B O 1
ATOM 3439 N N . GLY B 1 67 ? 13.961 -26.203 -24.312 1 98 67 GLY B N 1
ATOM 3440 C CA . GLY B 1 67 ? 14.703 -27.438 -24.125 1 98 67 GLY B CA 1
ATOM 3441 C C . GLY B 1 67 ? 15.5 -27.453 -22.828 1 98 67 GLY B C 1
ATOM 3442 O O . GLY B 1 67 ? 16.266 -28.391 -22.578 1 98 67 GLY B O 1
ATOM 3443 N N . GLY B 1 68 ? 15.32 -26.5 -22.016 1 97.12 68 GLY B N 1
ATOM 3444 C CA . GLY B 1 68 ? 16.031 -26.422 -20.734 1 97.12 68 GLY B CA 1
ATOM 3445 C C . GLY B 1 68 ? 15.281 -27.078 -19.594 1 97.12 68 GLY B C 1
ATOM 3446 O O . GLY B 1 68 ? 14.477 -27.984 -19.812 1 97.12 68 GLY B O 1
ATOM 3447 N N . THR B 1 69 ? 15.695 -26.703 -18.422 1 96.06 69 THR B N 1
ATOM 3448 C CA . THR B 1 69 ? 15.062 -27.156 -17.188 1 96.06 69 THR B CA 1
ATOM 3449 C C . THR B 1 69 ? 14.508 -25.969 -16.406 1 96.06 69 THR B C 1
ATOM 3451 O O . THR B 1 69 ? 14.508 -24.828 -16.891 1 96.06 69 THR B O 1
ATOM 3454 N N . PHE B 1 70 ? 14.016 -26.281 -15.219 1 97.06 70 PHE B N 1
ATOM 3455 C CA . PHE B 1 70 ? 13.406 -25.234 -14.406 1 97.06 70 PHE B CA 1
ATOM 3456 C C . PHE B 1 70 ? 14.398 -24.109 -14.141 1 97.06 70 PHE B C 1
ATOM 3458 O O . PHE B 1 70 ? 14 -22.953 -14.008 1 97.06 70 PHE B O 1
ATOM 3465 N N . VAL B 1 71 ? 15.719 -24.438 -14.055 1 97.31 71 VAL B N 1
ATOM 3466 C CA . VAL B 1 71 ? 16.719 -23.422 -13.75 1 97.31 71 VAL B CA 1
ATOM 3467 C C . VAL B 1 71 ? 16.703 -22.328 -14.82 1 97.31 71 VAL B C 1
ATOM 3469 O O . VAL B 1 71 ? 16.969 -21.156 -14.531 1 97.31 71 VAL B O 1
ATOM 3472 N N . HIS B 1 72 ? 16.328 -22.641 -16.047 1 98.12 72 HIS B N 1
ATOM 3473 C CA . HIS B 1 72 ? 16.234 -21.672 -17.141 1 98.12 72 HIS B CA 1
ATOM 3474 C C . HIS B 1 72 ? 15.055 -20.719 -16.922 1 98.12 72 HIS B C 1
ATOM 3476 O O . HIS B 1 72 ? 15.188 -19.516 -17.078 1 98.12 72 HIS B O 1
ATOM 3482 N N . HIS B 1 73 ? 13.914 -21.281 -16.531 1 98.25 73 HIS B N 1
ATOM 3483 C CA . HIS B 1 73 ? 12.797 -20.406 -16.156 1 98.25 73 HIS B CA 1
ATOM 3484 C C . HIS B 1 73 ? 13.164 -19.531 -14.961 1 98.25 73 HIS B C 1
ATOM 3486 O O . HIS B 1 73 ? 12.828 -18.344 -14.938 1 98.25 73 HIS B O 1
ATOM 3492 N N . ALA B 1 74 ? 13.797 -20.156 -13.984 1 98.25 74 ALA B N 1
ATOM 3493 C CA . ALA B 1 74 ? 14.188 -19.438 -12.773 1 98.25 74 ALA B CA 1
ATOM 3494 C C . ALA B 1 74 ? 15.094 -18.266 -13.102 1 98.25 74 ALA B C 1
ATOM 3496 O O . ALA B 1 74 ? 14.984 -17.203 -12.477 1 98.25 74 ALA B O 1
ATOM 3497 N N . ALA B 1 75 ? 15.961 -18.422 -14.07 1 98.06 75 ALA B N 1
ATOM 3498 C CA . ALA B 1 75 ? 16.859 -17.344 -14.477 1 98.06 75 ALA B CA 1
ATOM 3499 C C . ALA B 1 75 ? 16.078 -16.188 -15.078 1 98.06 75 ALA B C 1
ATOM 3501 O O . ALA B 1 75 ? 16.391 -15.016 -14.812 1 98.06 75 ALA B O 1
ATOM 3502 N N . ILE B 1 76 ? 15.102 -16.469 -15.859 1 98.62 76 ILE B N 1
ATOM 3503 C CA . ILE B 1 76 ? 14.25 -15.453 -16.453 1 98.62 76 ILE B CA 1
ATOM 3504 C C . ILE B 1 76 ? 13.445 -14.75 -15.367 1 98.62 76 ILE B C 1
ATOM 3506 O O . ILE B 1 76 ? 13.344 -13.523 -15.359 1 98.62 76 ILE B O 1
ATOM 3510 N N . GLN B 1 77 ? 12.938 -15.562 -14.43 1 98.5 77 GLN B N 1
ATOM 3511 C CA . GLN B 1 77 ? 12.18 -15 -13.312 1 98.5 77 GLN B CA 1
ATOM 3512 C C . GLN B 1 77 ? 13.055 -14.102 -12.445 1 98.5 77 GLN B C 1
ATOM 3514 O O . GLN B 1 77 ? 12.602 -13.07 -11.961 1 98.5 77 GLN B O 1
ATOM 3519 N N . TRP B 1 78 ? 14.25 -14.539 -12.211 1 98.06 78 TRP B N 1
ATOM 3520 C CA . TRP B 1 78 ? 15.203 -13.75 -11.438 1 98.06 78 TRP B CA 1
ATOM 3521 C C . TRP B 1 78 ? 15.484 -12.414 -12.117 1 98.06 78 TRP B C 1
ATOM 3523 O O . TRP B 1 78 ? 15.422 -11.359 -11.477 1 98.06 78 TRP B O 1
ATOM 3533 N N . ALA B 1 79 ? 15.727 -12.438 -13.422 1 98.06 79 ALA B N 1
ATOM 3534 C CA . ALA B 1 79 ? 15.945 -11.211 -14.188 1 98.06 79 ALA B CA 1
ATOM 3535 C C . ALA B 1 79 ? 14.742 -10.273 -14.07 1 98.06 79 ALA B C 1
ATOM 3537 O O . ALA B 1 79 ? 14.906 -9.07 -13.859 1 98.06 79 ALA B O 1
ATOM 3538 N N . TYR B 1 80 ? 13.578 -10.852 -14.164 1 98.38 80 TYR B N 1
ATOM 3539 C CA . TYR B 1 80 ? 12.359 -10.055 -14.094 1 98.38 80 TYR B CA 1
ATOM 3540 C C . TYR B 1 80 ? 12.172 -9.461 -12.703 1 98.38 80 TYR B C 1
ATOM 3542 O O . TYR B 1 80 ? 11.773 -8.297 -12.57 1 98.38 80 TYR B O 1
ATOM 3550 N N . SER B 1 81 ? 12.484 -10.273 -11.68 1 97.69 81 SER B N 1
ATOM 3551 C CA . SER B 1 81 ? 12.32 -9.805 -10.305 1 97.69 81 SER B CA 1
ATOM 3552 C C . SER B 1 81 ? 13.195 -8.586 -10.031 1 97.69 81 SER B C 1
ATOM 3554 O O . SER B 1 81 ? 12.805 -7.699 -9.266 1 97.69 81 SER B O 1
ATOM 3556 N N . GLN B 1 82 ? 14.258 -8.453 -10.719 1 96.19 82 GLN B N 1
ATOM 3557 C CA . GLN B 1 82 ? 15.219 -7.379 -10.492 1 96.19 82 GLN B CA 1
ATOM 3558 C C . GLN B 1 82 ? 14.75 -6.078 -11.141 1 96.19 82 GLN B C 1
ATOM 3560 O O . GLN B 1 82 ? 15.281 -5.008 -10.844 1 96.19 82 GLN B O 1
ATOM 3565 N N . THR B 1 83 ? 13.789 -6.156 -11.992 1 97.5 83 THR B N 1
ATOM 3566 C CA . THR B 1 83 ? 13.25 -4.941 -12.602 1 97.5 83 THR B CA 1
ATOM 3567 C C . THR B 1 83 ? 12.297 -4.23 -11.641 1 97.5 83 THR B C 1
ATOM 3569 O O . THR B 1 83 ? 12.008 -3.045 -11.812 1 97.5 83 THR B O 1
ATOM 3572 N N . GLY B 1 84 ? 11.727 -4.988 -10.695 1 97.44 84 GLY B N 1
ATOM 3573 C CA . GLY B 1 84 ? 10.742 -4.438 -9.773 1 97.44 84 GLY B CA 1
ATOM 3574 C C . GLY B 1 84 ? 9.336 -4.445 -10.336 1 97.44 84 GLY B C 1
ATOM 3575 O O . GLY B 1 84 ? 8.375 -4.156 -9.617 1 97.44 84 GLY B O 1
ATOM 3576 N N . ASP B 1 85 ? 9.172 -4.793 -11.555 1 97.75 85 ASP B N 1
ATOM 3577 C CA . ASP B 1 85 ? 7.863 -4.832 -12.188 1 97.75 85 ASP B CA 1
ATOM 3578 C C . ASP B 1 85 ? 7.117 -6.117 -11.836 1 97.75 85 ASP B C 1
ATOM 3580 O O . ASP B 1 85 ? 7.738 -7.121 -11.477 1 97.75 85 ASP B O 1
ATOM 3584 N N . ARG B 1 86 ? 5.781 -6.059 -11.836 1 98.06 86 ARG B N 1
ATOM 3585 C CA . ARG B 1 86 ? 4.957 -7.223 -11.523 1 98.06 86 ARG B CA 1
ATOM 3586 C C . ARG B 1 86 ? 3.818 -7.371 -12.523 1 98.06 86 ARG B C 1
ATOM 3588 O O . ARG B 1 86 ? 2.83 -8.055 -12.258 1 98.06 86 ARG B O 1
ATOM 3595 N N . ALA B 1 87 ? 3.928 -6.762 -13.672 1 98.5 87 ALA B N 1
ATOM 3596 C CA . ALA B 1 87 ? 2.84 -6.734 -14.648 1 98.5 87 ALA B CA 1
ATOM 3597 C C . ALA B 1 87 ? 2.791 -8.031 -15.453 1 98.5 87 ALA B C 1
ATOM 3599 O O . ALA B 1 87 ? 1.71 -8.523 -15.781 1 98.5 87 ALA B O 1
ATOM 3600 N N . TRP B 1 88 ? 3.955 -8.609 -15.758 1 98.62 88 TRP B N 1
ATOM 3601 C CA . TRP B 1 88 ? 4.09 -9.719 -16.688 1 98.62 88 TRP B CA 1
ATOM 3602 C C . TRP B 1 88 ? 3.816 -11.047 -16 1 98.62 88 TRP B C 1
ATOM 3604 O O . TRP B 1 88 ? 4.527 -11.43 -15.062 1 98.62 88 TRP B O 1
ATOM 3614 N N . GLY B 1 89 ? 2.787 -11.789 -16.453 1 98.56 89 GLY B N 1
ATOM 3615 C CA . GLY B 1 89 ? 2.326 -13.008 -15.805 1 98.56 89 GLY B CA 1
ATOM 3616 C C . GLY B 1 89 ? 3.012 -14.258 -16.312 1 98.56 89 GLY B C 1
ATOM 3617 O O . GLY B 1 89 ? 2.393 -15.32 -16.406 1 98.56 89 GLY B O 1
ATOM 3618 N N . ASN B 1 90 ? 4.293 -14.188 -16.641 1 98.81 90 ASN B N 1
ATOM 3619 C CA . ASN B 1 90 ? 5.012 -15.336 -17.188 1 98.81 90 ASN B CA 1
ATOM 3620 C C . ASN B 1 90 ? 5.195 -16.422 -16.125 1 98.81 90 ASN B C 1
ATOM 3622 O O . ASN B 1 90 ? 5.316 -17.609 -16.469 1 98.81 90 ASN B O 1
ATOM 3626 N N . SER B 1 91 ? 5.254 -16.016 -14.844 1 98.44 91 SER B N 1
ATOM 3627 C CA . SER B 1 91 ? 5.344 -17.016 -13.781 1 98.44 91 SER B CA 1
ATOM 3628 C C . SER B 1 91 ? 4.195 -18.016 -13.859 1 98.44 91 SER B C 1
ATOM 3630 O O . SER B 1 91 ? 4.402 -19.219 -13.695 1 98.44 91 SER B O 1
ATOM 3632 N N . VAL B 1 92 ? 3.045 -17.516 -14.18 1 98.69 92 VAL B N 1
ATOM 3633 C CA . VAL B 1 92 ? 1.873 -18.375 -14.297 1 98.69 92 VAL B CA 1
ATOM 3634 C C . VAL B 1 92 ? 1.889 -19.094 -15.648 1 98.69 92 VAL B C 1
ATOM 3636 O O . VAL B 1 92 ? 1.692 -20.297 -15.719 1 98.69 92 VAL B O 1
ATOM 3639 N N . HIS B 1 93 ? 2.248 -18.391 -16.703 1 98.81 93 HIS B N 1
ATOM 3640 C CA . HIS B 1 93 ? 2.244 -18.906 -18.062 1 98.81 93 HIS B CA 1
ATOM 3641 C C . HIS B 1 93 ? 3.293 -20 -18.25 1 98.81 93 HIS B C 1
ATOM 3643 O O . HIS B 1 93 ? 2.975 -21.188 -18.219 1 98.81 93 HIS B O 1
ATOM 3649 N N . SER B 1 94 ? 4.539 -19.641 -18.125 1 98.81 94 SER B N 1
ATOM 3650 C CA . SER B 1 94 ? 5.645 -20.547 -18.375 1 98.81 94 SER B CA 1
ATOM 3651 C C . SER B 1 94 ? 5.973 -21.375 -17.141 1 98.81 94 SER B C 1
ATOM 3653 O O . SER B 1 94 ? 6.395 -22.531 -17.25 1 98.81 94 SER B O 1
ATOM 3655 N N . GLY B 1 95 ? 5.777 -20.781 -15.969 1 98.19 95 GLY B N 1
ATOM 3656 C CA . GLY B 1 95 ? 6.258 -21.391 -14.742 1 98.19 95 GLY B CA 1
ATOM 3657 C C . GLY B 1 95 ? 5.281 -22.391 -14.156 1 98.19 95 GLY B C 1
ATOM 3658 O O . GLY B 1 95 ? 5.684 -23.312 -13.445 1 98.19 95 GLY B O 1
ATOM 3659 N N . ILE B 1 96 ? 4.008 -22.219 -14.477 1 98.38 96 ILE B N 1
ATOM 3660 C CA . ILE B 1 96 ? 3.002 -23.047 -13.82 1 98.38 96 ILE B CA 1
ATOM 3661 C C . ILE B 1 96 ? 2.211 -23.828 -14.867 1 98.38 96 ILE B C 1
ATOM 3663 O O . ILE B 1 96 ? 2.396 -25.031 -15.031 1 98.38 96 ILE B O 1
ATOM 3667 N N . VAL B 1 97 ? 1.551 -23.156 -15.758 1 98.88 97 VAL B N 1
ATOM 3668 C CA . VAL B 1 97 ? 0.595 -23.812 -16.656 1 98.88 97 VAL B CA 1
ATOM 3669 C C . VAL B 1 97 ? 1.338 -24.703 -17.641 1 98.88 97 VAL B C 1
ATOM 3671 O O . VAL B 1 97 ? 0.898 -25.812 -17.938 1 98.88 97 VAL B O 1
ATOM 3674 N N . ALA B 1 98 ? 2.418 -24.219 -18.172 1 98.88 98 ALA B N 1
ATOM 3675 C CA . ALA B 1 98 ? 3.18 -25.031 -19.125 1 98.88 98 ALA B CA 1
ATOM 3676 C C . ALA B 1 98 ? 3.561 -26.375 -18.531 1 98.88 98 ALA B C 1
ATOM 3678 O O . ALA B 1 98 ? 3.57 -27.391 -19.25 1 98.88 98 ALA B O 1
ATOM 3679 N N . HIS B 1 99 ? 3.822 -26.422 -17.266 1 98.38 99 HIS B N 1
ATOM 3680 C CA . HIS B 1 99 ? 4.25 -27.656 -16.641 1 98.38 99 HIS B CA 1
ATOM 3681 C C . HIS B 1 99 ? 3.059 -28.562 -16.328 1 98.38 99 HIS B C 1
ATOM 3683 O O . HIS B 1 99 ? 3.191 -29.781 -16.312 1 98.38 99 HIS B O 1
ATOM 3689 N N . TYR B 1 100 ? 1.892 -28 -16.062 1 98.75 100 TYR B N 1
ATOM 3690 C CA . TYR B 1 100 ? 0.688 -28.828 -16 1 98.75 100 TYR B CA 1
ATOM 3691 C C . TYR B 1 100 ? 0.467 -29.578 -17.312 1 98.75 100 TYR B C 1
ATOM 3693 O O . TYR B 1 100 ? 0.217 -30.781 -17.312 1 98.75 100 TYR B O 1
ATOM 3701 N N . LEU B 1 101 ? 0.611 -28.844 -18.422 1 98.81 101 LEU B N 1
ATOM 3702 C CA . LEU B 1 101 ? 0.391 -29.438 -19.734 1 98.81 101 LEU B CA 1
ATOM 3703 C C . LEU B 1 101 ? 1.465 -30.469 -20.047 1 98.81 101 LEU B C 1
ATOM 3705 O O . LEU B 1 101 ? 1.163 -31.547 -20.578 1 98.81 101 LEU B O 1
ATOM 3709 N N . LEU B 1 102 ? 2.664 -30.141 -19.703 1 98.69 102 LEU B N 1
ATOM 3710 C CA . LEU B 1 102 ? 3.77 -31.047 -19.984 1 98.69 102 LEU B CA 1
ATOM 3711 C C . LEU B 1 102 ? 3.621 -32.344 -19.203 1 98.69 102 LEU B C 1
ATOM 3713 O O . LEU B 1 102 ? 3.738 -33.438 -19.766 1 98.69 102 LEU B O 1
ATOM 3717 N N . ASP B 1 103 ? 3.33 -32.281 -17.922 1 98.06 103 ASP B N 1
ATOM 3718 C CA . ASP B 1 103 ? 3.402 -33.406 -17.016 1 98.06 103 ASP B CA 1
ATOM 3719 C C . ASP B 1 103 ? 2.135 -34.25 -17.094 1 98.06 103 ASP B C 1
ATOM 3721 O O . ASP B 1 103 ? 2.18 -35.469 -16.891 1 98.06 103 ASP B O 1
ATOM 3725 N N . TYR B 1 104 ? 1.021 -33.625 -17.422 1 98.62 104 TYR B N 1
ATOM 3726 C CA . TYR B 1 104 ? -0.225 -34.375 -17.266 1 98.62 104 TYR B CA 1
ATOM 3727 C C . TYR B 1 104 ? -0.997 -34.438 -18.578 1 98.62 104 TYR B C 1
ATOM 3729 O O . TYR B 1 104 ? -1.991 -35.156 -18.672 1 98.62 104 TYR B O 1
ATOM 3737 N N . GLY B 1 105 ? -0.583 -33.688 -19.562 1 98.62 105 GLY B N 1
ATOM 3738 C CA . GLY B 1 105 ? -1.265 -33.719 -20.859 1 98.62 105 GLY B CA 1
ATOM 3739 C C . GLY B 1 105 ? -0.96 -34.938 -21.672 1 98.62 105 GLY B C 1
ATOM 3740 O O . GLY B 1 105 ? 0.08 -35.562 -21.484 1 98.62 105 GLY B O 1
ATOM 3741 N N . THR B 1 106 ? -1.866 -35.281 -22.5 1 98.31 106 THR B N 1
ATOM 3742 C CA . THR B 1 106 ? -1.587 -36.281 -23.531 1 98.31 106 THR B CA 1
ATOM 3743 C C . THR B 1 106 ? -0.625 -35.719 -24.578 1 98.31 106 THR B C 1
ATOM 3745 O O . THR B 1 106 ? -0.38 -34.5 -24.625 1 98.31 106 THR B O 1
ATOM 3748 N N . GLU B 1 107 ? -0.133 -36.625 -25.391 1 98.44 107 GLU B N 1
ATOM 3749 C CA . GLU B 1 107 ? 0.736 -36.188 -26.469 1 98.44 107 GLU B CA 1
ATOM 3750 C C . GLU B 1 107 ? 0.023 -35.188 -27.391 1 98.44 107 GLU B C 1
ATOM 3752 O O . GLU B 1 107 ? 0.609 -34.188 -27.797 1 98.44 107 GLU B O 1
ATOM 3757 N N . GLN B 1 108 ? -1.19 -35.438 -27.672 1 98.25 108 GLN B N 1
ATOM 3758 C CA . GLN B 1 108 ? -1.981 -34.562 -28.516 1 98.25 108 GLN B CA 1
ATOM 3759 C C . GLN B 1 108 ? -2.145 -33.188 -27.875 1 98.25 108 GLN B C 1
ATOM 3761 O O . GLN B 1 108 ? -2.039 -32.156 -28.547 1 98.25 108 GLN B O 1
ATOM 3766 N N . GLN B 1 109 ? -2.396 -33.156 -26.625 1 98.69 109 GLN B N 1
ATOM 3767 C CA . GLN B 1 109 ? -2.574 -31.906 -25.906 1 98.69 109 GLN B CA 1
ATOM 3768 C C . GLN B 1 109 ? -1.281 -31.094 -25.875 1 98.69 109 GLN B C 1
ATOM 3770 O O . GLN B 1 109 ? -1.295 -29.891 -26.109 1 98.69 109 GLN B O 1
ATOM 3775 N N . ARG B 1 110 ? -0.146 -31.719 -25.609 1 98.81 110 ARG B N 1
ATOM 3776 C CA . ARG B 1 110 ? 1.15 -31.047 -25.609 1 98.81 110 ARG B CA 1
ATOM 3777 C C . ARG B 1 110 ? 1.447 -30.406 -26.953 1 98.81 110 ARG B C 1
ATOM 3779 O O . ARG B 1 110 ? 1.863 -29.25 -27.031 1 98.81 110 ARG B O 1
ATOM 3786 N N . GLN B 1 111 ? 1.159 -31.156 -27.969 1 98.62 111 GLN B N 1
ATOM 3787 C CA . GLN B 1 111 ? 1.421 -30.672 -29.328 1 98.62 111 GLN B CA 1
ATOM 3788 C C . GLN B 1 111 ? 0.469 -29.547 -29.703 1 98.62 111 GLN B C 1
ATOM 3790 O O . GLN B 1 111 ? 0.841 -28.641 -30.438 1 98.62 111 GLN B O 1
ATOM 3795 N N . ARG B 1 112 ? -0.617 -29.578 -29.188 1 98.38 112 ARG B N 1
ATOM 3796 C CA . ARG B 1 112 ? -1.659 -28.625 -29.547 1 98.38 112 ARG B CA 1
ATOM 3797 C C . ARG B 1 112 ? -1.407 -27.266 -28.891 1 98.38 112 ARG B C 1
ATOM 3799 O O . ARG B 1 112 ? -1.637 -26.219 -29.5 1 98.38 112 ARG B O 1
ATOM 3806 N N . TRP B 1 113 ? -0.947 -27.219 -27.672 1 98.88 113 TRP B N 1
ATOM 3807 C CA . TRP B 1 113 ? -1.027 -25.969 -26.922 1 98.88 113 TRP B CA 1
ATOM 3808 C C . TRP B 1 113 ? 0.364 -25.438 -26.594 1 98.88 113 TRP B C 1
ATOM 3810 O O . TRP B 1 113 ? 0.603 -24.219 -26.672 1 98.88 113 TRP B O 1
ATOM 3820 N N . LEU B 1 114 ? 1.373 -26.219 -26.297 1 98.94 114 LEU B N 1
ATOM 3821 C CA . LEU B 1 114 ? 2.662 -25.781 -25.781 1 98.94 114 LEU B CA 1
ATOM 3822 C C . LEU B 1 114 ? 3.416 -24.953 -26.812 1 98.94 114 LEU B C 1
ATOM 3824 O O . LEU B 1 114 ? 4.023 -23.938 -26.484 1 98.94 114 LEU B O 1
ATOM 3828 N N . PRO B 1 115 ? 3.398 -25.359 -28.109 1 98.88 115 PRO B N 1
ATOM 3829 C CA . PRO B 1 115 ? 4.105 -24.531 -29.078 1 98.88 115 PRO B CA 1
ATOM 3830 C C . PRO B 1 115 ? 3.57 -23.109 -29.141 1 98.88 115 PRO B C 1
ATOM 3832 O O . PRO B 1 115 ? 4.352 -22.156 -29.219 1 98.88 115 PRO B O 1
ATOM 3835 N N . GLY B 1 116 ? 2.271 -22.938 -29.109 1 98.88 116 GLY B N 1
ATOM 3836 C CA . GLY B 1 116 ? 1.68 -21.609 -29.094 1 98.88 116 GLY B CA 1
ATOM 3837 C C . GLY B 1 116 ? 2.031 -20.828 -27.844 1 98.88 116 GLY B C 1
ATOM 3838 O O . GLY B 1 116 ? 2.178 -19.594 -27.891 1 98.88 116 GLY B O 1
ATOM 3839 N N . MET B 1 117 ? 2.154 -21.5 -26.703 1 98.94 117 MET B N 1
ATOM 3840 C CA . MET B 1 117 ? 2.588 -20.844 -25.469 1 98.94 117 MET B CA 1
ATOM 3841 C C . MET B 1 117 ? 4.043 -20.391 -25.578 1 98.94 117 MET B C 1
ATOM 3843 O O . MET B 1 117 ? 4.398 -19.312 -25.094 1 98.94 117 MET B O 1
ATOM 3847 N N . ALA B 1 118 ? 4.867 -21.172 -26.234 1 98.88 118 ALA B N 1
ATOM 3848 C CA . ALA B 1 118 ? 6.289 -20.859 -26.359 1 98.88 118 ALA B CA 1
ATOM 3849 C C . ALA B 1 118 ? 6.508 -19.625 -27.234 1 98.88 118 ALA B C 1
ATOM 3851 O O . ALA B 1 118 ? 7.449 -18.859 -27.016 1 98.88 118 ALA B O 1
ATOM 3852 N N . THR B 1 119 ? 5.617 -19.406 -28.203 1 98.62 119 THR B N 1
ATOM 3853 C CA . THR B 1 119 ? 5.773 -18.297 -29.125 1 98.62 119 THR B CA 1
ATOM 3854 C C . THR B 1 119 ? 5.113 -17.031 -28.562 1 98.62 119 THR B C 1
ATOM 3856 O O . THR B 1 119 ? 5.367 -15.93 -29.047 1 98.62 119 THR B O 1
ATOM 3859 N N . GLY B 1 120 ? 4.293 -17.234 -27.609 1 98.69 120 GLY B N 1
ATOM 3860 C CA . GLY B 1 120 ? 3.52 -16.109 -27.078 1 98.69 120 GLY B CA 1
ATOM 3861 C C . GLY B 1 120 ? 2.217 -15.891 -27.828 1 98.69 120 GLY B C 1
ATOM 3862 O O . GLY B 1 120 ? 1.474 -14.953 -27.516 1 98.69 120 GLY B O 1
ATOM 3863 N N . ASP B 1 121 ? 1.896 -16.75 -28.75 1 98.5 121 ASP B N 1
ATOM 3864 C CA . ASP B 1 121 ? 0.621 -16.672 -29.453 1 98.5 121 ASP B CA 1
ATOM 3865 C C . ASP B 1 121 ? -0.538 -17.062 -28.547 1 98.5 121 ASP B C 1
ATOM 3867 O O . ASP B 1 121 ? -1.669 -16.609 -28.734 1 98.5 121 ASP B O 1
ATOM 3871 N N . LEU B 1 122 ? -0.253 -17.891 -27.594 1 98.75 122 LEU B N 1
ATOM 3872 C CA . LEU B 1 122 ? -1.207 -18.25 -26.547 1 98.75 122 LEU B CA 1
ATOM 3873 C C . LEU B 1 122 ? -0.707 -17.812 -25.172 1 98.75 122 LEU B C 1
ATOM 3875 O O . LEU B 1 122 ? 0.443 -18.062 -24.812 1 98.75 122 LEU B O 1
ATOM 3879 N N . VAL B 1 123 ? -1.522 -17.062 -24.484 1 98.88 123 VAL B N 1
ATOM 3880 C CA . VAL B 1 123 ? -1.273 -16.734 -23.094 1 98.88 123 VAL B CA 1
ATOM 3881 C C . VAL B 1 123 ? -2.131 -17.625 -22.188 1 98.88 123 VAL B C 1
ATOM 3883 O O . VAL B 1 123 ? -3.324 -17.797 -22.438 1 98.88 123 VAL B O 1
ATOM 3886 N N . ALA B 1 124 ? -1.505 -18.125 -21.141 1 98.88 124 ALA B N 1
ATOM 3887 C CA . ALA B 1 124 ? -2.203 -19.125 -20.344 1 98.88 124 ALA B CA 1
ATOM 3888 C C . ALA B 1 124 ? -2.436 -18.625 -18.922 1 98.88 124 ALA B C 1
ATOM 3890 O O . ALA B 1 124 ? -1.689 -17.781 -18.422 1 98.88 124 ALA B O 1
ATOM 3891 N N . ALA B 1 125 ? -3.484 -19.109 -18.297 1 98.88 125 ALA B N 1
ATOM 3892 C CA . ALA B 1 125 ? -3.852 -18.875 -16.906 1 98.88 125 ALA B CA 1
ATOM 3893 C C . ALA B 1 125 ? -4.359 -20.156 -16.25 1 98.88 125 ALA B C 1
ATOM 3895 O O . ALA B 1 125 ? -4.602 -21.156 -16.938 1 98.88 125 ALA B O 1
ATOM 3896 N N . ILE B 1 126 ? -4.426 -20.141 -14.969 1 98.69 126 ILE B N 1
ATOM 3897 C CA . ILE B 1 126 ? -5.027 -21.234 -14.211 1 98.69 126 ILE B CA 1
ATOM 3898 C C . ILE B 1 126 ? -6.086 -20.688 -13.258 1 98.69 126 ILE B C 1
ATOM 3900 O O . ILE B 1 126 ? -5.844 -19.703 -12.547 1 98.69 126 ILE B O 1
ATOM 3904 N N . GLY B 1 127 ? -7.281 -21.219 -13.352 1 98.5 127 GLY B N 1
ATOM 3905 C CA . GLY B 1 127 ? -8.414 -20.781 -12.547 1 98.5 127 GLY B CA 1
ATOM 3906 C C . GLY B 1 127 ? -8.766 -21.75 -11.43 1 98.5 127 GLY B C 1
ATOM 3907 O O . GLY B 1 127 ? -9.547 -22.672 -11.641 1 98.5 127 GLY B O 1
ATOM 3908 N N . MET B 1 128 ? -8.336 -21.438 -10.195 1 97.31 128 MET B N 1
ATOM 3909 C CA . MET B 1 128 ? -8.602 -22.266 -9.023 1 97.31 128 MET B CA 1
ATOM 3910 C C . MET B 1 128 ? -9.508 -21.547 -8.039 1 97.31 128 MET B C 1
ATOM 3912 O O . MET B 1 128 ? -10.633 -21.984 -7.781 1 97.31 128 MET B O 1
ATOM 3916 N N . THR B 1 129 ? -9.102 -20.375 -7.66 1 97.69 129 THR B N 1
ATOM 3917 C CA . THR B 1 129 ? -9.75 -19.609 -6.598 1 97.69 129 THR B CA 1
ATOM 3918 C C . THR B 1 129 ? -11.133 -19.141 -7.027 1 97.69 129 THR B C 1
ATOM 3920 O O . THR B 1 129 ? -11.328 -18.734 -8.172 1 97.69 129 THR B O 1
ATOM 3923 N N . GLU B 1 130 ? -12.07 -19.297 -6.152 1 98.06 130 GLU B N 1
ATOM 3924 C CA . GLU B 1 130 ? -13.445 -18.828 -6.309 1 98.06 130 GLU B CA 1
ATOM 3925 C C . GLU B 1 130 ? -13.828 -17.859 -5.199 1 98.06 130 GLU B C 1
ATOM 3927 O O . GLU B 1 130 ? -13.133 -17.766 -4.184 1 98.06 130 GLU B O 1
ATOM 3932 N N . PRO B 1 131 ? -14.883 -17.125 -5.426 1 94.81 131 PRO B N 1
ATOM 3933 C CA . PRO B 1 131 ? -15.305 -16.203 -4.379 1 94.81 131 PRO B CA 1
ATOM 3934 C C . PRO B 1 131 ? -15.484 -16.875 -3.021 1 94.81 131 PRO B C 1
ATOM 3936 O O . PRO B 1 131 ? -15.18 -16.281 -1.984 1 94.81 131 PRO B O 1
ATOM 3939 N N . SER B 1 132 ? -15.867 -18.094 -3.002 1 93.25 132 SER B N 1
ATOM 3940 C CA . SER B 1 132 ? -16.172 -18.766 -1.743 1 93.25 132 SER B CA 1
ATOM 3941 C C . SER B 1 132 ? -15.055 -19.719 -1.342 1 93.25 132 SER B C 1
ATOM 3943 O O . SER B 1 132 ? -15.109 -20.328 -0.278 1 93.25 132 SER B O 1
ATOM 3945 N N . ALA B 1 133 ? -14.031 -19.844 -2.199 1 94.62 133 ALA B N 1
ATOM 3946 C CA . ALA B 1 133 ? -12.984 -20.828 -1.907 1 94.62 133 ALA B CA 1
ATOM 3947 C C . ALA B 1 133 ? -11.625 -20.328 -2.404 1 94.62 133 ALA B C 1
ATOM 3949 O O . ALA B 1 133 ? -11.43 -20.141 -3.605 1 94.62 133 ALA B O 1
ATOM 3950 N N . GLY B 1 134 ? -10.742 -20.125 -1.472 1 93.88 134 GLY B N 1
ATOM 3951 C CA . GLY B 1 134 ? -9.344 -19.812 -1.754 1 93.88 134 GLY B CA 1
ATOM 3952 C C . GLY B 1 134 ? -8.383 -20.859 -1.207 1 93.88 134 GLY B C 1
ATOM 3953 O O . GLY B 1 134 ? -8.117 -21.8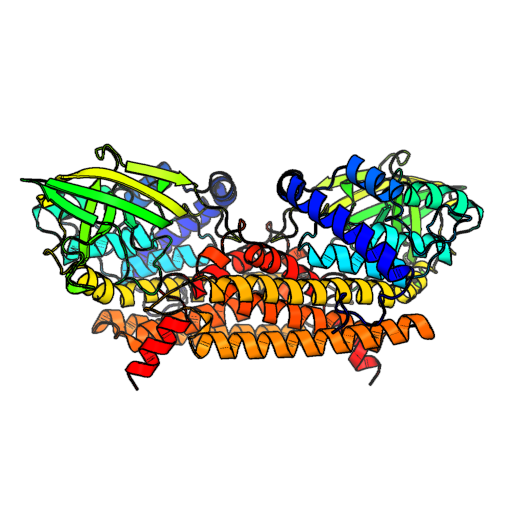75 -1.855 1 93.88 134 GLY B O 1
ATOM 3954 N N . SER B 1 135 ? -7.996 -20.672 0.069 1 91.81 135 SER B N 1
ATOM 3955 C CA . SER B 1 135 ? -7.129 -21.641 0.749 1 91.81 135 SER B CA 1
ATOM 3956 C C . SER B 1 135 ? -7.805 -23 0.87 1 91.81 135 SER B C 1
ATOM 3958 O O . SER B 1 135 ? -7.133 -24.031 0.832 1 91.81 135 SER B O 1
ATOM 3960 N N . ASP B 1 136 ? -9.062 -23.016 0.994 1 93.5 136 ASP B N 1
ATOM 3961 C CA . ASP B 1 136 ? -9.844 -24.25 1.024 1 93.5 136 ASP B CA 1
ATOM 3962 C C . ASP B 1 136 ? -10.242 -24.688 -0.385 1 93.5 136 ASP B C 1
ATOM 3964 O O . ASP B 1 136 ? -11.43 -24.766 -0.705 1 93.5 136 ASP B O 1
ATOM 3968 N N . LEU B 1 137 ? -9.281 -25.094 -1.115 1 92.75 137 LEU B N 1
ATOM 3969 C CA . LEU B 1 137 ? -9.461 -25.391 -2.533 1 92.75 137 LEU B CA 1
ATOM 3970 C C . LEU B 1 137 ? -10.422 -26.562 -2.73 1 92.75 137 LEU B C 1
ATOM 3972 O O . LEU B 1 137 ? -11.109 -26.641 -3.754 1 92.75 137 LEU B O 1
ATOM 3976 N N . LYS B 1 138 ? -10.492 -27.438 -1.812 1 93.62 138 LYS B N 1
ATOM 3977 C CA . LYS B 1 138 ? -11.359 -28.609 -1.957 1 93.62 138 LYS B CA 1
ATOM 3978 C C . LYS B 1 138 ? -12.828 -28.203 -1.938 1 93.62 138 LYS B C 1
ATOM 3980 O O . LYS B 1 138 ? -13.695 -29 -2.316 1 93.62 138 LYS B O 1
ATOM 3985 N N . ALA B 1 139 ? -13.078 -26.984 -1.508 1 95.12 139 ALA B N 1
ATOM 3986 C CA . ALA B 1 139 ? -14.461 -26.547 -1.343 1 95.12 139 ALA B CA 1
ATOM 3987 C C . ALA B 1 139 ? -14.945 -25.781 -2.568 1 95.12 139 ALA B C 1
ATOM 3989 O O . ALA B 1 139 ? -16.016 -25.156 -2.541 1 95.12 139 ALA B O 1
ATOM 3990 N N . ILE B 1 140 ? -14.203 -25.797 -3.652 1 97.44 140 ILE B N 1
ATOM 3991 C CA . ILE B 1 140 ? -14.641 -25.078 -4.844 1 97.44 140 ILE B CA 1
ATOM 3992 C C . ILE B 1 140 ? -15.984 -25.625 -5.312 1 97.44 140 ILE B C 1
ATOM 3994 O O . ILE B 1 140 ? -16.344 -26.75 -4.996 1 97.44 140 ILE B O 1
ATOM 3998 N N . ARG B 1 141 ? -16.719 -24.734 -6.137 1 97.25 141 ARG B N 1
ATOM 3999 C CA . ARG B 1 141 ? -18.094 -25.078 -6.5 1 97.25 141 ARG B CA 1
ATOM 4000 C C . ARG B 1 141 ? -18.266 -25.141 -8.016 1 97.25 141 ARG B C 1
ATOM 4002 O O . ARG B 1 141 ? -19.266 -25.641 -8.516 1 97.25 141 ARG B O 1
ATOM 4009 N N . THR B 1 142 ? -17.312 -24.625 -8.766 1 98.69 142 THR B N 1
ATOM 4010 C CA . THR B 1 142 ? -17.375 -24.766 -10.219 1 98.69 142 THR B CA 1
ATOM 4011 C C . THR B 1 142 ? -17.516 -26.219 -10.625 1 98.69 142 THR B C 1
ATOM 4013 O O . THR B 1 142 ? -16.812 -27.094 -10.102 1 98.69 142 THR B O 1
ATOM 4016 N N . THR B 1 143 ? -18.438 -26.469 -11.578 1 98.69 143 THR B N 1
ATOM 4017 C CA . THR B 1 143 ? -18.688 -27.844 -12 1 98.69 143 THR B CA 1
ATOM 4018 C C . THR B 1 143 ? -18.344 -28.031 -13.469 1 98.69 143 THR B C 1
ATOM 4020 O O . THR B 1 143 ? -18.359 -27.078 -14.25 1 98.69 143 THR B O 1
ATOM 4023 N N . ALA B 1 144 ? -17.906 -29.203 -13.789 1 98.75 144 ALA B N 1
ATOM 4024 C CA . ALA B 1 144 ? -17.766 -29.688 -15.156 1 98.75 144 ALA B CA 1
ATOM 4025 C C . ALA B 1 144 ? -18.5 -31.016 -15.344 1 98.75 144 ALA B C 1
ATOM 4027 O O . ALA B 1 144 ? -17.938 -32.094 -15.094 1 98.75 144 ALA B O 1
ATOM 4028 N N . ARG B 1 145 ? -19.656 -30.922 -15.883 1 98.06 145 ARG B N 1
ATOM 4029 C CA . ARG B 1 145 ? -20.469 -32.125 -16.062 1 98.06 145 ARG B CA 1
ATOM 4030 C C . ARG B 1 145 ? -20.266 -32.719 -17.438 1 98.06 145 ARG B C 1
ATOM 4032 O O . ARG B 1 145 ? -20.328 -32.031 -18.453 1 98.06 145 ARG B O 1
ATOM 4039 N N . ARG B 1 146 ? -20.031 -34.062 -17.469 1 97.81 146 ARG B N 1
ATOM 4040 C CA . ARG B 1 146 ? -19.906 -34.75 -18.734 1 97.81 146 ARG B CA 1
ATOM 4041 C C . ARG B 1 146 ? -21.234 -34.781 -19.484 1 97.81 146 ARG B C 1
ATOM 4043 O O . ARG B 1 146 ? -22.281 -35.094 -18.891 1 97.81 146 ARG B O 1
ATOM 4050 N N . ASP B 1 147 ? -21.234 -34.375 -20.703 1 97.69 147 ASP B N 1
ATOM 4051 C CA . ASP B 1 147 ? -22.359 -34.438 -21.625 1 97.69 147 ASP B CA 1
ATOM 4052 C C . ASP B 1 147 ? -21.922 -34.969 -23 1 97.69 147 ASP B C 1
ATOM 4054 O O . ASP B 1 147 ? -21.594 -34.188 -23.891 1 97.69 147 ASP B O 1
ATOM 4058 N N . GLY B 1 148 ? -22 -36.281 -23.172 1 97.12 148 GLY B N 1
ATOM 4059 C CA . GLY B 1 148 ? -21.469 -36.875 -24.391 1 97.12 148 GLY B CA 1
ATOM 4060 C C . GLY B 1 148 ? -19.969 -36.75 -24.531 1 97.12 148 GLY B C 1
ATOM 4061 O O . GLY B 1 148 ? -19.219 -37.156 -23.656 1 97.12 148 GLY B O 1
ATOM 4062 N N . ASP B 1 149 ? -19.609 -36.062 -25.609 1 97.5 149 ASP B N 1
ATOM 4063 C CA . ASP B 1 149 ? -18.188 -35.906 -25.906 1 97.5 149 ASP B CA 1
ATOM 4064 C C . ASP B 1 149 ? -17.656 -34.562 -25.391 1 97.5 149 ASP B C 1
ATOM 4066 O O . ASP B 1 149 ? -16.562 -34.125 -25.734 1 97.5 149 ASP B O 1
ATOM 4070 N N . ASP B 1 150 ? -18.516 -33.938 -24.469 1 98.31 150 ASP B N 1
ATOM 4071 C CA . ASP B 1 150 ? -18.125 -32.625 -23.953 1 98.31 150 ASP B CA 1
ATOM 4072 C C . ASP B 1 150 ? -18.25 -32.594 -22.438 1 98.31 150 ASP B C 1
ATOM 4074 O O . ASP B 1 150 ? -18.875 -33.438 -21.828 1 98.31 150 ASP B O 1
ATOM 4078 N N . TYR B 1 151 ? -17.562 -31.656 -21.875 1 98.62 151 TYR B N 1
ATOM 4079 C CA . TYR B 1 151 ? -17.875 -31.156 -20.547 1 98.62 151 TYR B CA 1
ATOM 4080 C C . TYR B 1 151 ? -18.656 -29.844 -20.625 1 98.62 151 TYR B C 1
ATOM 4082 O O . TYR B 1 151 ? -18.391 -29.016 -21.516 1 98.62 151 TYR B O 1
ATOM 4090 N N . VAL B 1 152 ? -19.594 -29.672 -19.75 1 98.81 152 VAL B N 1
ATOM 4091 C CA . VAL B 1 152 ? -20.281 -28.391 -19.578 1 98.81 152 VAL B CA 1
ATOM 4092 C C . VAL B 1 152 ? -19.875 -27.766 -18.25 1 98.81 152 VAL B C 1
ATOM 4094 O O . VAL B 1 152 ? -20.141 -28.312 -17.172 1 98.81 152 VAL B O 1
ATOM 4097 N N . ILE B 1 153 ? -19.219 -26.594 -18.328 1 98.88 153 ILE B N 1
ATOM 4098 C CA . ILE B 1 153 ? -18.625 -25.969 -17.156 1 98.88 153 ILE B CA 1
ATOM 4099 C C . ILE B 1 153 ? -19.516 -24.812 -16.688 1 98.88 153 ILE B C 1
ATOM 4101 O O . ILE B 1 153 ? -19.953 -23.984 -17.5 1 98.88 153 ILE B O 1
ATOM 4105 N N . ASN B 1 154 ? -19.875 -24.797 -15.422 1 98.88 154 ASN B N 1
ATOM 4106 C CA . ASN B 1 154 ? -20.609 -23.719 -14.758 1 98.88 154 ASN B CA 1
ATOM 4107 C C . ASN B 1 154 ? -19.906 -23.266 -13.484 1 98.88 154 ASN B C 1
ATOM 4109 O O . ASN B 1 154 ? -19.5 -24.094 -12.664 1 98.88 154 ASN B O 1
ATOM 4113 N N . GLY B 1 155 ? -19.719 -22 -13.375 1 98.62 155 GLY B N 1
ATOM 4114 C CA . GLY B 1 155 ? -19.125 -21.469 -12.164 1 98.62 155 GLY B CA 1
ATOM 4115 C C . GLY B 1 155 ? -18.391 -20.156 -12.375 1 98.62 155 GLY B C 1
ATOM 4116 O O . GLY B 1 155 ? -18.688 -19.422 -13.32 1 98.62 155 GLY B O 1
ATOM 4117 N N . SER B 1 156 ? -17.578 -19.781 -11.406 1 98.69 156 SER B N 1
ATOM 4118 C CA . SER B 1 156 ? -16.797 -18.547 -11.469 1 98.69 156 SER B CA 1
ATOM 4119 C C . SER B 1 156 ? -15.469 -18.688 -10.742 1 98.69 156 SER B C 1
ATOM 4121 O O . SER B 1 156 ? -15.336 -19.5 -9.828 1 98.69 156 SER B O 1
ATOM 4123 N N . LYS B 1 157 ? -14.531 -18.062 -11.227 1 98.69 157 LYS B N 1
ATOM 4124 C CA . LYS B 1 157 ? -13.211 -17.906 -10.617 1 98.69 157 LYS B CA 1
ATOM 4125 C C . LYS B 1 157 ? -12.883 -16.438 -10.367 1 98.69 157 LYS B C 1
ATOM 4127 O O . LYS B 1 157 ? -13.453 -15.555 -11 1 98.69 157 LYS B O 1
ATOM 4132 N N . THR B 1 158 ? -12.008 -16.172 -9.367 1 98.31 158 THR B N 1
ATOM 4133 C CA . THR B 1 158 ? -11.602 -14.805 -9.07 1 98.31 158 THR B CA 1
ATOM 4134 C C . THR B 1 158 ? -10.109 -14.742 -8.727 1 98.31 158 THR B C 1
ATOM 4136 O O . THR B 1 158 ? -9.484 -15.773 -8.484 1 98.31 158 THR B O 1
ATOM 4139 N N . PHE B 1 159 ? -9.531 -13.531 -8.852 1 98.31 159 PHE B N 1
ATOM 4140 C CA . PHE B 1 159 ? -8.117 -13.266 -8.625 1 98.31 159 PHE B CA 1
ATOM 4141 C C . PHE B 1 159 ? -7.258 -14.031 -9.625 1 98.31 159 PHE B C 1
ATOM 4143 O O . PHE B 1 159 ? -6.184 -14.531 -9.273 1 98.31 159 PHE B O 1
ATOM 4150 N N . ILE B 1 160 ? -7.684 -14.164 -10.867 1 98.62 160 ILE B N 1
ATOM 4151 C CA . ILE B 1 160 ? -6.969 -15.031 -11.797 1 98.62 160 ILE B CA 1
ATOM 4152 C C . ILE B 1 160 ? -5.941 -14.211 -12.578 1 98.62 160 ILE B C 1
ATOM 4154 O O . ILE B 1 160 ? -6.305 -13.352 -13.383 1 98.62 160 ILE B O 1
ATOM 4158 N N . THR B 1 161 ? -4.68 -14.477 -12.297 1 98.38 161 THR B N 1
ATOM 4159 C CA . THR B 1 161 ? -3.578 -13.875 -13.039 1 98.38 161 THR B CA 1
ATOM 4160 C C . THR B 1 161 ? -3.676 -14.227 -14.523 1 98.38 161 THR B C 1
ATOM 4162 O O . THR B 1 161 ? -3.914 -15.375 -14.883 1 98.38 161 THR B O 1
ATOM 4165 N N . ASN B 1 162 ? -3.537 -13.297 -15.422 1 98.62 162 ASN B N 1
ATOM 4166 C CA . ASN B 1 162 ? -3.633 -13.391 -16.875 1 98.62 162 ASN B CA 1
ATOM 4167 C C . ASN B 1 162 ? -5.07 -13.625 -17.328 1 98.62 162 ASN B C 1
ATOM 4169 O O . ASN B 1 162 ? -5.316 -13.938 -18.5 1 98.62 162 ASN B O 1
ATOM 4173 N N . GLY B 1 163 ? -6.039 -13.523 -16.422 1 98.38 163 GLY B N 1
ATOM 4174 C CA . GLY B 1 163 ? -7.398 -13.961 -16.703 1 98.38 163 GLY B CA 1
ATOM 4175 C C . GLY B 1 163 ? -8.023 -13.258 -17.891 1 98.38 163 GLY B C 1
ATOM 4176 O O . GLY B 1 163 ? -8.664 -13.898 -18.734 1 98.38 163 GLY B O 1
ATOM 4177 N N . SER B 1 164 ? -7.816 -12 -18.047 1 97.75 164 SER B N 1
ATOM 4178 C CA . SER B 1 164 ? -8.453 -11.242 -19.125 1 97.75 164 SER B CA 1
ATOM 4179 C C . SER B 1 164 ? -7.699 -11.414 -20.438 1 97.75 164 SER B C 1
ATOM 4181 O O . SER B 1 164 ? -8.289 -11.281 -21.516 1 97.75 164 SER B O 1
ATOM 4183 N N . SER B 1 165 ? -6.441 -11.789 -20.344 1 97.81 165 SER B N 1
ATOM 4184 C CA . SER B 1 165 ? -5.598 -11.891 -21.531 1 97.81 165 SER B CA 1
ATOM 4185 C C . SER B 1 165 ? -5.457 -13.336 -21.984 1 97.81 165 SER B C 1
ATOM 4187 O O . SER B 1 165 ? -4.895 -13.602 -23.047 1 97.81 165 SER B O 1
ATOM 4189 N N . ALA B 1 166 ? -5.969 -14.242 -21.266 1 98.69 166 ALA B N 1
ATOM 4190 C CA . ALA B 1 166 ? -5.648 -15.648 -21.469 1 98.69 166 ALA B CA 1
ATOM 4191 C C . ALA B 1 166 ? -6.383 -16.203 -22.688 1 98.69 166 ALA B C 1
ATOM 4193 O O . ALA B 1 166 ? -7.555 -15.891 -22.922 1 98.69 166 ALA B O 1
ATOM 4194 N N . ASP B 1 167 ? -5.699 -17 -23.438 1 98.69 167 ASP B N 1
ATOM 4195 C CA . ASP B 1 167 ? -6.266 -17.797 -24.516 1 98.69 167 ASP B CA 1
ATOM 4196 C C . ASP B 1 167 ? -6.566 -19.219 -24.047 1 98.69 167 ASP B C 1
ATOM 4198 O O . ASP B 1 167 ? -7.41 -19.906 -24.625 1 98.69 167 ASP B O 1
ATOM 4202 N N . LEU B 1 168 ? -5.797 -19.641 -23.094 1 98.69 168 LEU B N 1
ATOM 4203 C CA . LEU B 1 168 ? -5.887 -20.984 -22.5 1 98.69 168 LEU B CA 1
ATOM 4204 C C . LEU B 1 168 ? -5.992 -20.891 -20.984 1 98.69 168 LEU B C 1
ATOM 4206 O O . LEU B 1 168 ? -5.133 -20.297 -20.328 1 98.69 168 LEU B O 1
ATOM 4210 N N . ILE B 1 169 ? -7.023 -21.5 -20.438 1 98.88 169 ILE B N 1
ATOM 4211 C CA . ILE B 1 169 ? -7.18 -21.5 -18.984 1 98.88 169 ILE B CA 1
ATOM 4212 C C . ILE B 1 169 ? -7.355 -22.922 -18.469 1 98.88 169 ILE B C 1
ATOM 4214 O O . ILE B 1 169 ? -8.266 -23.625 -18.906 1 98.88 169 ILE B O 1
ATOM 4218 N N . VAL B 1 170 ? -6.445 -23.359 -17.609 1 98.94 170 VAL B N 1
ATOM 4219 C CA . VAL B 1 170 ? -6.668 -24.594 -16.875 1 98.94 170 VAL B CA 1
ATOM 4220 C C . VAL B 1 170 ? -7.641 -24.328 -15.727 1 98.94 170 VAL B C 1
ATOM 4222 O O . VAL B 1 170 ? -7.316 -23.625 -14.773 1 98.94 170 VAL B O 1
ATOM 4225 N N . VAL B 1 171 ? -8.828 -24.969 -15.758 1 98.88 171 VAL B N 1
ATOM 4226 C CA . VAL B 1 171 ? -9.891 -24.672 -14.797 1 98.88 171 VAL B CA 1
ATOM 4227 C C . VAL B 1 171 ? -10.062 -25.859 -13.852 1 98.88 171 VAL B C 1
ATOM 4229 O O . VAL B 1 171 ? -10.305 -26.984 -14.297 1 98.88 171 VAL B O 1
ATOM 4232 N N . ALA B 1 172 ? -9.922 -25.609 -12.562 1 98.81 172 ALA B N 1
ATOM 4233 C CA . ALA B 1 172 ? -10.289 -26.594 -11.555 1 98.81 172 ALA B CA 1
ATOM 4234 C C . ALA B 1 172 ? -11.797 -26.641 -11.352 1 98.81 172 ALA B C 1
ATOM 4236 O O . ALA B 1 172 ? -12.422 -25.625 -11.039 1 98.81 172 ALA B O 1
ATOM 4237 N N . ALA B 1 173 ? -12.367 -27.812 -11.562 1 98.81 173 ALA B N 1
ATOM 4238 C CA . ALA B 1 173 ? -13.812 -27.969 -11.461 1 98.81 173 ALA B CA 1
ATOM 4239 C C . ALA B 1 173 ? -14.188 -29.328 -10.891 1 98.81 173 ALA B C 1
ATOM 4241 O O . ALA B 1 173 ? -13.406 -30.281 -11 1 98.81 173 ALA B O 1
ATOM 4242 N N . LYS B 1 174 ? -15.344 -29.344 -10.336 1 98.56 174 LYS B N 1
ATOM 4243 C CA . LYS B 1 174 ? -15.883 -30.594 -9.828 1 98.56 174 LYS B CA 1
ATOM 4244 C C . LYS B 1 174 ? -16.516 -31.422 -10.945 1 98.56 174 LYS B C 1
ATOM 4246 O O . LYS B 1 174 ? -17.531 -31 -11.516 1 98.56 174 LYS B O 1
ATOM 4251 N N . THR B 1 175 ? -15.945 -32.562 -11.211 1 98.44 175 THR B N 1
ATOM 4252 C CA . THR B 1 175 ? -16.594 -33.5 -12.086 1 98.44 175 THR B CA 1
ATOM 4253 C C . THR B 1 175 ? -17.453 -34.5 -11.281 1 98.44 175 THR B C 1
ATOM 4255 O O . THR B 1 175 ? -18.359 -35.125 -11.82 1 98.44 175 THR B O 1
ATOM 4258 N N . ASP B 1 176 ? -17.062 -34.594 -10.016 1 97.38 176 ASP B N 1
ATOM 4259 C CA . ASP B 1 176 ? -17.891 -35.312 -9.031 1 97.38 176 ASP B CA 1
ATOM 4260 C C . ASP B 1 176 ? -18.047 -34.5 -7.758 1 97.38 176 ASP B C 1
ATOM 4262 O O . ASP B 1 176 ? -17.25 -34.625 -6.816 1 97.38 176 ASP B O 1
ATOM 4266 N N . PRO B 1 177 ? -19.094 -33.75 -7.656 1 94.75 177 PRO B N 1
ATOM 4267 C CA . PRO B 1 177 ? -19.266 -32.812 -6.539 1 94.75 177 PRO B CA 1
ATOM 4268 C C . PRO B 1 177 ? -19.344 -33.531 -5.188 1 94.75 177 PRO B C 1
ATOM 4270 O O . PRO B 1 177 ? -19.125 -32.906 -4.148 1 94.75 177 PRO B O 1
ATOM 4273 N N . ASP B 1 178 ? -19.594 -34.781 -5.188 1 94.19 178 ASP B N 1
ATOM 4274 C CA . ASP B 1 178 ? -19.812 -35.5 -3.934 1 94.19 178 ASP B CA 1
ATOM 4275 C C . ASP B 1 178 ? -18.516 -36.125 -3.439 1 94.19 178 ASP B C 1
ATOM 4277 O O . ASP B 1 178 ? -18.469 -36.688 -2.336 1 94.19 178 ASP B O 1
ATOM 4281 N N . ALA B 1 179 ? -17.453 -36.031 -4.148 1 95.38 179 ALA B N 1
ATOM 4282 C CA . ALA B 1 179 ? -16.234 -36.781 -3.824 1 95.38 179 ALA B CA 1
ATOM 4283 C C . ALA B 1 179 ? -15.164 -35.875 -3.232 1 95.38 179 ALA B C 1
ATOM 4285 O O . ALA B 1 179 ? -13.977 -36.188 -3.25 1 95.38 179 ALA B O 1
ATOM 4286 N N . GLY B 1 180 ? -15.57 -34.688 -2.773 1 93.31 180 GLY B N 1
ATOM 4287 C CA . GLY B 1 180 ? -14.602 -33.781 -2.162 1 93.31 180 GLY B CA 1
ATOM 4288 C C . GLY B 1 180 ? -13.391 -33.531 -3.043 1 93.31 180 GLY B C 1
ATOM 4289 O O . GLY B 1 180 ? -13.539 -33.188 -4.219 1 93.31 180 GLY B O 1
ATOM 4290 N N . ALA B 1 181 ? -12.195 -33.688 -2.523 1 94.62 181 ALA B N 1
ATOM 4291 C CA . ALA B 1 181 ? -10.953 -33.438 -3.25 1 94.62 181 ALA B CA 1
ATOM 4292 C C . ALA B 1 181 ? -10.82 -34.406 -4.43 1 94.62 181 ALA B C 1
ATOM 4294 O O . ALA B 1 181 ? -10.305 -34.031 -5.484 1 94.62 181 ALA B O 1
ATOM 4295 N N . LYS B 1 182 ? -11.305 -35.594 -4.301 1 96.75 182 LYS B N 1
ATOM 4296 C CA . LYS B 1 182 ? -11.203 -36.625 -5.332 1 96.75 182 LYS B CA 1
ATOM 4297 C C . LYS B 1 182 ? -12.203 -36.375 -6.461 1 96.75 182 LYS B C 1
ATOM 4299 O O . LYS B 1 182 ? -12.211 -37.094 -7.461 1 96.75 182 LYS B O 1
ATOM 4304 N N . GLY B 1 183 ? -13.008 -35.375 -6.305 1 97.94 183 GLY B N 1
ATOM 4305 C CA . GLY B 1 183 ? -13.961 -35 -7.34 1 97.94 183 GLY B CA 1
ATOM 4306 C C . GLY B 1 183 ? -13.469 -33.875 -8.219 1 97.94 183 GLY B C 1
ATOM 4307 O O . GLY B 1 183 ? -14.133 -33.5 -9.188 1 97.94 183 GLY B O 1
ATOM 4308 N N . ILE B 1 184 ? -12.352 -33.344 -7.902 1 98.62 184 ILE B N 1
ATOM 4309 C CA . ILE B 1 184 ? -11.836 -32.156 -8.617 1 98.62 184 ILE B CA 1
ATOM 4310 C C . ILE B 1 184 ? -11 -32.625 -9.812 1 98.62 184 ILE B C 1
ATOM 4312 O O . ILE B 1 184 ? -10.133 -33.5 -9.68 1 98.62 184 ILE B O 1
ATOM 4316 N N . SER B 1 185 ? -11.289 -32.125 -10.961 1 98.81 185 SER B N 1
ATOM 4317 C CA . SER B 1 185 ? -10.562 -32.344 -12.211 1 98.81 185 SER B CA 1
ATOM 4318 C C . SER B 1 185 ? -10.062 -31.047 -12.797 1 98.81 185 SER B C 1
ATOM 4320 O O . SER B 1 185 ? -10.477 -29.969 -12.367 1 98.81 185 SER B O 1
ATOM 4322 N N . LEU B 1 186 ? -9.094 -31.094 -13.688 1 98.88 186 LEU B N 1
ATOM 4323 C CA . LEU B 1 186 ? -8.578 -29.938 -14.414 1 98.88 186 LEU B CA 1
ATOM 4324 C C . LEU B 1 186 ? -8.977 -30.016 -15.891 1 98.88 186 LEU B C 1
ATOM 4326 O O . LEU B 1 186 ? -8.648 -30.984 -16.578 1 98.88 186 LEU B O 1
ATOM 4330 N N . ILE B 1 187 ? -9.695 -29 -16.359 1 98.75 187 ILE B N 1
ATOM 4331 C CA . ILE B 1 187 ? -10.172 -28.938 -17.734 1 98.75 187 ILE B CA 1
ATOM 4332 C C . ILE B 1 187 ? -9.609 -27.703 -18.422 1 98.75 187 ILE B C 1
ATOM 4334 O O . ILE B 1 187 ? -9.711 -26.594 -17.891 1 98.75 187 ILE B O 1
ATOM 4338 N N . VAL B 1 188 ? -9.016 -27.906 -19.594 1 98.88 188 VAL B N 1
ATOM 4339 C CA . VAL B 1 188 ? -8.445 -26.781 -20.328 1 98.88 188 VAL B CA 1
ATOM 4340 C C . VAL B 1 188 ? -9.523 -26.109 -21.172 1 98.88 188 VAL B C 1
ATOM 4342 O O . VAL B 1 188 ? -10.203 -26.75 -21.953 1 98.88 188 VAL B O 1
ATOM 4345 N N . VAL B 1 189 ? -9.695 -24.844 -20.984 1 98.81 189 VAL B N 1
ATOM 4346 C CA . VAL B 1 189 ? -10.664 -24.047 -21.719 1 98.81 189 VAL B CA 1
ATOM 4347 C C . VAL B 1 189 ? -9.938 -23.141 -22.719 1 98.81 189 VAL B C 1
ATOM 4349 O O . VAL B 1 189 ? -9.102 -22.328 -22.312 1 98.81 189 VAL B O 1
ATOM 4352 N N . GLU B 1 190 ? -10.188 -23.312 -23.969 1 98.75 190 GLU B N 1
ATOM 4353 C CA . GLU B 1 190 ? -9.766 -22.375 -25 1 98.75 190 GLU B CA 1
ATOM 4354 C C . GLU B 1 190 ? -10.758 -21.219 -25.141 1 98.75 190 GLU B C 1
ATOM 4356 O O . GLU B 1 190 ? -11.836 -21.391 -25.703 1 98.75 190 GLU B O 1
ATOM 4361 N N . THR B 1 191 ? -10.336 -20.094 -24.719 1 98.38 191 THR B N 1
ATOM 4362 C CA . THR B 1 191 ? -11.289 -19.016 -24.453 1 98.38 191 THR B CA 1
ATOM 4363 C C . THR B 1 191 ? -11.898 -18.516 -25.766 1 98.38 191 THR B C 1
ATOM 4365 O O . THR B 1 191 ? -13.055 -18.062 -25.781 1 98.38 191 THR B O 1
ATOM 4368 N N . GLY B 1 192 ? -11.195 -18.562 -26.875 1 96.31 192 GLY B N 1
ATOM 4369 C CA . GLY B 1 192 ? -11.688 -18.094 -28.172 1 96.31 192 GLY B CA 1
ATOM 4370 C C . GLY B 1 192 ? -12.797 -18.969 -28.734 1 96.31 192 GLY B C 1
ATOM 4371 O O . GLY B 1 192 ? -13.516 -18.547 -29.641 1 96.31 192 GLY B O 1
ATOM 4372 N N . LYS B 1 193 ? -12.984 -20.094 -28.172 1 93.88 193 LYS B N 1
ATOM 4373 C CA . LYS B 1 193 ? -13.969 -21.062 -28.656 1 93.88 193 LYS B CA 1
ATOM 4374 C C . LYS B 1 193 ? -14.992 -21.391 -27.578 1 93.88 193 LYS B C 1
ATOM 4376 O O . LYS B 1 193 ? -15.734 -22.375 -27.688 1 93.88 193 LYS B O 1
ATOM 4381 N N . ALA B 1 194 ? -14.938 -20.703 -26.578 1 96.12 194 ALA B N 1
ATOM 4382 C CA . ALA B 1 194 ? -15.719 -21.062 -25.406 1 96.12 194 ALA B CA 1
ATOM 4383 C C . ALA B 1 194 ? -16.938 -20.156 -25.266 1 96.12 194 ALA B C 1
ATOM 4385 O O . ALA B 1 194 ? -16.938 -19.219 -24.453 1 96.12 194 ALA B O 1
ATOM 4386 N N . ASP B 1 195 ? -18.047 -20.5 -25.953 1 97.19 195 ASP B N 1
ATOM 4387 C CA . ASP B 1 195 ? -19.297 -19.781 -25.75 1 97.19 195 ASP B CA 1
ATOM 4388 C C . ASP B 1 195 ? -19.766 -19.891 -24.297 1 97.19 195 ASP B C 1
ATOM 4390 O O . ASP B 1 195 ? -19.734 -20.969 -23.719 1 97.19 195 ASP B O 1
ATOM 4394 N N . GLY B 1 196 ? -20.141 -18.734 -23.734 1 98.44 196 GLY B N 1
ATOM 4395 C CA . GLY B 1 196 ? -20.562 -18.719 -22.344 1 98.44 196 GLY B CA 1
ATOM 4396 C C . GLY B 1 196 ? -19.484 -18.266 -21.391 1 98.44 196 GLY B C 1
ATOM 4397 O O . GLY B 1 196 ? -19.75 -17.969 -20.234 1 98.44 196 GLY B O 1
ATOM 4398 N N . PHE B 1 197 ? -18.281 -18.266 -21.922 1 98.56 197 PHE B N 1
ATOM 4399 C CA . PHE B 1 197 ? -17.172 -17.75 -21.141 1 98.56 197 PHE B CA 1
ATOM 4400 C C . PHE B 1 197 ? -17.141 -16.219 -21.188 1 98.56 197 PHE B C 1
ATOM 4402 O O . PHE B 1 197 ? -17.375 -15.625 -22.234 1 98.56 197 PHE B O 1
ATOM 4409 N N . SER B 1 198 ? -16.922 -15.57 -20.031 1 98.44 198 SER B N 1
ATOM 4410 C CA . SER B 1 198 ? -16.75 -14.125 -20 1 98.44 198 SER B CA 1
ATOM 4411 C C . SER B 1 198 ? -15.797 -13.695 -18.906 1 98.44 198 SER B C 1
ATOM 4413 O O . SER B 1 198 ? -15.656 -14.391 -17.891 1 98.44 198 SER B O 1
ATOM 4415 N N . VAL B 1 199 ? -15.125 -12.641 -19.219 1 98.12 199 VAL B N 1
ATOM 4416 C CA . VAL B 1 199 ? -14.242 -11.992 -18.25 1 98.12 199 VAL B CA 1
ATOM 4417 C C . VAL B 1 199 ? -15.008 -10.898 -17.5 1 98.12 199 VAL B C 1
ATOM 4419 O O . VAL B 1 199 ? -15.672 -10.062 -18.125 1 98.12 199 VAL B O 1
ATOM 4422 N N . GLY B 1 200 ? -14.953 -10.992 -16.203 1 96.88 200 GLY B N 1
ATOM 4423 C CA . GLY B 1 200 ? -15.516 -9.914 -15.406 1 96.88 200 GLY B CA 1
ATOM 4424 C C . GLY B 1 200 ? -14.586 -8.719 -15.281 1 96.88 200 GLY B C 1
ATOM 4425 O O . GLY B 1 200 ? -13.953 -8.32 -16.266 1 96.88 200 GLY B O 1
ATOM 4426 N N . ARG B 1 201 ? -14.555 -8.164 -14.133 1 92.31 201 ARG B N 1
ATOM 4427 C CA . ARG B 1 201 ? -13.695 -7.016 -13.859 1 92.31 201 ARG B CA 1
ATOM 4428 C C . ARG B 1 201 ? -12.227 -7.418 -13.844 1 92.31 201 ARG B C 1
ATOM 4430 O O . ARG B 1 201 ? -11.875 -8.492 -13.352 1 92.31 201 ARG B O 1
ATOM 4437 N N . VAL B 1 202 ? -11.414 -6.59 -14.391 1 95.5 202 VAL B N 1
ATOM 4438 C CA . VAL B 1 202 ? -10.008 -6.574 -14 1 95.5 202 VAL B CA 1
ATOM 4439 C C . VAL B 1 202 ? -9.844 -5.816 -12.688 1 95.5 202 VAL B C 1
ATOM 4441 O O . VAL B 1 202 ? -10.133 -4.621 -12.609 1 95.5 202 VAL B O 1
ATOM 4444 N N . LEU B 1 203 ? -9.406 -6.461 -11.703 1 96.25 203 LEU B N 1
ATOM 4445 C CA . LEU B 1 203 ? -9.57 -6.047 -10.312 1 96.25 203 LEU B CA 1
ATOM 4446 C C . LEU B 1 203 ? -8.633 -4.895 -9.969 1 96.25 203 LEU B C 1
ATOM 4448 O O . LEU B 1 203 ? -7.488 -4.863 -10.43 1 96.25 203 LEU B O 1
ATOM 4452 N N . SER B 1 204 ? -9.109 -3.926 -9.156 1 96.5 204 SER B N 1
ATOM 4453 C CA . SER B 1 204 ? -8.32 -2.836 -8.594 1 96.5 204 SER B CA 1
ATOM 4454 C C . SER B 1 204 ? -7.641 -3.258 -7.297 1 96.5 204 SER B C 1
ATOM 4456 O O . SER B 1 204 ? -8.305 -3.732 -6.371 1 96.5 204 SER B O 1
ATOM 4458 N N . LYS B 1 205 ? -6.324 -3.049 -7.281 1 98 205 LYS B N 1
ATOM 4459 C CA . LYS B 1 205 ? -5.523 -3.609 -6.199 1 98 205 LYS B CA 1
ATOM 4460 C C . LYS B 1 205 ? -4.672 -2.533 -5.527 1 98 205 LYS B C 1
ATOM 4462 O O . LYS B 1 205 ? -4.523 -1.433 -6.062 1 98 205 LYS B O 1
ATOM 4467 N N . VAL B 1 206 ? -4.105 -2.836 -4.371 1 98.06 206 VAL B N 1
ATOM 4468 C CA . VAL B 1 206 ? -3.188 -1.973 -3.635 1 98.06 206 VAL B CA 1
ATOM 4469 C C . VAL B 1 206 ? -1.938 -1.711 -4.473 1 98.06 206 VAL B C 1
ATOM 4471 O O . VAL B 1 206 ? -1.4 -0.602 -4.469 1 98.06 206 VAL B O 1
ATOM 4474 N N . GLY B 1 207 ? -1.473 -2.633 -5.176 1 98.38 207 GLY B N 1
ATOM 4475 C CA . GLY B 1 207 ? -0.299 -2.637 -6.035 1 98.38 207 GLY B CA 1
ATOM 4476 C C . GLY B 1 207 ? -0.43 -3.576 -7.219 1 98.38 207 GLY B C 1
ATOM 4477 O O . GLY B 1 207 ? -1.539 -3.973 -7.582 1 98.38 207 GLY B O 1
ATOM 4478 N N . GLN B 1 208 ? 0.681 -3.822 -7.863 1 98.38 208 GLN B N 1
ATOM 4479 C CA . GLN B 1 208 ? 0.7 -4.66 -9.062 1 98.38 208 GLN B CA 1
ATOM 4480 C C . GLN B 1 208 ? -0.351 -4.203 -10.07 1 98.38 208 GLN B C 1
ATOM 4482 O O . GLN B 1 208 ? -1.125 -5.016 -10.578 1 98.38 208 GLN B O 1
ATOM 4487 N N . HIS B 1 209 ? -0.353 -2.971 -10.273 1 97.56 209 HIS B N 1
ATOM 4488 C CA . HIS B 1 209 ? -1.414 -2.354 -11.062 1 97.56 209 HIS B CA 1
ATOM 4489 C C . HIS B 1 209 ? -1.389 -2.848 -12.508 1 97.56 209 HIS B C 1
ATOM 4491 O O . HIS B 1 209 ? -2.434 -2.928 -13.156 1 97.56 209 HIS B O 1
ATOM 4497 N N . GLY B 1 210 ? -0.23 -3.193 -13.016 1 98.12 210 GLY B N 1
ATOM 4498 C CA . GLY B 1 210 ? -0.112 -3.635 -14.398 1 98.12 210 GLY B CA 1
ATOM 4499 C C . GLY B 1 210 ? -0.454 -5.102 -14.586 1 98.12 210 GLY B C 1
ATOM 4500 O O . GLY B 1 210 ? -0.601 -5.566 -15.719 1 98.12 210 GLY B O 1
ATOM 4501 N N . ALA B 1 211 ? -0.52 -5.848 -13.5 1 98.38 211 ALA B N 1
ATOM 4502 C CA . ALA B 1 211 ? -0.825 -7.273 -13.586 1 98.38 211 ALA B CA 1
ATOM 4503 C C . ALA B 1 211 ? -2.303 -7.504 -13.891 1 98.38 211 ALA B C 1
ATOM 4505 O O . ALA B 1 211 ? -3.176 -6.969 -13.203 1 98.38 211 ALA B O 1
ATOM 4506 N N . ASP B 1 212 ? -2.518 -8.273 -14.883 1 98.06 212 ASP B N 1
ATOM 4507 C CA . ASP B 1 212 ? -3.867 -8.695 -15.242 1 98.06 212 ASP B CA 1
ATOM 4508 C C . ASP B 1 212 ? -4.402 -9.727 -14.258 1 98.06 212 ASP B C 1
ATOM 4510 O O . ASP B 1 212 ? -3.996 -10.891 -14.289 1 98.06 212 ASP B O 1
ATOM 4514 N N . THR B 1 213 ? -5.262 -9.336 -13.32 1 98.19 213 THR B N 1
ATOM 4515 C CA . THR B 1 213 ? -5.949 -10.18 -12.352 1 98.19 213 THR B CA 1
ATOM 4516 C C . THR B 1 213 ? -7.461 -9.992 -12.445 1 98.19 213 THR B C 1
ATOM 4518 O O . THR B 1 213 ? -7.969 -8.883 -12.258 1 98.19 213 THR B O 1
ATOM 4521 N N . SER B 1 214 ? -8.172 -11.102 -12.734 1 98 214 SER B N 1
ATOM 4522 C CA . SER B 1 214 ? -9.555 -10.844 -13.141 1 98 214 SER B CA 1
ATOM 4523 C C . SER B 1 214 ? -10.5 -11.898 -12.57 1 98 214 SER B C 1
ATOM 4525 O O . SER B 1 214 ? -10.055 -12.906 -12.031 1 98 214 SER B O 1
ATOM 4527 N N . GLU B 1 215 ? -11.742 -11.57 -12.664 1 98.25 215 GLU B N 1
ATOM 4528 C CA . GLU B 1 215 ? -12.836 -12.508 -12.453 1 98.25 215 GLU B CA 1
ATOM 4529 C C . GLU B 1 215 ? -13.203 -13.227 -13.75 1 98.25 215 GLU B C 1
ATOM 4531 O O . GLU B 1 215 ? -13.18 -12.625 -14.828 1 98.25 215 GLU B O 1
ATOM 4536 N N . LEU B 1 216 ? -13.5 -14.477 -13.602 1 98.75 216 LEU B N 1
ATOM 4537 C CA . LEU B 1 216 ? -13.93 -15.281 -14.742 1 98.75 216 LEU B CA 1
ATOM 4538 C C . LEU B 1 216 ? -15.297 -15.906 -14.477 1 98.75 216 LEU B C 1
ATOM 4540 O O . LEU B 1 216 ? -15.586 -16.328 -13.359 1 98.75 216 LEU B O 1
ATOM 4544 N N . PHE B 1 217 ? -16.047 -16 -15.547 1 98.81 217 PHE B N 1
ATOM 4545 C CA . PHE B 1 217 ? -17.375 -16.594 -15.453 1 98.81 217 PHE B CA 1
ATOM 4546 C C . PHE B 1 217 ? -17.578 -17.656 -16.531 1 98.81 217 PHE B C 1
ATOM 4548 O O . PHE B 1 217 ? -17.141 -17.484 -17.672 1 98.81 217 PHE B O 1
ATOM 4555 N N . PHE B 1 218 ? -18.156 -18.75 -16.141 1 98.81 218 PHE B N 1
ATOM 4556 C CA . PHE B 1 218 ? -18.516 -19.844 -17.016 1 98.81 218 PHE B CA 1
ATOM 4557 C C . PHE B 1 218 ? -20.016 -20.141 -16.922 1 98.81 218 PHE B C 1
ATOM 4559 O O . PHE B 1 218 ? -20.516 -20.531 -15.867 1 98.81 218 PHE B O 1
ATOM 4566 N N . ASP B 1 219 ? -20.656 -19.922 -18 1 98.81 219 ASP B N 1
ATOM 4567 C CA . ASP B 1 219 ? -22.094 -20.188 -18.109 1 98.81 219 ASP B CA 1
ATOM 4568 C C . ASP B 1 219 ? -22.375 -21.203 -19.219 1 98.81 219 ASP B C 1
ATOM 4570 O O . ASP B 1 219 ? -22.484 -20.859 -20.391 1 98.81 219 ASP B O 1
ATOM 4574 N N . ASP B 1 220 ? -22.531 -22.406 -18.828 1 98.69 220 ASP B N 1
ATOM 4575 C CA . ASP B 1 220 ? -22.75 -23.547 -19.719 1 98.69 220 ASP B CA 1
ATOM 4576 C C . ASP B 1 220 ? -21.703 -23.594 -20.828 1 98.69 220 ASP B C 1
ATOM 4578 O O . ASP B 1 220 ? -22.031 -23.703 -22.016 1 98.69 220 ASP B O 1
ATOM 4582 N N . VAL B 1 221 ? -20.484 -23.422 -20.453 1 98.81 221 VAL B N 1
ATOM 4583 C CA . VAL B 1 221 ? -19.391 -23.469 -21.406 1 98.81 221 VAL B CA 1
ATOM 4584 C C . VAL B 1 221 ? -19.125 -24.922 -21.812 1 98.81 221 VAL B C 1
ATOM 4586 O O . VAL B 1 221 ? -18.797 -25.766 -20.969 1 98.81 221 VAL B O 1
ATOM 4589 N N . ARG B 1 222 ? -19.203 -25.203 -23.062 1 98.44 222 ARG B N 1
ATOM 4590 C CA . ARG B 1 222 ? -18.969 -26.547 -23.578 1 98.44 222 ARG B CA 1
ATOM 4591 C C . ARG B 1 222 ? -17.547 -26.688 -24.109 1 98.44 222 ARG B C 1
ATOM 4593 O O . ARG B 1 222 ? -17.094 -25.859 -24.906 1 98.44 222 ARG B O 1
ATOM 4600 N N . VAL B 1 223 ? -16.875 -27.672 -23.625 1 98.12 223 VAL B N 1
ATOM 4601 C CA . VAL B 1 223 ? -15.523 -27.984 -24.094 1 98.12 223 VAL B CA 1
ATOM 4602 C C . VAL B 1 223 ? -15.414 -29.484 -24.391 1 98.12 223 VAL B C 1
ATOM 4604 O O . VAL B 1 223 ? -16.016 -30.312 -23.703 1 98.12 223 VAL B O 1
ATOM 4607 N N . PRO B 1 224 ? -14.633 -29.844 -25.391 1 98.19 224 PRO B N 1
ATOM 4608 C CA . PRO B 1 224 ? -14.461 -31.266 -25.688 1 98.19 224 PRO B CA 1
ATOM 4609 C C . PRO B 1 224 ? -13.922 -32.062 -24.5 1 98.19 224 PRO B C 1
ATOM 4611 O O . PRO B 1 224 ? -13.062 -31.562 -23.766 1 98.19 224 PRO B O 1
ATOM 4614 N N . ALA B 1 225 ? -14.352 -33.281 -24.344 1 97.94 225 ALA B N 1
ATOM 4615 C CA . ALA B 1 225 ? -13.914 -34.156 -23.25 1 97.94 225 ALA B CA 1
ATOM 4616 C C . ALA B 1 225 ? -12.406 -34.375 -23.312 1 97.94 225 ALA B C 1
ATOM 4618 O O . ALA B 1 225 ? -11.766 -34.562 -22.281 1 97.94 225 ALA B O 1
ATOM 4619 N N . ASP B 1 226 ? -11.836 -34.281 -24.5 1 97.56 226 ASP B N 1
ATOM 4620 C CA . ASP B 1 226 ? -10.398 -34.469 -24.703 1 97.56 226 ASP B CA 1
ATOM 4621 C C . ASP B 1 226 ? -9.602 -33.312 -24.078 1 97.56 226 ASP B C 1
ATOM 4623 O O . ASP B 1 226 ? -8.375 -33.406 -23.969 1 97.56 226 ASP B O 1
ATOM 4627 N N . ASN B 1 227 ? -10.289 -32.312 -23.516 1 98.56 227 ASN B N 1
ATOM 4628 C CA . ASN B 1 227 ? -9.617 -31.219 -22.859 1 98.56 227 ASN B CA 1
ATOM 4629 C C . ASN B 1 227 ? -9.312 -31.531 -21.391 1 98.56 227 ASN B C 1
ATOM 4631 O O . ASN B 1 227 ? -8.625 -30.75 -20.719 1 98.56 227 ASN B O 1
ATOM 4635 N N . LEU B 1 228 ? -9.75 -32.594 -20.922 1 98.69 228 LEU B N 1
ATOM 4636 C CA . LEU B 1 228 ? -9.43 -33.062 -19.578 1 98.69 228 LEU B CA 1
ATOM 4637 C C . LEU B 1 228 ? -7.934 -33.312 -19.438 1 98.69 228 LEU B C 1
ATOM 4639 O O . LEU B 1 228 ? -7.352 -34.031 -20.25 1 98.69 228 LEU B O 1
ATOM 4643 N N . LEU B 1 229 ? -7.32 -32.656 -18.547 1 98.5 229 LEU B N 1
ATOM 4644 C CA . LEU B 1 229 ? -5.93 -32.969 -18.203 1 98.5 229 LEU B CA 1
ATOM 4645 C C . LEU B 1 229 ? -5.844 -34.125 -17.234 1 98.5 229 LEU B C 1
ATOM 4647 O O . LEU B 1 229 ? -6.527 -34.125 -16.203 1 98.5 229 LEU B O 1
ATOM 4651 N N . GLY B 1 230 ? -4.969 -35.062 -17.531 1 97.69 230 GLY B N 1
ATOM 4652 C CA . GLY B 1 230 ? -4.93 -36.25 -16.688 1 97.69 230 GLY B CA 1
ATOM 4653 C C . GLY B 1 230 ? -6.23 -37.031 -16.688 1 97.69 230 GLY B C 1
ATOM 4654 O O . GLY B 1 230 ? -6.762 -37.344 -17.75 1 97.69 230 GLY B O 1
ATOM 4655 N N . GLY B 1 231 ? -6.715 -37.406 -15.469 1 97.62 231 GLY B N 1
ATOM 4656 C CA . GLY B 1 231 ? -7.961 -38.156 -15.305 1 97.62 2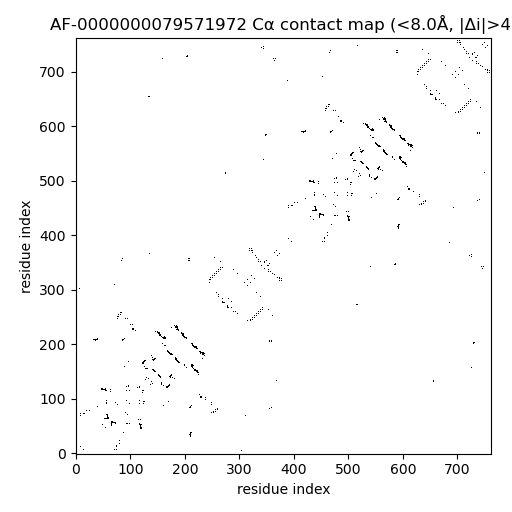31 GLY B CA 1
ATOM 4657 C C . GLY B 1 231 ? -8.961 -37.438 -14.414 1 97.62 231 GLY B C 1
ATOM 4658 O O . GLY B 1 231 ? -8.594 -36.5 -13.672 1 97.62 231 GLY B O 1
ATOM 4659 N N . GLU B 1 232 ? -10.211 -37.812 -14.656 1 98.12 232 GLU B N 1
ATOM 4660 C CA . GLU B 1 232 ? -11.211 -37.281 -13.742 1 98.12 232 GLU B CA 1
ATOM 4661 C C . GLU B 1 232 ? -10.844 -37.562 -12.289 1 98.12 232 GLU B C 1
ATOM 4663 O O . GLU B 1 232 ? -10.391 -38.688 -11.969 1 98.12 232 GLU B O 1
ATOM 4668 N N . GLY B 1 233 ? -10.961 -36.531 -11.508 1 98.12 233 GLY B N 1
ATOM 4669 C CA . GLY B 1 233 ? -10.758 -36.688 -10.078 1 98.12 233 GLY B CA 1
ATOM 4670 C C . GLY B 1 233 ? -9.305 -36.594 -9.664 1 98.12 233 GLY B C 1
ATOM 4671 O O . GLY B 1 233 ? -8.984 -36.688 -8.477 1 98.12 233 GLY B O 1
ATOM 4672 N N . THR B 1 234 ? -8.414 -36.344 -10.586 1 98.25 234 THR B N 1
ATOM 4673 C CA . THR B 1 234 ? -6.992 -36.281 -10.25 1 98.25 234 THR B CA 1
ATOM 4674 C C . THR B 1 234 ? -6.504 -34.844 -10.141 1 98.25 234 THR B C 1
ATOM 4676 O O . THR B 1 234 ? -5.32 -34.625 -9.891 1 98.25 234 THR B O 1
ATOM 4679 N N . GLY B 1 235 ? -7.422 -33.906 -10.344 1 98.38 235 GLY B N 1
ATOM 4680 C CA . GLY B 1 235 ? -7.059 -32.5 -10.391 1 98.38 235 GLY B CA 1
ATOM 4681 C C . GLY B 1 235 ? -6.402 -32 -9.109 1 98.38 235 GLY B C 1
ATOM 4682 O O . GLY B 1 235 ? -5.379 -31.328 -9.156 1 98.38 235 GLY B O 1
ATOM 4683 N N . PHE B 1 236 ? -6.977 -32.375 -7.992 1 97.31 236 PHE B N 1
ATOM 4684 C CA . PHE B 1 236 ? -6.461 -31.906 -6.711 1 97.31 236 PHE B CA 1
ATOM 4685 C C . PHE B 1 236 ? -5.043 -32.406 -6.48 1 97.31 236 PHE B C 1
ATOM 4687 O O . PHE B 1 236 ? -4.16 -31.641 -6.082 1 97.31 236 PHE B O 1
ATOM 4694 N N . SER B 1 237 ? -4.812 -33.625 -6.727 1 97.31 237 SER B N 1
ATOM 4695 C CA . SER B 1 237 ? -3.484 -34.219 -6.551 1 97.31 237 SER B CA 1
ATOM 4696 C C . SER B 1 237 ? -2.471 -33.562 -7.484 1 97.31 237 SER B C 1
ATOM 4698 O O . SER B 1 237 ? -1.322 -33.344 -7.098 1 97.31 237 SER B O 1
ATOM 4700 N N . MET B 1 238 ? -2.846 -33.312 -8.703 1 97.88 238 MET B N 1
ATOM 4701 C CA . MET B 1 238 ? -1.968 -32.625 -9.656 1 97.88 238 MET B CA 1
ATOM 4702 C C . MET B 1 238 ? -1.576 -31.234 -9.141 1 97.88 238 MET B C 1
ATOM 4704 O O . MET B 1 238 ? -0.405 -30.859 -9.203 1 97.88 238 MET B O 1
ATOM 4708 N N . MET B 1 239 ? -2.553 -30.516 -8.648 1 97 239 MET B N 1
ATOM 4709 C CA . MET B 1 239 ? -2.291 -29.172 -8.141 1 97 239 MET B CA 1
ATOM 4710 C C . MET B 1 239 ? -1.34 -29.219 -6.945 1 97 239 MET B C 1
ATOM 4712 O O . MET B 1 239 ? -0.377 -28.453 -6.887 1 97 239 MET B O 1
ATOM 4716 N N . MET B 1 240 ? -1.563 -30.125 -6.016 1 94.69 240 MET B N 1
ATOM 4717 C CA . MET B 1 240 ? -0.704 -30.25 -4.84 1 94.69 240 MET B CA 1
ATOM 4718 C C . MET B 1 240 ? 0.732 -30.562 -5.246 1 94.69 240 MET B C 1
ATOM 4720 O O . MET B 1 240 ? 1.679 -30.047 -4.645 1 94.69 240 MET B O 1
ATOM 4724 N N . SER B 1 241 ? 0.851 -31.359 -6.266 1 95.19 241 SER B N 1
ATOM 4725 C CA . SER B 1 241 ? 2.172 -31.766 -6.723 1 95.19 241 SER B CA 1
ATOM 4726 C C . SER B 1 241 ? 2.93 -30.609 -7.363 1 95.19 241 SER B C 1
ATOM 4728 O O . SER B 1 241 ? 4.16 -30.578 -7.336 1 95.19 241 SER B O 1
ATOM 4730 N N . GLN B 1 242 ? 2.242 -29.625 -7.93 1 95.56 242 GLN B N 1
ATOM 4731 C CA . GLN B 1 242 ? 2.855 -28.531 -8.664 1 95.56 242 GLN B CA 1
ATOM 4732 C C . GLN B 1 242 ? 3.141 -27.344 -7.746 1 95.56 242 GLN B C 1
ATOM 4734 O O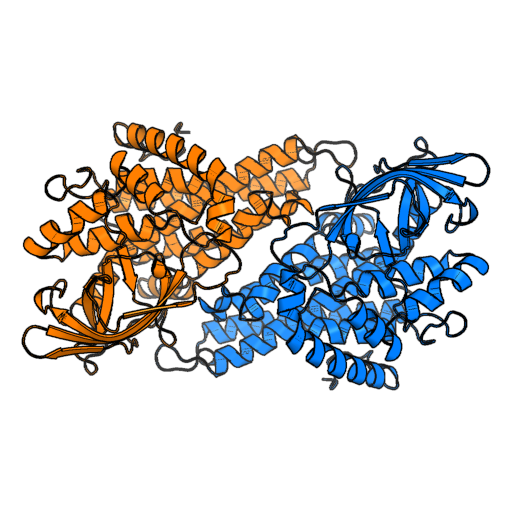 . GLN B 1 242 ? 3.93 -26.453 -8.086 1 95.56 242 GLN B O 1
ATOM 4739 N N . LEU B 1 243 ? 2.609 -27.312 -6.527 1 94.5 243 LEU B N 1
ATOM 4740 C CA . LEU B 1 243 ? 2.629 -26.141 -5.645 1 94.5 243 LEU B CA 1
ATOM 4741 C C . LEU B 1 243 ? 4.047 -25.844 -5.168 1 94.5 243 LEU B C 1
ATOM 4743 O O . LEU B 1 243 ? 4.441 -24.688 -5.07 1 94.5 243 LEU B O 1
ATOM 4747 N N . PRO B 1 244 ? 4.883 -26.875 -4.898 1 94.88 244 PRO B N 1
ATOM 4748 C CA . PRO B 1 244 ? 6.23 -26.547 -4.426 1 94.88 244 PRO B CA 1
ATOM 4749 C C . PRO B 1 244 ? 7.012 -25.688 -5.414 1 94.88 244 PRO B C 1
ATOM 4751 O O . PRO B 1 244 ? 7.66 -24.719 -5.016 1 94.88 244 PRO B O 1
ATOM 4754 N N . GLN B 1 245 ? 6.938 -25.984 -6.676 1 95.62 245 GLN B N 1
ATOM 4755 C CA . GLN B 1 245 ? 7.633 -25.172 -7.672 1 95.62 245 GLN B CA 1
ATOM 4756 C C . GLN B 1 245 ? 7.039 -23.781 -7.762 1 95.62 245 GLN B C 1
ATOM 4758 O O . GLN B 1 245 ? 7.77 -22.797 -7.918 1 95.62 245 GLN B O 1
ATOM 4763 N N . GLU B 1 246 ? 5.711 -23.641 -7.73 1 96.75 246 GLU B N 1
ATOM 4764 C CA . GLU B 1 246 ? 5.055 -22.344 -7.723 1 96.75 246 GLU B CA 1
ATOM 4765 C C . GLU B 1 246 ? 5.531 -21.484 -6.555 1 96.75 246 GLU B C 1
ATOM 4767 O O . GLU B 1 246 ? 5.816 -20.297 -6.719 1 96.75 246 GLU B O 1
ATOM 4772 N N . ARG B 1 247 ? 5.629 -22.109 -5.383 1 98.19 247 ARG B N 1
ATOM 4773 C CA . ARG B 1 247 ? 6.062 -21.406 -4.176 1 98.19 247 ARG B CA 1
ATOM 4774 C C . ARG B 1 247 ? 7.527 -20.984 -4.281 1 98.19 247 ARG B C 1
ATOM 4776 O O . ARG B 1 247 ? 7.918 -19.938 -3.771 1 98.19 247 ARG B O 1
ATOM 4783 N N . LEU B 1 248 ? 8.305 -21.812 -4.934 1 97.81 248 LEU B N 1
ATOM 4784 C CA . LEU B 1 248 ? 9.695 -21.453 -5.191 1 97.81 248 LEU B CA 1
ATOM 4785 C C . LEU B 1 248 ? 9.789 -20.234 -6.102 1 97.81 248 LEU B C 1
ATOM 4787 O O . LEU B 1 248 ? 10.625 -19.359 -5.887 1 97.81 248 LEU B O 1
ATOM 4791 N N . ILE B 1 249 ? 8.938 -20.141 -7.109 1 98.5 249 ILE B N 1
ATOM 4792 C CA . ILE B 1 249 ? 8.898 -18.984 -8.008 1 98.5 249 ILE B CA 1
ATOM 4793 C C . ILE B 1 249 ? 8.562 -17.719 -7.219 1 98.5 249 ILE B C 1
ATOM 4795 O O . ILE B 1 249 ? 9.172 -16.672 -7.438 1 98.5 249 ILE B O 1
ATOM 4799 N N . ILE B 1 250 ? 7.641 -17.812 -6.273 1 98.69 250 ILE B N 1
ATOM 4800 C CA . ILE B 1 250 ? 7.289 -16.703 -5.406 1 98.69 250 ILE B CA 1
ATOM 4801 C C . ILE B 1 250 ? 8.5 -16.297 -4.57 1 98.69 250 ILE B C 1
ATOM 4803 O O . ILE B 1 250 ? 8.773 -15.102 -4.395 1 98.69 250 ILE B O 1
ATOM 4807 N N . GLY B 1 251 ? 9.258 -17.312 -4.117 1 98.69 251 GLY B N 1
ATOM 4808 C CA . GLY B 1 251 ? 10.477 -17.047 -3.367 1 98.69 251 GLY B CA 1
ATOM 4809 C C . GLY B 1 251 ? 11.523 -16.297 -4.172 1 98.69 251 GLY B C 1
ATOM 4810 O O . GLY B 1 251 ? 12.156 -15.367 -3.66 1 98.69 251 GLY B O 1
ATOM 4811 N N . ILE B 1 252 ? 11.703 -16.641 -5.426 1 98.44 252 ILE B N 1
ATOM 4812 C CA . ILE B 1 252 ? 12.641 -15.969 -6.32 1 98.44 252 ILE B CA 1
ATOM 4813 C C . ILE B 1 252 ? 12.273 -14.484 -6.441 1 98.44 252 ILE B C 1
ATOM 4815 O O . ILE B 1 252 ? 13.141 -13.617 -6.332 1 98.44 252 ILE B O 1
ATOM 4819 N N . THR B 1 253 ? 11.008 -14.242 -6.617 1 98.62 253 THR B N 1
ATOM 4820 C CA . THR B 1 253 ? 10.516 -12.875 -6.754 1 98.62 253 THR B CA 1
ATOM 4821 C C . THR B 1 253 ? 10.75 -12.086 -5.465 1 98.62 253 THR B C 1
ATOM 4823 O O . THR B 1 253 ? 11.156 -10.922 -5.508 1 98.62 253 THR B O 1
ATOM 4826 N N . ALA B 1 254 ? 10.523 -12.727 -4.316 1 98.81 254 ALA B N 1
ATOM 4827 C CA . ALA B 1 254 ? 10.672 -12.07 -3.021 1 98.81 254 ALA B CA 1
ATOM 4828 C C . ALA B 1 254 ? 12.117 -11.633 -2.791 1 98.81 254 ALA B C 1
ATOM 4830 O O . ALA B 1 254 ? 12.375 -10.477 -2.443 1 98.81 254 ALA B O 1
ATOM 4831 N N . VAL B 1 255 ? 13.031 -12.516 -3.02 1 98.5 255 VAL B N 1
ATOM 4832 C CA . VAL B 1 255 ? 14.445 -12.211 -2.783 1 98.5 255 VAL B CA 1
ATOM 4833 C C . VAL B 1 255 ? 14.914 -11.156 -3.777 1 98.5 255 VAL B C 1
ATOM 4835 O O . VAL B 1 255 ? 15.648 -10.234 -3.408 1 98.5 255 VAL B O 1
ATOM 4838 N N . GLY B 1 256 ? 14.523 -11.297 -5.047 1 98.19 256 GLY B N 1
ATOM 4839 C CA . GLY B 1 256 ? 14.875 -10.281 -6.031 1 98.19 256 GLY B CA 1
ATOM 4840 C C . GLY B 1 256 ? 14.391 -8.891 -5.648 1 98.19 256 GLY B C 1
ATOM 4841 O O . GLY B 1 256 ? 15.125 -7.914 -5.797 1 98.19 256 GLY B O 1
ATOM 4842 N N . ALA B 1 257 ? 13.195 -8.805 -5.152 1 98.56 257 ALA B N 1
ATOM 4843 C CA . ALA B 1 257 ? 12.633 -7.527 -4.727 1 98.56 257 ALA B CA 1
ATOM 4844 C C . ALA B 1 257 ? 13.414 -6.953 -3.547 1 98.56 257 ALA B C 1
ATOM 4846 O O . ALA B 1 257 ? 13.633 -5.742 -3.469 1 98.56 257 ALA B O 1
ATOM 4847 N N . MET B 1 258 ? 13.805 -7.832 -2.596 1 98.56 258 MET B N 1
ATOM 4848 C CA . MET B 1 258 ? 14.602 -7.387 -1.453 1 98.56 258 MET B CA 1
ATOM 4849 C C . MET B 1 258 ? 15.93 -6.785 -1.911 1 98.56 258 MET B C 1
ATOM 4851 O O . MET B 1 258 ? 16.328 -5.723 -1.436 1 98.56 258 MET B O 1
ATOM 4855 N N . GLU B 1 259 ? 16.531 -7.445 -2.791 1 98.25 259 GLU B N 1
ATOM 4856 C CA . GLU B 1 259 ? 17.812 -6.969 -3.281 1 98.25 259 GLU B CA 1
ATOM 4857 C C . GLU B 1 259 ? 17.672 -5.629 -3.994 1 98.25 259 GLU B C 1
ATOM 4859 O O . GLU B 1 259 ? 18.5 -4.73 -3.812 1 98.25 259 GLU B O 1
ATOM 4864 N N . LEU B 1 260 ? 16.672 -5.52 -4.793 1 98.31 260 LEU B N 1
ATOM 4865 C CA . LEU B 1 260 ? 16.422 -4.254 -5.473 1 98.31 260 LEU B CA 1
ATOM 4866 C C . LEU B 1 260 ? 16.141 -3.143 -4.469 1 98.31 260 LEU B C 1
ATOM 4868 O O . LEU B 1 260 ? 16.656 -2.029 -4.602 1 98.31 260 LEU B O 1
ATOM 4872 N N . ALA B 1 261 ? 15.328 -3.414 -3.477 1 98.81 261 ALA B N 1
ATOM 4873 C CA . ALA B 1 261 ? 15.008 -2.432 -2.443 1 98.81 261 ALA B CA 1
ATOM 4874 C C . ALA B 1 261 ? 16.281 -1.93 -1.759 1 98.81 261 ALA B C 1
ATOM 4876 O O . ALA B 1 261 ? 16.438 -0.725 -1.553 1 98.81 261 ALA B O 1
ATOM 4877 N N . LEU B 1 262 ? 17.125 -2.842 -1.44 1 98.38 262 LEU B N 1
ATOM 4878 C CA . LEU B 1 262 ? 18.391 -2.482 -0.789 1 98.38 262 LEU B CA 1
ATOM 4879 C C . LEU B 1 262 ? 19.25 -1.636 -1.713 1 98.38 262 LEU B C 1
ATOM 4881 O O . LEU B 1 262 ? 19.859 -0.654 -1.276 1 98.38 262 LEU B O 1
ATOM 4885 N N . GLU B 1 263 ? 19.297 -2.012 -2.939 1 97.75 263 GLU B N 1
ATOM 4886 C CA . GLU B 1 263 ? 20.141 -1.312 -3.908 1 97.75 263 GLU B CA 1
ATOM 4887 C C . GLU B 1 263 ? 19.672 0.133 -4.09 1 97.75 263 GLU B C 1
ATOM 4889 O O . GLU B 1 263 ? 20.484 1.062 -3.988 1 97.75 263 GLU B O 1
ATOM 4894 N N . VAL B 1 264 ? 18.422 0.319 -4.336 1 98.25 264 VAL B N 1
ATOM 4895 C CA . VAL B 1 264 ? 17.922 1.667 -4.594 1 98.25 264 VAL B CA 1
ATOM 4896 C C . VAL B 1 264 ? 18.016 2.502 -3.318 1 98.25 264 VAL B C 1
ATOM 4898 O O . VAL B 1 264 ? 18.25 3.711 -3.375 1 98.25 264 VAL B O 1
ATOM 4901 N N . THR B 1 265 ? 17.859 1.896 -2.168 1 98.75 265 THR B N 1
ATOM 4902 C CA . THR B 1 265 ? 17.953 2.617 -0.903 1 98.75 265 THR B CA 1
ATOM 4903 C C . THR B 1 265 ? 19.391 3.029 -0.613 1 98.75 265 THR B C 1
ATOM 4905 O O . THR B 1 265 ? 19.641 4.148 -0.163 1 98.75 265 THR B O 1
ATOM 4908 N N . ARG B 1 266 ? 20.312 2.096 -0.85 1 98.12 266 ARG B N 1
ATOM 4909 C CA . ARG B 1 266 ? 21.719 2.416 -0.679 1 98.12 266 ARG B CA 1
ATOM 4910 C C . ARG B 1 266 ? 22.109 3.637 -1.506 1 98.12 266 ARG B C 1
ATOM 4912 O O . ARG B 1 266 ? 22.797 4.527 -1.016 1 98.12 266 ARG B O 1
ATOM 4919 N N . GLN B 1 267 ? 21.672 3.691 -2.719 1 98.19 267 GLN B N 1
ATOM 4920 C CA . GLN B 1 267 ? 21.953 4.836 -3.576 1 98.19 267 GLN B CA 1
ATOM 4921 C C . GLN B 1 267 ? 21.312 6.109 -3.029 1 98.19 267 GLN B C 1
ATOM 4923 O O . GLN B 1 267 ? 21.953 7.16 -2.98 1 98.19 267 GLN B O 1
ATOM 4928 N N . HIS B 1 268 ? 20.125 6.02 -2.598 1 98.19 268 HIS B N 1
ATOM 4929 C CA . HIS B 1 268 ? 19.391 7.172 -2.086 1 98.19 268 HIS B CA 1
ATOM 4930 C C . HIS B 1 268 ? 20.078 7.773 -0.869 1 98.19 268 HIS B C 1
ATOM 4932 O O . HIS B 1 268 ? 20.297 8.984 -0.812 1 98.19 268 HIS B O 1
ATOM 4938 N N . VAL B 1 269 ? 20.5 6.965 0.085 1 98.25 269 VAL B N 1
ATOM 4939 C CA . VAL B 1 269 ? 21 7.465 1.358 1 98.25 269 VAL B CA 1
ATOM 4940 C C . VAL B 1 269 ? 22.422 7.98 1.179 1 98.25 269 VAL B C 1
ATOM 4942 O O . VAL B 1 269 ? 22.922 8.758 1.999 1 98.25 269 VAL B O 1
ATOM 4945 N N . LYS B 1 270 ? 23.094 7.5 0.139 1 97.81 270 LYS B N 1
ATOM 4946 C CA . LYS B 1 270 ? 24.422 8.023 -0.172 1 97.81 270 LYS B CA 1
ATOM 4947 C C . LYS B 1 270 ? 24.328 9.398 -0.818 1 97.81 270 LYS B C 1
ATOM 4949 O O . LYS B 1 270 ? 25.219 10.227 -0.647 1 97.81 270 LYS B O 1
ATOM 4954 N N . ASP B 1 271 ? 23.234 9.664 -1.52 1 96.81 271 ASP B N 1
ATOM 4955 C CA . ASP B 1 271 ? 23.078 10.898 -2.277 1 96.81 271 ASP B CA 1
ATOM 4956 C C . ASP B 1 271 ? 22.344 11.953 -1.457 1 96.81 271 ASP B C 1
ATOM 4958 O O . ASP B 1 271 ? 22.625 13.148 -1.577 1 96.81 271 ASP B O 1
ATOM 4962 N N . ARG B 1 272 ? 21.422 11.602 -0.653 1 96.38 272 ARG B N 1
ATOM 4963 C CA . ARG B 1 272 ? 20.578 12.508 0.106 1 96.38 272 ARG B CA 1
ATOM 4964 C C . ARG B 1 272 ? 21.312 13.062 1.319 1 96.38 272 ARG B C 1
ATOM 4966 O O . ARG B 1 272 ? 21.984 12.32 2.045 1 96.38 272 ARG B O 1
ATOM 4973 N N . GLU B 1 273 ? 21.203 14.367 1.477 1 95.38 273 GLU B N 1
ATOM 4974 C CA . GLU B 1 273 ? 21.781 15.016 2.645 1 95.38 273 GLU B CA 1
ATOM 4975 C C . GLU B 1 273 ? 20.703 15.609 3.547 1 95.38 273 GLU B C 1
ATOM 4977 O O . GLU B 1 273 ? 19.688 16.109 3.062 1 95.38 273 GLU B O 1
ATOM 4982 N N . ALA B 1 274 ? 20.875 15.484 4.824 1 93.19 274 ALA B N 1
ATOM 4983 C CA . ALA B 1 274 ? 20.094 16.125 5.879 1 93.19 274 ALA B CA 1
ATOM 4984 C C . ALA B 1 274 ? 20.953 16.359 7.125 1 93.19 274 ALA B C 1
ATOM 4986 O O . ALA B 1 274 ? 21.828 15.562 7.445 1 93.19 274 ALA B O 1
ATOM 4987 N N . PHE B 1 275 ? 20.672 17.484 7.805 1 94.56 275 PHE B N 1
ATOM 4988 C CA . PHE B 1 275 ? 21.359 17.844 9.039 1 94.56 275 PHE B CA 1
ATOM 4989 C C . PHE B 1 275 ? 22.859 17.938 8.812 1 94.56 275 PHE B C 1
ATOM 4991 O O . PHE B 1 275 ? 23.641 17.516 9.664 1 94.56 275 PHE B O 1
ATOM 4998 N N . GLY B 1 276 ? 23.25 18.312 7.617 1 93.38 276 GLY B N 1
ATOM 4999 C CA . GLY B 1 276 ? 24.625 18.641 7.316 1 93.38 276 GLY B CA 1
ATOM 5000 C C . GLY B 1 276 ? 25.469 17.438 6.938 1 93.38 276 GLY B C 1
ATOM 5001 O O . GLY B 1 276 ? 26.688 17.516 6.844 1 93.38 276 GLY B O 1
ATOM 5002 N N . GLN B 1 277 ? 24.828 16.312 6.785 1 95.75 277 GLN B N 1
ATOM 5003 C CA . GLN B 1 277 ? 25.547 15.094 6.395 1 95.75 277 GLN B CA 1
ATOM 5004 C C . GLN B 1 277 ? 24.703 14.219 5.484 1 95.75 277 GLN B C 1
ATOM 5006 O O . GLN B 1 277 ? 23.484 14.414 5.387 1 95.75 277 GLN B O 1
ATOM 5011 N N . ARG B 1 278 ? 25.5 13.281 4.816 1 96.69 278 ARG B N 1
ATOM 5012 C CA . ARG B 1 278 ? 24.734 12.297 4.055 1 96.69 278 ARG B CA 1
ATOM 5013 C C . ARG B 1 278 ? 23.922 11.398 4.977 1 96.69 278 ARG B C 1
ATOM 5015 O O . ARG B 1 278 ? 24.344 11.109 6.102 1 96.69 278 ARG B O 1
ATOM 5022 N N . LEU B 1 279 ? 22.703 10.93 4.539 1 97.56 279 LEU B N 1
ATOM 5023 C CA . LEU B 1 279 ? 21.875 10.047 5.359 1 97.56 279 LEU B CA 1
ATOM 5024 C C . LEU B 1 279 ? 22.656 8.805 5.773 1 97.56 279 LEU B C 1
ATOM 5026 O O . LEU B 1 279 ? 22.516 8.32 6.898 1 97.56 279 LEU B O 1
ATOM 5030 N N . ILE B 1 280 ? 23.562 8.227 4.867 1 97.56 280 ILE B N 1
ATOM 5031 C CA . ILE B 1 280 ? 24.297 6.996 5.125 1 97.56 280 ILE B CA 1
ATOM 5032 C C . ILE B 1 280 ? 25.266 7.207 6.285 1 97.56 280 ILE B C 1
ATOM 5034 O O . ILE B 1 280 ? 25.703 6.246 6.914 1 97.56 280 ILE B O 1
ATOM 5038 N N . ASP B 1 281 ? 25.594 8.43 6.598 1 97.62 281 ASP B N 1
ATOM 5039 C CA . ASP B 1 281 ? 26.547 8.727 7.66 1 97.62 281 ASP B CA 1
ATOM 5040 C C . ASP B 1 281 ? 25.859 8.781 9.023 1 97.62 281 ASP B C 1
ATOM 5042 O O . ASP B 1 281 ? 26.516 8.852 10.055 1 97.62 281 ASP B O 1
ATOM 5046 N N . MET B 1 282 ? 24.562 8.711 9.109 1 97.12 282 MET B N 1
ATOM 5047 C CA . MET B 1 282 ? 23.797 8.695 10.352 1 97.12 282 MET B CA 1
ATOM 5048 C C . MET B 1 282 ? 23.688 7.277 10.906 1 97.12 282 MET B C 1
ATOM 5050 O O . MET B 1 282 ? 23.406 6.336 10.156 1 97.12 282 MET B O 1
ATOM 5054 N N . GLN B 1 283 ? 23.812 7.102 12.234 1 96.12 283 GLN B N 1
ATOM 5055 C CA . GLN B 1 283 ? 23.859 5.785 12.859 1 96.12 283 GLN B CA 1
ATOM 5056 C C . GLN B 1 283 ? 22.562 5.012 12.625 1 96.12 283 GLN B C 1
ATOM 5058 O O . GLN B 1 283 ? 22.594 3.822 12.297 1 96.12 283 GLN B O 1
ATOM 5063 N N . ASN B 1 284 ? 21.438 5.695 12.844 1 97.06 284 ASN B N 1
ATOM 5064 C CA . ASN B 1 284 ? 20.156 5.023 12.633 1 97.06 284 ASN B CA 1
ATOM 5065 C C . ASN B 1 284 ? 20.062 4.438 11.227 1 97.06 284 ASN B C 1
ATOM 5067 O O . ASN B 1 284 ? 19.625 3.299 11.055 1 97.06 284 ASN B O 1
ATOM 5071 N N . THR B 1 285 ? 20.453 5.234 10.203 1 97.88 285 THR B N 1
ATOM 5072 C CA . THR B 1 285 ? 20.422 4.785 8.82 1 97.88 285 THR B CA 1
ATOM 5073 C C . THR B 1 285 ? 21.297 3.555 8.625 1 97.88 285 THR B C 1
ATOM 5075 O O . THR B 1 285 ? 20.859 2.562 8.039 1 97.88 285 THR B O 1
ATOM 5078 N N . ARG B 1 286 ? 22.484 3.539 9.148 1 97.62 286 ARG B N 1
ATOM 5079 C CA . ARG B 1 286 ? 23.422 2.428 9.023 1 97.62 286 ARG B CA 1
ATOM 5080 C C . ARG B 1 286 ? 22.875 1.17 9.688 1 97.62 286 ARG B C 1
ATOM 5082 O O . ARG B 1 286 ? 23 0.069 9.148 1 97.62 286 ARG B O 1
ATOM 5089 N N . PHE B 1 287 ? 22.203 1.279 10.883 1 97.75 287 PHE B N 1
ATOM 5090 C CA . PHE B 1 287 ? 21.672 0.124 11.594 1 97.75 287 PHE B CA 1
ATOM 5091 C C . PHE B 1 287 ? 20.5 -0.492 10.836 1 97.75 287 PHE B C 1
ATOM 5093 O O . PHE B 1 287 ? 20.422 -1.714 10.703 1 97.75 287 PHE B O 1
ATOM 5100 N N . GLU B 1 288 ? 19.625 0.427 10.375 1 98.12 288 GLU B N 1
ATOM 5101 C CA . GLU B 1 288 ? 18.5 -0.069 9.586 1 98.12 288 GLU B CA 1
ATOM 5102 C C . GLU B 1 288 ? 19 -0.804 8.336 1 98.12 288 GLU B C 1
ATOM 5104 O O . GLU B 1 288 ? 18.484 -1.876 8.008 1 98.12 288 GLU B O 1
ATOM 5109 N N . LEU B 1 289 ? 20 -0.308 7.656 1 98.25 289 LEU B N 1
ATOM 5110 C CA . LEU B 1 289 ? 20.547 -0.924 6.449 1 98.25 289 LEU B CA 1
ATOM 5111 C C . LEU B 1 289 ? 21.25 -2.23 6.777 1 98.25 289 LEU B C 1
ATOM 5113 O O . LEU B 1 289 ? 21.188 -3.193 6.012 1 98.25 289 LEU B O 1
ATOM 5117 N N . ALA B 1 290 ? 21.969 -2.307 7.898 1 98.31 290 ALA B N 1
ATOM 5118 C CA . ALA B 1 290 ? 22.656 -3.525 8.305 1 98.31 290 ALA B CA 1
ATOM 5119 C C . ALA B 1 290 ? 21.672 -4.664 8.547 1 98.31 290 ALA B C 1
ATOM 5121 O O . ALA B 1 290 ? 21.922 -5.801 8.133 1 98.31 290 ALA B O 1
ATOM 5122 N N . GLU B 1 291 ? 20.562 -4.32 9.188 1 98.19 291 GLU B N 1
ATOM 5123 C CA . GLU B 1 291 ? 19.531 -5.324 9.43 1 98.19 291 GLU B CA 1
ATOM 5124 C C . GLU B 1 291 ? 18.906 -5.801 8.125 1 98.19 291 GLU B C 1
ATOM 5126 O O . GLU B 1 291 ? 18.766 -7.004 7.895 1 98.19 291 GLU B O 1
ATOM 5131 N N . ALA B 1 292 ? 18.594 -4.848 7.281 1 98.56 292 ALA B N 1
ATOM 5132 C CA . ALA B 1 292 ? 17.984 -5.18 5.996 1 98.56 292 ALA B CA 1
ATOM 5133 C C . ALA B 1 292 ? 18.922 -6.016 5.141 1 98.56 292 ALA B C 1
ATOM 5135 O O . ALA B 1 292 ? 18.516 -7 4.527 1 98.56 292 ALA B O 1
ATOM 5136 N N . ALA B 1 293 ? 20.172 -5.664 5.129 1 98.38 293 ALA B N 1
ATOM 5137 C CA . ALA B 1 293 ? 21.172 -6.379 4.348 1 98.38 293 ALA B CA 1
ATOM 5138 C C . ALA B 1 293 ? 21.359 -7.801 4.867 1 98.38 293 ALA B C 1
ATOM 5140 O O . ALA B 1 293 ? 21.484 -8.742 4.082 1 98.38 293 ALA B O 1
ATOM 5141 N N . THR B 1 294 ? 21.359 -7.945 6.215 1 98.44 294 THR B N 1
ATOM 5142 C CA . THR B 1 294 ? 21.547 -9.266 6.816 1 98.44 294 THR B CA 1
ATOM 5143 C C . THR B 1 294 ? 20.359 -10.172 6.477 1 98.44 294 THR B C 1
ATOM 5145 O O . THR B 1 294 ? 20.562 -11.305 6.031 1 98.44 294 THR B O 1
ATOM 5148 N N . LEU B 1 295 ? 19.156 -9.641 6.609 1 98.38 295 LEU B N 1
ATOM 5149 C CA . LEU B 1 295 ? 17.969 -10.414 6.281 1 98.38 295 LEU B CA 1
ATOM 5150 C C . LEU B 1 295 ? 17.953 -10.797 4.805 1 98.38 295 LEU B C 1
ATOM 5152 O O . LEU B 1 295 ? 17.625 -11.938 4.461 1 98.38 295 LEU B O 1
ATOM 5156 N N . THR B 1 296 ? 18.344 -9.875 3.945 1 98.38 296 THR B N 1
ATOM 5157 C CA . THR B 1 296 ? 18.359 -10.133 2.51 1 98.38 296 THR B CA 1
ATOM 5158 C C . THR B 1 296 ? 19.391 -11.219 2.174 1 98.38 296 THR B C 1
ATOM 5160 O O . THR B 1 296 ? 19.109 -12.102 1.362 1 98.38 296 THR B O 1
ATOM 5163 N N . LYS B 1 297 ? 20.516 -11.172 2.82 1 97.19 297 LYS B N 1
ATOM 5164 C CA . LYS B 1 297 ? 21.547 -12.188 2.605 1 97.19 297 LYS B CA 1
ATOM 5165 C C . LYS B 1 297 ? 21.078 -13.562 3.07 1 97.19 297 LYS B C 1
ATOM 5167 O O . LYS B 1 297 ? 21.234 -14.555 2.354 1 97.19 297 LYS B O 1
ATOM 5172 N N . VAL B 1 298 ? 20.469 -13.641 4.27 1 97.5 298 VAL B N 1
ATOM 5173 C CA . VAL B 1 298 ? 19.969 -14.891 4.816 1 97.5 298 VAL B CA 1
ATOM 5174 C C . VAL B 1 298 ? 18.875 -15.453 3.898 1 97.5 298 VAL B C 1
ATOM 5176 O O . VAL B 1 298 ? 18.859 -16.656 3.604 1 97.5 298 VAL B O 1
ATOM 5179 N N . ALA B 1 299 ? 18.031 -14.594 3.373 1 98.31 299 ALA B N 1
ATOM 5180 C CA . ALA B 1 299 ? 16.969 -14.984 2.453 1 98.31 299 ALA B CA 1
ATOM 5181 C C . ALA B 1 299 ? 17.547 -15.562 1.163 1 98.31 299 ALA B C 1
ATOM 5183 O O . ALA B 1 299 ? 17.078 -16.594 0.67 1 98.31 299 ALA B O 1
ATOM 5184 N N . GLY B 1 300 ? 18.547 -14.891 0.627 1 97.31 300 GLY B N 1
ATOM 5185 C CA . GLY B 1 300 ? 19.188 -15.367 -0.591 1 97.31 300 GLY B CA 1
ATOM 5186 C C . GLY B 1 300 ? 19.828 -16.734 -0.436 1 97.31 300 GLY B C 1
ATOM 5187 O O . GLY B 1 300 ? 19.703 -17.594 -1.319 1 97.31 300 GLY B O 1
ATOM 5188 N N . VAL B 1 301 ? 20.469 -16.969 0.695 1 96.88 301 VAL B N 1
ATOM 5189 C CA . VAL B 1 301 ? 21.109 -18.25 0.967 1 96.88 301 VAL B CA 1
ATOM 5190 C C . VAL B 1 301 ? 20.062 -19.344 1.068 1 96.88 301 VAL B C 1
ATOM 5192 O O . VAL B 1 301 ? 20.25 -20.438 0.524 1 96.88 301 VAL B O 1
ATOM 5195 N N . PHE B 1 302 ? 18.969 -19.078 1.737 1 98.12 302 PHE B N 1
ATOM 5196 C CA . PHE B 1 302 ? 17.906 -20.047 1.88 1 98.12 302 PHE B CA 1
ATOM 5197 C C . PHE B 1 302 ? 17.281 -20.375 0.527 1 98.12 302 PHE B C 1
ATOM 5199 O O . PHE B 1 302 ? 17.031 -21.531 0.212 1 98.12 302 PHE B O 1
ATOM 5206 N N . LEU B 1 303 ? 17.047 -19.344 -0.307 1 98.12 303 LEU B N 1
ATOM 5207 C CA . LEU B 1 303 ? 16.516 -19.547 -1.648 1 98.12 303 LEU B CA 1
ATOM 5208 C C . LEU B 1 303 ? 17.438 -20.438 -2.469 1 98.12 303 LEU B C 1
ATOM 5210 O O . LEU B 1 303 ? 16.969 -21.344 -3.166 1 98.12 303 LEU B O 1
ATOM 5214 N N . ASP B 1 304 ? 18.734 -20.203 -2.396 1 96.62 304 ASP B N 1
ATOM 5215 C CA . ASP B 1 304 ? 19.703 -21.016 -3.133 1 96.62 304 ASP B CA 1
ATOM 5216 C C . ASP B 1 304 ? 19.656 -22.469 -2.703 1 96.62 304 ASP B C 1
ATOM 5218 O O . ASP B 1 304 ? 19.766 -23.375 -3.537 1 96.62 304 ASP B O 1
ATOM 5222 N N . ASP B 1 305 ? 19.516 -22.672 -1.434 1 96.5 305 ASP B N 1
ATOM 5223 C CA . ASP B 1 305 ? 19.391 -24.031 -0.932 1 96.5 305 ASP B CA 1
ATOM 5224 C C . ASP B 1 305 ? 18.141 -24.719 -1.475 1 96.5 305 ASP B C 1
ATOM 5226 O O . ASP B 1 305 ? 18.188 -25.875 -1.9 1 96.5 305 ASP B O 1
ATOM 5230 N N . CYS B 1 306 ? 17.016 -24.031 -1.468 1 97.88 306 CYS B N 1
ATOM 5231 C CA . CYS B 1 306 ? 15.766 -24.562 -2.004 1 97.88 306 CYS B CA 1
ATOM 5232 C C . CYS B 1 306 ? 15.906 -24.875 -3.49 1 97.88 306 CYS B C 1
ATOM 5234 O O . CYS B 1 306 ? 15.422 -25.906 -3.959 1 97.88 306 CYS B O 1
ATOM 5236 N N . MET B 1 307 ? 16.609 -23.969 -4.219 1 96.88 307 MET B N 1
ATOM 5237 C CA . MET B 1 307 ? 16.797 -24.156 -5.652 1 96.88 307 MET B CA 1
ATOM 5238 C C . MET B 1 307 ? 17.641 -25.391 -5.93 1 96.88 307 MET B C 1
ATOM 5240 O O . MET B 1 307 ? 17.297 -26.219 -6.777 1 96.88 307 MET B O 1
ATOM 5244 N N . ALA B 1 308 ? 18.719 -25.5 -5.195 1 94.94 308 ALA B N 1
ATOM 5245 C CA . ALA B 1 308 ? 19.594 -26.656 -5.371 1 94.94 308 ALA B CA 1
ATOM 5246 C C . ALA B 1 308 ? 18.859 -27.969 -5.094 1 94.94 308 ALA B C 1
ATOM 5248 O O . ALA B 1 308 ? 18.984 -28.922 -5.852 1 94.94 308 ALA B O 1
ATOM 5249 N N . THR B 1 309 ? 18.094 -27.938 -4.047 1 95.56 309 THR B N 1
ATOM 5250 C CA . THR B 1 309 ? 17.328 -29.125 -3.676 1 95.56 309 THR B CA 1
ATOM 5251 C C . THR B 1 309 ? 16.281 -29.453 -4.746 1 95.56 309 THR B C 1
ATOM 5253 O O . THR B 1 309 ? 16.156 -30.609 -5.16 1 95.56 309 THR B O 1
ATOM 5256 N N . HIS B 1 310 ? 15.609 -28.469 -5.242 1 95.88 310 HIS B N 1
ATOM 5257 C CA . HIS B 1 310 ? 14.555 -28.672 -6.23 1 95.88 310 HIS B CA 1
ATOM 5258 C C . HIS B 1 310 ? 15.117 -29.25 -7.523 1 95.88 310 HIS B C 1
ATOM 5260 O O . HIS B 1 310 ? 14.508 -30.141 -8.125 1 95.88 310 HIS B O 1
ATOM 5266 N N . LEU B 1 311 ? 16.266 -28.766 -7.945 1 92.56 311 LEU B N 1
ATOM 5267 C CA . LEU B 1 311 ? 16.875 -29.172 -9.203 1 92.56 311 LEU B CA 1
ATOM 5268 C C . LEU B 1 311 ? 17.438 -30.594 -9.102 1 92.56 311 LEU B C 1
ATOM 5270 O O . LEU B 1 311 ? 17.5 -31.312 -10.102 1 92.56 311 LEU B O 1
ATOM 5274 N N . HIS B 1 312 ? 17.766 -31 -7.93 1 92.44 312 HIS B N 1
ATOM 5275 C CA . HIS B 1 312 ? 18.375 -32.312 -7.754 1 92.44 312 HIS B CA 1
ATOM 5276 C C . HIS B 1 312 ? 17.328 -33.375 -7.434 1 92.44 312 HIS B C 1
ATOM 5278 O O . HIS B 1 312 ? 17.297 -34.438 -8.07 1 92.44 312 HIS B O 1
ATOM 5284 N N . GLU B 1 313 ? 16.484 -33.188 -6.465 1 93.56 313 GLU B N 1
ATOM 5285 C CA . GLU B 1 313 ? 15.602 -34.25 -6 1 93.56 313 GLU B CA 1
ATOM 5286 C C . GLU B 1 313 ? 14.172 -33.75 -5.82 1 93.56 313 GLU B C 1
ATOM 5288 O O . GLU B 1 313 ? 13.289 -34.5 -5.406 1 93.56 313 GLU B O 1
ATOM 5293 N N . GLY B 1 314 ? 13.938 -32.594 -6.16 1 92.94 314 GLY B N 1
ATOM 5294 C CA . GLY B 1 314 ? 12.633 -32.031 -5.895 1 92.94 314 GLY B CA 1
ATOM 5295 C C . GLY B 1 314 ? 12.516 -31.406 -4.508 1 92.94 314 GLY B C 1
ATOM 5296 O O . GLY B 1 314 ? 13.18 -31.859 -3.572 1 92.94 314 GLY B O 1
ATOM 5297 N N . LEU B 1 315 ? 11.719 -30.422 -4.375 1 95.06 315 LEU B N 1
ATOM 5298 C CA . LEU B 1 315 ? 11.516 -29.75 -3.1 1 95.06 315 LEU B CA 1
ATOM 5299 C C . LEU B 1 315 ? 10.305 -30.312 -2.371 1 95.06 315 LEU B C 1
ATOM 5301 O O . LEU B 1 315 ? 9.211 -30.391 -2.938 1 95.06 315 LEU B O 1
ATOM 5305 N N . ASP B 1 316 ? 10.492 -30.719 -1.147 1 95.62 316 ASP B N 1
ATOM 5306 C CA . ASP B 1 316 ? 9.375 -31.266 -0.389 1 95.62 316 ASP B CA 1
ATOM 5307 C C . ASP B 1 316 ? 8.406 -30.172 0.037 1 95.62 316 ASP B C 1
ATOM 5309 O O . ASP B 1 316 ? 8.766 -29 0.072 1 95.62 316 ASP B O 1
ATOM 5313 N N . THR B 1 317 ? 7.227 -30.609 0.38 1 96.5 317 THR B N 1
ATOM 5314 C CA . THR B 1 317 ? 6.125 -29.703 0.661 1 96.5 317 THR B CA 1
ATOM 5315 C C . THR B 1 317 ? 6.457 -28.797 1.846 1 96.5 317 THR B C 1
ATOM 5317 O O . THR B 1 317 ? 6.309 -27.578 1.764 1 96.5 317 THR B O 1
ATOM 5320 N N . PRO B 1 318 ? 7.004 -29.234 2.982 1 97.31 318 PRO B N 1
ATOM 5321 C CA . PRO B 1 318 ? 7.273 -28.344 4.109 1 97.31 318 PRO B CA 1
ATOM 5322 C C . PRO B 1 318 ? 8.375 -27.328 3.809 1 97.31 318 PRO B C 1
ATOM 5324 O O . PRO B 1 318 ? 8.281 -26.172 4.223 1 97.31 318 PRO B O 1
ATOM 5327 N N . THR B 1 319 ? 9.398 -27.719 3.094 1 97.62 319 THR B N 1
ATOM 5328 C CA . THR B 1 319 ? 10.477 -26.797 2.764 1 97.62 319 THR B CA 1
ATOM 5329 C C . THR B 1 319 ? 9.984 -25.719 1.79 1 97.62 319 THR B C 1
ATOM 5331 O O . THR B 1 319 ? 10.336 -24.547 1.922 1 97.62 319 THR B O 1
ATOM 5334 N N . ALA B 1 320 ? 9.172 -26.141 0.812 1 98.31 320 ALA B N 1
ATOM 5335 C CA . ALA B 1 320 ? 8.57 -25.172 -0.105 1 98.31 320 ALA B CA 1
ATOM 5336 C C . ALA B 1 320 ? 7.684 -24.188 0.644 1 98.31 320 ALA B C 1
ATOM 5338 O O . ALA B 1 320 ? 7.645 -23 0.313 1 98.31 320 ALA B O 1
ATOM 5339 N N . ALA B 1 321 ? 6.973 -24.703 1.63 1 98.38 321 ALA B N 1
ATOM 5340 C CA . ALA B 1 321 ? 6.129 -23.859 2.473 1 98.38 321 ALA B CA 1
ATOM 5341 C C . ALA B 1 321 ? 6.969 -22.859 3.266 1 98.38 321 ALA B C 1
ATOM 5343 O O . ALA B 1 321 ? 6.605 -21.688 3.387 1 98.38 321 ALA B O 1
ATOM 5344 N N . MET B 1 322 ? 8.148 -23.297 3.836 1 98.56 322 MET B N 1
ATOM 5345 C CA . MET B 1 322 ? 9.078 -22.406 4.523 1 98.56 322 MET B CA 1
ATOM 5346 C C . MET B 1 322 ? 9.586 -21.312 3.584 1 98.56 322 MET B C 1
ATOM 5348 O O . MET B 1 322 ? 9.664 -20.141 3.965 1 98.56 322 MET B O 1
ATOM 5352 N N . CYS B 1 323 ? 9.875 -21.734 2.373 1 98.56 323 CYS B N 1
ATOM 5353 C CA . CYS B 1 323 ? 10.383 -20.828 1.359 1 98.56 323 CYS B CA 1
ATOM 5354 C C . CYS B 1 323 ? 9.375 -19.703 1.084 1 98.56 323 CYS B C 1
ATOM 5356 O O . CYS B 1 323 ? 9.711 -18.531 1.182 1 98.56 323 CYS B O 1
ATOM 5358 N N . LYS B 1 324 ? 8.18 -20.125 0.812 1 98.56 324 LYS B N 1
ATOM 5359 C CA . LYS B 1 324 ? 7.133 -19.156 0.464 1 98.56 324 LYS B CA 1
ATOM 5360 C C . LYS B 1 324 ? 6.805 -18.25 1.643 1 98.56 324 LYS B C 1
ATOM 5362 O O . LYS B 1 324 ? 6.852 -17.031 1.517 1 98.56 324 LYS B O 1
ATOM 5367 N N . TRP B 1 325 ? 6.5 -18.766 2.799 1 98.31 325 TRP B N 1
ATOM 5368 C CA . TRP B 1 325 ? 5.973 -17.922 3.871 1 98.31 325 TRP B CA 1
ATOM 5369 C C . TRP B 1 325 ? 7.062 -17.016 4.434 1 98.31 325 TRP B C 1
ATOM 5371 O O . TRP B 1 325 ? 6.848 -15.82 4.613 1 98.31 325 TRP B O 1
ATOM 5381 N N . TRP B 1 326 ? 8.281 -17.547 4.688 1 98.62 326 TRP B N 1
ATOM 5382 C CA . TRP B 1 326 ? 9.289 -16.75 5.379 1 98.62 326 TRP B CA 1
ATOM 5383 C C . TRP B 1 326 ? 9.891 -15.703 4.441 1 98.62 326 TRP B C 1
ATOM 5385 O O . TRP B 1 326 ? 10.086 -14.547 4.824 1 98.62 326 TRP B O 1
ATOM 5395 N N . LEU B 1 327 ? 10.164 -16.094 3.193 1 98.81 327 LEU B N 1
ATOM 5396 C CA . LEU B 1 327 ? 10.766 -15.141 2.264 1 98.81 327 LEU B CA 1
ATOM 5397 C C . LEU B 1 327 ? 9.82 -13.984 1.98 1 98.81 327 LEU B C 1
ATOM 5399 O O . LEU B 1 327 ? 10.258 -12.836 1.833 1 98.81 327 LEU B O 1
ATOM 5403 N N . THR B 1 328 ? 8.523 -14.273 1.868 1 98.88 328 THR B N 1
ATOM 5404 C CA . THR B 1 328 ? 7.578 -13.195 1.588 1 98.88 328 THR B CA 1
ATOM 5405 C C . THR B 1 328 ? 7.371 -12.328 2.822 1 98.88 328 THR B C 1
ATOM 5407 O O . THR B 1 328 ? 7.18 -11.109 2.709 1 98.88 328 THR B O 1
ATOM 5410 N N . ASP B 1 329 ? 7.438 -12.875 4.047 1 98.62 329 ASP B N 1
ATOM 5411 C CA . ASP B 1 329 ? 7.363 -12.094 5.277 1 98.62 329 ASP B CA 1
ATOM 5412 C C . ASP B 1 329 ? 8.562 -11.156 5.41 1 98.62 329 ASP B C 1
ATOM 5414 O O . ASP B 1 329 ? 8.406 -9.969 5.691 1 98.62 329 ASP B O 1
ATOM 5418 N N . VAL B 1 330 ? 9.742 -11.742 5.195 1 98.56 330 VAL B N 1
ATOM 5419 C CA . VAL B 1 330 ? 10.977 -10.969 5.34 1 98.56 330 VAL B CA 1
ATOM 5420 C C . VAL B 1 330 ? 11.055 -9.914 4.242 1 98.56 330 VAL B C 1
ATOM 5422 O O . VAL B 1 330 ? 11.57 -8.812 4.461 1 98.56 330 VAL B O 1
ATOM 5425 N N . GLN B 1 331 ? 10.547 -10.25 3.049 1 98.81 331 GLN B N 1
ATOM 5426 C CA . GLN B 1 331 ? 10.461 -9.281 1.965 1 98.81 331 GLN B CA 1
ATOM 5427 C C . GLN B 1 331 ? 9.719 -8.023 2.41 1 98.81 331 GLN B C 1
ATOM 5429 O O . GLN B 1 331 ? 10.18 -6.906 2.188 1 98.81 331 GLN B O 1
ATOM 5434 N N . CYS B 1 332 ? 8.555 -8.195 3.029 1 98.81 332 CYS B N 1
ATOM 5435 C CA . CYS B 1 332 ? 7.742 -7.074 3.48 1 98.81 332 CYS B CA 1
ATOM 5436 C C . CYS B 1 332 ? 8.469 -6.27 4.551 1 98.81 332 CYS B C 1
ATOM 5438 O O . CYS B 1 332 ? 8.445 -5.039 4.539 1 98.81 332 CYS B O 1
ATOM 5440 N N . GLN B 1 333 ? 9.148 -6.934 5.434 1 98.62 333 GLN B N 1
ATOM 5441 C CA . GLN B 1 333 ? 9.906 -6.27 6.488 1 98.62 333 GLN B CA 1
ATOM 5442 C C . GLN B 1 333 ? 11.016 -5.406 5.906 1 98.62 333 GLN B C 1
ATOM 5444 O O . GLN B 1 333 ? 11.133 -4.223 6.234 1 98.62 333 GLN B O 1
ATOM 5449 N N . VAL B 1 334 ? 11.844 -5.992 5.027 1 98.81 334 VAL B N 1
ATOM 5450 C CA . VAL B 1 334 ? 13.008 -5.324 4.449 1 98.81 334 VAL B CA 1
ATOM 5451 C C . VAL B 1 334 ? 12.555 -4.117 3.629 1 98.81 334 VAL B C 1
ATOM 5453 O O . VAL B 1 334 ? 13.109 -3.025 3.762 1 98.81 334 VAL B O 1
ATOM 5456 N N . ILE B 1 335 ? 11.562 -4.293 2.832 1 98.88 335 ILE B N 1
ATOM 5457 C CA . ILE B 1 335 ? 11.102 -3.227 1.947 1 98.88 335 ILE B CA 1
ATOM 5458 C C . ILE B 1 335 ? 10.508 -2.088 2.773 1 98.88 335 ILE B C 1
ATOM 5460 O O . ILE B 1 335 ? 10.703 -0.913 2.457 1 98.88 335 ILE B O 1
ATOM 5464 N N . ASP B 1 336 ? 9.789 -2.418 3.824 1 98.75 336 ASP B N 1
ATOM 5465 C CA . ASP B 1 336 ? 9.234 -1.41 4.723 1 98.75 336 ASP B CA 1
ATOM 5466 C C . ASP B 1 336 ? 10.344 -0.57 5.355 1 98.75 336 ASP B C 1
ATOM 5468 O O . ASP B 1 336 ? 10.234 0.655 5.434 1 98.75 336 ASP B O 1
ATOM 5472 N N . GLN B 1 337 ? 11.398 -1.188 5.844 1 98.5 337 GLN B N 1
ATOM 5473 C CA . GLN B 1 337 ? 12.547 -0.498 6.422 1 98.5 337 GLN B CA 1
ATOM 5474 C C . GLN B 1 337 ? 13.203 0.43 5.406 1 98.5 337 GLN B C 1
ATOM 5476 O O . GLN B 1 337 ? 13.539 1.572 5.723 1 98.5 337 GLN B O 1
ATOM 5481 N N . CYS B 1 338 ? 13.352 -0.091 4.199 1 98.81 338 CYS B N 1
ATOM 5482 C CA . CYS B 1 338 ? 13.977 0.684 3.135 1 98.81 338 CYS B CA 1
ATOM 5483 C C . CYS B 1 338 ? 13.125 1.892 2.766 1 98.81 338 CYS B C 1
ATOM 5485 O O . CYS B 1 338 ? 13.648 2.996 2.6 1 98.81 338 CYS B O 1
ATOM 5487 N N . LEU B 1 339 ? 11.82 1.665 2.67 1 98.88 339 LEU B N 1
ATOM 5488 C CA . LEU B 1 339 ? 10.898 2.742 2.33 1 98.88 339 LEU B CA 1
ATOM 5489 C C . LEU B 1 339 ? 11.016 3.895 3.322 1 98.88 339 LEU B C 1
ATOM 5491 O O . LEU B 1 339 ? 11.023 5.062 2.926 1 98.88 339 LEU B O 1
ATOM 5495 N N . GLN B 1 340 ? 11.148 3.57 4.562 1 98.75 340 GLN B N 1
ATOM 5496 C CA . GLN B 1 340 ? 11.203 4.582 5.613 1 98.75 340 GLN B CA 1
ATOM 5497 C C . GLN B 1 340 ? 12.383 5.523 5.406 1 98.75 340 GLN B C 1
ATOM 5499 O O . GLN B 1 340 ? 12.297 6.715 5.711 1 98.75 340 GLN B O 1
ATOM 5504 N N . LEU B 1 341 ? 13.453 5.07 4.855 1 98.44 341 LEU B N 1
ATOM 5505 C CA . LEU B 1 341 ? 14.68 5.844 4.68 1 98.44 341 LEU B CA 1
ATOM 5506 C C . LEU B 1 341 ? 14.531 6.832 3.527 1 98.44 341 LEU B C 1
ATOM 5508 O O . LEU B 1 341 ? 15.352 7.746 3.381 1 98.44 341 LEU B O 1
ATOM 5512 N N . PHE B 1 342 ? 13.469 6.695 2.73 1 98.12 342 PHE B N 1
ATOM 5513 C CA . PHE B 1 342 ? 13.203 7.633 1.648 1 98.12 342 PHE B CA 1
ATOM 5514 C C . PHE B 1 342 ? 12.383 8.812 2.146 1 98.12 342 PHE B C 1
ATOM 5516 O O . PHE B 1 342 ? 12.227 9.812 1.442 1 98.12 342 PHE B O 1
ATOM 5523 N N . GLY B 1 343 ? 11.812 8.742 3.395 1 97.19 343 GLY B N 1
ATOM 5524 C CA . GLY B 1 343 ? 10.891 9.781 3.838 1 97.19 343 GLY B CA 1
ATOM 5525 C C . GLY B 1 343 ? 9.688 9.945 2.926 1 97.19 343 GLY B C 1
ATOM 5526 O O . GLY B 1 343 ? 9.086 8.953 2.506 1 97.19 343 GLY B O 1
ATOM 5527 N N . GLY B 1 344 ? 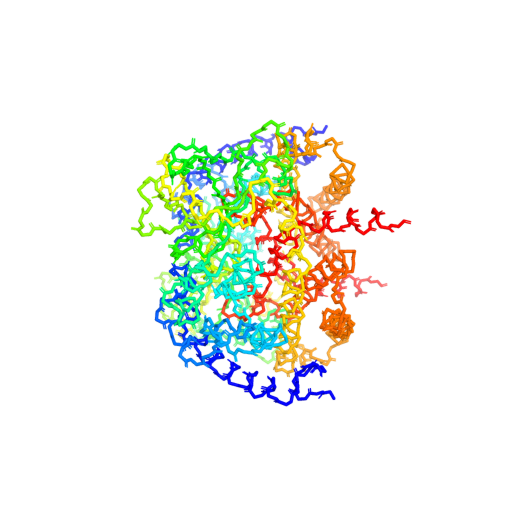9.273 11.164 2.672 1 97.31 344 GLY B N 1
ATOM 5528 C CA . GLY B 1 344 ? 8.102 11.43 1.848 1 97.31 344 GLY B CA 1
ATOM 5529 C C . GLY B 1 344 ? 8.211 10.844 0.454 1 97.31 344 GLY B C 1
ATOM 5530 O O . GLY B 1 344 ? 7.207 10.406 -0.116 1 97.31 344 GLY B O 1
ATOM 5531 N N . TYR B 1 345 ? 9.391 10.82 -0.114 1 97.56 345 TYR B N 1
ATOM 5532 C CA . TYR B 1 345 ? 9.602 10.281 -1.455 1 97.56 345 TYR B CA 1
ATOM 5533 C C . TYR B 1 345 ? 9.258 8.797 -1.506 1 97.56 345 TYR B C 1
ATOM 5535 O O . TYR B 1 345 ? 8.82 8.289 -2.541 1 97.56 345 TYR B O 1
ATOM 5543 N N . GLY B 1 346 ? 9.438 8.109 -0.387 1 98.25 346 GLY B N 1
ATOM 5544 C CA . GLY B 1 346 ? 9.172 6.68 -0.319 1 98.25 346 GLY B CA 1
ATOM 5545 C C . GLY B 1 346 ? 7.703 6.336 -0.476 1 98.25 346 GLY B C 1
ATOM 5546 O O . GLY B 1 346 ? 7.352 5.176 -0.695 1 98.25 346 GLY B O 1
ATOM 5547 N N . TYR B 1 347 ? 6.848 7.348 -0.345 1 98.44 347 TYR B N 1
ATOM 5548 C CA . TYR B 1 347 ? 5.406 7.145 -0.439 1 98.44 347 TYR B CA 1
ATOM 5549 C C . TYR B 1 347 ? 4.883 7.555 -1.812 1 98.44 347 TYR B C 1
ATOM 5551 O O . TYR B 1 347 ? 3.697 7.395 -2.107 1 98.44 347 TYR B O 1
ATOM 5559 N N . MET B 1 348 ? 5.758 8.078 -2.695 1 98.19 348 MET B N 1
ATOM 5560 C CA . MET B 1 348 ? 5.414 8.508 -4.051 1 98.19 348 MET B CA 1
ATOM 5561 C C . MET B 1 348 ? 5.691 7.391 -5.055 1 98.19 348 MET B C 1
ATOM 5563 O O . MET B 1 348 ? 6.793 6.836 -5.086 1 98.19 348 MET B O 1
ATOM 5567 N N . THR B 1 349 ? 4.766 7.105 -5.98 1 96.25 349 THR B N 1
ATOM 5568 C CA . THR B 1 349 ? 4.84 5.93 -6.844 1 96.25 349 THR B CA 1
ATOM 5569 C C . THR B 1 349 ? 5.863 6.141 -7.953 1 96.25 349 THR B C 1
ATOM 5571 O O . THR B 1 349 ? 6.238 5.195 -8.648 1 96.25 349 THR B O 1
ATOM 5574 N N . GLU B 1 350 ? 6.375 7.398 -8.078 1 94.56 350 GLU B N 1
ATOM 5575 C CA . GLU B 1 350 ? 7.465 7.617 -9.023 1 94.56 350 GLU B CA 1
ATOM 5576 C C . GLU B 1 350 ? 8.75 6.926 -8.562 1 94.56 350 GLU B C 1
ATOM 5578 O O . GLU B 1 350 ? 9.633 6.645 -9.375 1 94.56 350 GLU B O 1
ATOM 5583 N N . TYR B 1 351 ? 8.875 6.68 -7.305 1 96.38 351 TYR B N 1
ATOM 5584 C CA . TYR B 1 351 ? 10.031 5.973 -6.762 1 96.38 351 TYR B CA 1
ATOM 5585 C C . TYR B 1 351 ? 9.773 4.473 -6.695 1 96.38 351 TYR B C 1
ATOM 5587 O O . TYR B 1 351 ? 8.734 4.039 -6.199 1 96.38 351 TYR B O 1
ATOM 5595 N N . PRO B 1 352 ? 10.742 3.664 -7.117 1 97.19 352 PRO B N 1
ATOM 5596 C CA . PRO B 1 352 ? 10.539 2.213 -7.152 1 97.19 352 PRO B CA 1
ATOM 5597 C C . PRO B 1 352 ? 10.219 1.631 -5.777 1 97.19 352 PRO B C 1
ATOM 5599 O O . PRO B 1 352 ? 9.469 0.658 -5.676 1 97.19 352 PRO B O 1
ATOM 5602 N N . ILE B 1 353 ? 10.727 2.221 -4.699 1 98.62 353 ILE B N 1
ATOM 5603 C CA . ILE B 1 353 ? 10.562 1.666 -3.361 1 98.62 353 ILE B CA 1
ATOM 5604 C C . ILE B 1 353 ? 9.086 1.694 -2.963 1 98.62 353 ILE B C 1
ATOM 5606 O O . ILE B 1 353 ? 8.609 0.793 -2.271 1 98.62 353 ILE B O 1
ATOM 5610 N N . ALA B 1 354 ? 8.383 2.742 -3.389 1 98.69 354 ALA B N 1
ATOM 5611 C CA . ALA B 1 354 ? 6.953 2.84 -3.113 1 98.69 354 ALA B CA 1
ATOM 5612 C C . ALA B 1 354 ? 6.184 1.722 -3.807 1 98.69 354 ALA B C 1
ATOM 5614 O O . ALA B 1 354 ? 5.309 1.096 -3.205 1 98.69 354 ALA B O 1
ATOM 5615 N N . ARG B 1 355 ? 6.516 1.453 -5.047 1 98.38 355 ARG B N 1
ATOM 5616 C CA . ARG B 1 355 ? 5.855 0.399 -5.812 1 98.38 355 ARG B CA 1
ATOM 5617 C C . ARG B 1 355 ? 6.184 -0.977 -5.242 1 98.38 355 ARG B C 1
ATOM 5619 O O . ARG B 1 355 ? 5.312 -1.844 -5.156 1 98.38 355 ARG B O 1
ATOM 5626 N N . LEU B 1 356 ? 7.469 -1.174 -4.887 1 98.81 356 LEU B N 1
ATOM 5627 C CA . LEU B 1 356 ? 7.871 -2.436 -4.273 1 98.81 356 LEU B CA 1
ATOM 5628 C C . LEU B 1 356 ? 7.074 -2.701 -3.002 1 98.81 356 LEU B C 1
ATOM 5630 O O . LEU B 1 356 ? 6.656 -3.834 -2.754 1 98.81 356 LEU B O 1
ATOM 5634 N N . TYR B 1 357 ? 6.793 -1.665 -2.209 1 98.88 357 TYR B N 1
ATOM 5635 C CA . TYR B 1 357 ? 6.031 -1.789 -0.971 1 98.88 357 TYR B CA 1
ATOM 5636 C C . TYR B 1 357 ? 4.602 -2.234 -1.254 1 98.88 357 TYR B C 1
ATOM 5638 O O . TYR B 1 357 ? 4.109 -3.189 -0.649 1 98.88 357 TYR B O 1
ATOM 5646 N N . ALA B 1 358 ? 3.986 -1.557 -2.146 1 98.75 358 ALA B N 1
ATOM 5647 C CA . ALA B 1 358 ? 2.602 -1.869 -2.486 1 98.75 358 ALA B CA 1
ATOM 5648 C C . ALA B 1 358 ? 2.486 -3.264 -3.092 1 98.75 358 ALA B C 1
ATOM 5650 O O . ALA B 1 358 ? 1.558 -4.012 -2.775 1 98.75 358 ALA B O 1
ATOM 5651 N N . ASP B 1 359 ? 3.455 -3.639 -3.896 1 98.69 359 ASP B N 1
ATOM 5652 C CA . ASP B 1 359 ? 3.402 -4.891 -4.641 1 98.69 359 ASP B CA 1
ATOM 5653 C C . ASP B 1 359 ? 3.643 -6.086 -3.723 1 98.69 359 ASP B C 1
ATOM 5655 O O . ASP B 1 359 ? 3.018 -7.137 -3.885 1 98.69 359 ASP B O 1
ATOM 5659 N N . ALA B 1 360 ? 4.5 -5.98 -2.783 1 98.69 360 ALA B N 1
ATOM 5660 C CA . ALA B 1 360 ? 4.996 -7.094 -1.979 1 98.69 360 ALA B CA 1
ATOM 5661 C C . ALA B 1 360 ? 3.877 -7.703 -1.139 1 98.69 360 ALA B C 1
ATOM 5663 O O . ALA B 1 360 ? 3.877 -8.906 -0.874 1 98.69 360 ALA B O 1
ATOM 5664 N N . ARG B 1 361 ? 2.918 -6.855 -0.792 1 98.56 361 ARG B N 1
ATOM 5665 C CA . ARG B 1 361 ? 1.962 -7.258 0.236 1 98.56 361 ARG B CA 1
ATOM 5666 C C . ARG B 1 361 ? 1.105 -8.43 -0.241 1 98.56 361 ARG B C 1
ATOM 5668 O O . ARG B 1 361 ? 0.649 -9.242 0.567 1 98.56 361 ARG B O 1
ATOM 5675 N N . ALA B 1 362 ? 0.95 -8.609 -1.499 1 98.38 362 ALA B N 1
ATOM 5676 C CA . ALA B 1 362 ? 0.127 -9.672 -2.07 1 98.38 362 ALA B CA 1
ATOM 5677 C C . ALA B 1 362 ? 0.778 -11.031 -1.867 1 98.38 362 ALA B C 1
ATOM 5679 O O . ALA B 1 362 ? 0.087 -12.055 -1.791 1 98.38 362 ALA B O 1
ATOM 5680 N N . GLN B 1 363 ? 2.1 -11.07 -1.731 1 98.44 363 GLN B N 1
ATOM 5681 C CA . GLN B 1 363 ? 2.834 -12.336 -1.785 1 98.44 363 GLN B CA 1
ATOM 5682 C C . GLN B 1 363 ? 2.693 -13.109 -0.479 1 98.44 363 GLN B C 1
ATOM 5684 O O . GLN B 1 363 ? 3.004 -14.297 -0.42 1 98.44 363 GLN B O 1
ATOM 5689 N N . ARG B 1 364 ? 2.18 -12.469 0.56 1 98.5 364 ARG B N 1
ATOM 5690 C CA . ARG B 1 364 ? 1.883 -13.172 1.8 1 98.5 364 ARG B CA 1
ATOM 5691 C C . ARG B 1 364 ? 0.53 -13.875 1.72 1 98.5 364 ARG B C 1
ATOM 5693 O O . ARG B 1 364 ? 0.151 -14.609 2.633 1 98.5 364 ARG B O 1
ATOM 5700 N N . ILE B 1 365 ? -0.143 -13.664 0.546 1 98.31 365 ILE B N 1
ATOM 5701 C CA . ILE B 1 365 ? -1.509 -14.156 0.409 1 98.31 365 ILE B CA 1
ATOM 5702 C C . ILE B 1 365 ? -1.572 -15.195 -0.702 1 98.31 365 ILE B C 1
ATOM 5704 O O . ILE B 1 365 ? -1.941 -16.344 -0.459 1 98.31 365 ILE B O 1
ATOM 5708 N N . TYR B 1 366 ? -1.135 -14.836 -1.937 1 96.62 366 TYR B N 1
ATOM 5709 C CA . TYR B 1 366 ? -1.346 -15.773 -3.035 1 96.62 366 TYR B CA 1
ATOM 5710 C C . TYR B 1 366 ? -0.346 -16.922 -2.973 1 96.62 366 TYR B C 1
ATOM 5712 O O . TYR B 1 366 ? 0.64 -16.859 -2.234 1 96.62 366 TYR B O 1
ATOM 5720 N N . GLY B 1 367 ? -0.619 -18 -3.727 1 95.19 367 GLY B N 1
ATOM 5721 C CA . GLY B 1 367 ? 0.163 -19.219 -3.604 1 95.19 367 GLY B CA 1
ATOM 5722 C C . GLY B 1 367 ? -0.111 -19.984 -2.318 1 95.19 367 GLY B C 1
ATOM 5723 O O . GLY B 1 367 ? 0.684 -20.828 -1.91 1 95.19 367 GLY B O 1
ATOM 5724 N N . GLY B 1 368 ? -1.26 -19.688 -1.651 1 95.62 368 GLY B N 1
ATOM 5725 C CA . GLY B 1 368 ? -1.57 -20.125 -0.297 1 95.62 368 GLY B CA 1
ATOM 5726 C C . GLY B 1 368 ? -1.1 -19.141 0.763 1 95.62 368 GLY B C 1
ATOM 5727 O O . GLY B 1 368 ? 0.093 -18.844 0.857 1 95.62 368 GLY B O 1
ATOM 5728 N N . ALA B 1 369 ? -2.068 -18.672 1.529 1 97.12 369 ALA B N 1
ATOM 5729 C CA . ALA B 1 369 ? -1.729 -17.688 2.559 1 97.12 369 ALA B CA 1
ATOM 5730 C C . ALA B 1 369 ? -0.648 -18.234 3.492 1 97.12 369 ALA B C 1
ATOM 5732 O O . ALA B 1 369 ? -0.522 -19.438 3.672 1 97.12 369 ALA B O 1
ATOM 5733 N N . ASN B 1 370 ? 0.106 -17.328 4.047 1 97.62 370 ASN B N 1
ATOM 5734 C CA . ASN B 1 370 ? 1.227 -17.734 4.887 1 97.62 370 ASN B CA 1
ATOM 5735 C C . ASN B 1 370 ? 0.762 -18.594 6.059 1 97.62 370 ASN B C 1
ATOM 5737 O O . ASN B 1 370 ? 1.497 -19.469 6.523 1 97.62 370 ASN B O 1
ATOM 5741 N N . GLU B 1 371 ? -0.471 -18.5 6.539 1 97.31 371 GLU B N 1
ATOM 5742 C CA . GLU B 1 371 ? -1.042 -19.328 7.59 1 97.31 371 GLU B CA 1
ATOM 5743 C C . GLU B 1 371 ? -1.192 -20.781 7.125 1 97.31 371 GLU B C 1
ATOM 5745 O O . GLU B 1 371 ? -0.988 -21.703 7.902 1 97.31 371 GLU B O 1
ATOM 5750 N N . ILE B 1 372 ? -1.524 -20.953 5.855 1 96.81 372 ILE B N 1
ATOM 5751 C CA . ILE B 1 372 ? -1.616 -22.312 5.297 1 96.81 372 ILE B CA 1
ATOM 5752 C C . ILE B 1 372 ? -0.231 -22.953 5.262 1 96.81 372 ILE B C 1
ATOM 5754 O O . ILE B 1 372 ? -0.079 -24.125 5.566 1 96.81 372 ILE B O 1
ATOM 5758 N N . GLN B 1 373 ? 0.789 -22.156 4.84 1 98.12 373 GLN B N 1
ATOM 5759 C CA . GLN B 1 373 ? 2.154 -22.672 4.828 1 98.12 373 GLN B CA 1
ATOM 5760 C C . GLN B 1 373 ? 2.578 -23.141 6.219 1 98.12 373 GLN B C 1
ATOM 5762 O O . GLN B 1 373 ? 3.186 -24.203 6.367 1 98.12 373 GLN B O 1
ATOM 5767 N N . LYS B 1 374 ? 2.24 -22.328 7.242 1 97.69 374 LYS B N 1
ATOM 5768 C CA . LYS B 1 374 ? 2.564 -22.688 8.617 1 97.69 374 LYS B CA 1
ATOM 5769 C C . LYS B 1 374 ? 1.873 -23.984 9.023 1 97.69 374 LYS B C 1
ATOM 5771 O O . LYS B 1 374 ? 2.463 -24.828 9.703 1 97.69 374 LYS B O 1
ATOM 5776 N N . GLU B 1 375 ? 0.671 -24.172 8.602 1 96.38 375 GLU B N 1
ATOM 5777 C CA . GLU B 1 375 ? -0.036 -25.422 8.867 1 96.38 375 GLU B CA 1
ATOM 5778 C C . GLU B 1 375 ? 0.676 -26.609 8.227 1 96.38 375 GLU B C 1
ATOM 5780 O O . GLU B 1 375 ? 0.804 -27.672 8.836 1 96.38 375 GLU B O 1
ATOM 5785 N N . LEU B 1 376 ? 1.122 -26.453 6.984 1 96.12 376 LEU B N 1
ATOM 5786 C CA . LEU B 1 376 ? 1.806 -27.516 6.27 1 96.12 376 LEU B CA 1
ATOM 5787 C C . LEU B 1 376 ? 3.105 -27.906 6.969 1 96.12 376 LEU B C 1
ATOM 5789 O O . LEU B 1 376 ? 3.43 -29.078 7.09 1 96.12 376 LEU B O 1
ATOM 5793 N N . ILE B 1 377 ? 3.854 -26.906 7.422 1 97.19 377 ILE B N 1
ATOM 5794 C CA . ILE B 1 377 ? 5.09 -27.156 8.156 1 97.19 377 ILE B CA 1
ATOM 5795 C C . ILE B 1 377 ? 4.781 -27.875 9.469 1 97.19 377 ILE B C 1
ATOM 5797 O O . ILE B 1 377 ? 5.414 -28.875 9.797 1 97.19 377 ILE B O 1
ATOM 5801 N N . ALA B 1 378 ? 3.74 -27.438 10.195 1 97.56 378 ALA B N 1
ATOM 5802 C CA . ALA B 1 378 ? 3.375 -28.016 11.492 1 97.56 378 ALA B CA 1
ATOM 5803 C C . ALA B 1 378 ? 2.977 -29.484 11.344 1 97.56 378 ALA B C 1
ATOM 5805 O O . ALA B 1 378 ? 3.332 -30.312 12.18 1 97.56 378 ALA B O 1
ATOM 5806 N N . ARG B 1 379 ? 2.266 -29.797 10.289 1 95.62 379 ARG B N 1
ATOM 5807 C CA . ARG B 1 379 ? 1.835 -31.172 10.023 1 95.62 379 ARG B CA 1
ATOM 5808 C C . ARG B 1 379 ? 3.033 -32.094 9.812 1 95.62 379 ARG B C 1
ATOM 5810 O O . ARG B 1 379 ? 2.957 -33.281 10.086 1 95.62 379 ARG B O 1
ATOM 5817 N N . SER B 1 380 ? 4.094 -31.547 9.289 1 95.38 380 SER B N 1
ATOM 5818 C CA . SER B 1 380 ? 5.273 -32.344 8.992 1 95.38 380 SER B CA 1
ATOM 5819 C C . SER B 1 380 ? 6.109 -32.594 10.242 1 95.38 380 SER B C 1
ATOM 5821 O O . SER B 1 380 ? 7.027 -33.406 10.227 1 95.38 380 SER B O 1
ATOM 5823 N N . LEU B 1 381 ? 5.855 -31.859 11.422 1 95.5 381 LEU B N 1
ATOM 5824 C CA . LEU B 1 381 ? 6.621 -31.984 12.656 1 95.5 381 LEU B CA 1
ATOM 5825 C C . LEU B 1 381 ? 6.133 -33.188 13.484 1 95.5 381 LEU B C 1
ATOM 5827 O O . LEU B 1 381 ? 6.906 -33.781 14.227 1 95.5 381 LEU B O 1
#

Foldseek 3Di:
DPPLLAPLCDDVLVVLLVLLLVLQLVCCVVCVVVLLVVQADDLVSLQVCLVSQLALCQPCVVLQHVRHHVSSNLSNLLSNLLSLAQQDPRCFLNVFVLVLCVPFNDPVSSNPPSNCSSNSVFGEWEFQAAPVDDLQSLQAAWAWEDDPQKTWTFDKGFQIWCVVVGQKYFYWHFHPNVPRLLRIWTFIDRPVQWPQKDWDDQDDALASSSTRTTMIGHDRTIDGPSRTGHDGSCHNVSCLQRLLSSLLSLLSSLLSLLVSLLVLLVVQQQPDDDPHGRNCPDPVNVVLSVVSVVLSSVSSVLSNVQVVCCVPPRHDLLSSLCSQQVSLVSSLVSLVSSLVSNPPVSCDVVDSSNNSNSVSVCSCPPSHHNVSSVVRNVVVD/DPPLLAPLCDDPLVVLLVLLLVLLLVCCVVCVVVLLVVQADDLVSLQVCLVSQLALCQPCVVLQHVRHHVSSNLSNLLSNLLSLAQQDPRCFLNVFVLVLCVPFNDPVSSNVPSNCSSNSVFGEWEFQAAPVDDLNSLQAAWAWEDDPQKTWTFDKGFQIWCVVVGQKYFYWHFHPNVPRLLRIWTFIDRPVQWPQKDWDDQDDALASSSTRTTMIGHDRTIDGPSRTGHDGSCHNVSVLQRLLSSLLSLLSSLLSLLVSLLVLLVVQQQPDDDPHGRNCPDPVNVVLSVVSVVLSSVSSVLSNVQVVCCVPPRHDLLSSLCSQQVSLVSSLVSLVSSLVSNPPVSCPVVDSSNNSNSVSVCSCPPSHHNVVSVVRNVVVD